Protein AF-A0A534IV52-F1 (afdb_monomer_lite)

Foldseek 3Di:
DPDPPPPPQDLCNLLVVLCVQVNCDPLSPDCPLADQALLPDDPVLLVVVLVLLLQQLLVLVLVLQQLVVALVCLVVVVDDDPQVLLLQLLCVLPVVCPLSVVLSVLSVLLSVLSVVSNVLSLCLQPVRPRNQPQDPNGRSSVVSVVVSVPDDQVRGPALLSNFHDPHLLLLLLCLQQVLLLVLQLLQFQLLARHPSRNSSSSCSNRPRSVSSNVSSLSSLLSSLQSQLVPSGPHHVLQSQQSLLVVNLSSLCVLFAQQADPVPPSHRTPDGSVVSSVVSVVSSQVSLLVSQLSNQCSQVVDDSVVSNVVVCCQPPVVDDDSPDHPVSGHGRFDNLRPHQWYACVSAWADDDPPPDDRIGGHDFLADSNGDFPDDPRHGDALVVSLVRSCSRHDPVSCPDPSVVCCVDVRSPDPVRVPGDGPD

Sequence (422 aa):
MPRLSVIMAKRDGFAGFAQKVVGNTAATGDLSGRLWTADKMPDAQFMTALKIIRAQASTELGSIQQHRMVYEQLDHGSLTGFDKEIVEGIHRTDPTGHQLDTISFSKKRVCVEELRHHMQMAGVLTLDETFDKARWGRHWATETMEELFAMKPGEHVLDAFNIEFKSLMDSATFMSFIDRVGKFQLEMQHHFLYGPMAVSMPWMRFLEESYHLAAGETLMKAIAVAGVQNGGNFGIEDLQKTLNMWYPRGLEMFGSELGGDLVKGVFKTLKNGEAQTIYIDEVRGKVRDVNVAIIQAKARCNREEGEAILRRLTEKGENGHGLTKDDLVFLPDRRFFRIRGLAEFGDYRMSGSEAAGVGYVYLPYDVRGNVLMEGGKPIERGAYVDYLRTVLPDRYMKSRHWDFVKGEFLFNEKWDNSELAR

pLDDT: mean 83.02, std 15.85, range [27.09, 98.19]

Radius of gyration: 22.63 Å; chains: 1; bounding box: 53×62×65 Å

Structure (mmCIF, N/CA/C/O backbone):
data_AF-A0A534IV52-F1
#
_entry.id   AF-A0A534IV52-F1
#
loop_
_atom_site.group_PDB
_atom_site.id
_atom_site.type_symbol
_atom_site.label_atom_id
_atom_site.label_alt_id
_atom_site.label_comp_id
_atom_site.label_asym_id
_atom_site.label_entity_id
_atom_site.label_seq_id
_atom_site.pdbx_PDB_ins_code
_atom_site.Cartn_x
_atom_site.Cartn_y
_atom_site.Cartn_z
_atom_site.occupancy
_atom_site.B_iso_or_equiv
_atom_site.auth_seq_id
_atom_site.auth_comp_id
_atom_site.auth_asym_id
_atom_site.auth_atom_id
_atom_site.pdbx_PDB_model_num
ATOM 1 N N . MET A 1 1 ? -10.366 29.080 -23.023 1.00 35.94 1 MET A N 1
ATOM 2 C CA . MET A 1 1 ? -9.871 27.722 -22.709 1.00 35.94 1 MET A CA 1
ATOM 3 C C . MET A 1 1 ? -8.680 27.859 -21.776 1.00 35.94 1 MET A C 1
ATOM 5 O O . MET A 1 1 ? -7.795 28.642 -22.115 1.00 35.94 1 MET A O 1
ATOM 9 N N . PRO A 1 2 ? -8.647 27.186 -20.615 1.00 33.75 2 PRO A N 1
ATOM 10 C CA . PRO A 1 2 ? -7.434 27.144 -19.808 1.00 33.75 2 PRO A CA 1
ATOM 11 C C . PRO A 1 2 ? -6.319 26.503 -20.645 1.00 33.75 2 PRO A C 1
ATOM 13 O O . PRO A 1 2 ? -6.498 25.424 -21.208 1.00 33.75 2 PRO A O 1
ATOM 16 N N . ARG A 1 3 ? -5.189 27.202 -20.798 1.00 27.09 3 ARG A N 1
ATOM 17 C CA . ARG A 1 3 ? -3.993 26.636 -21.430 1.00 27.09 3 ARG A CA 1
ATOM 18 C C . ARG A 1 3 ? -3.398 25.629 -20.452 1.00 27.09 3 ARG A C 1
ATOM 20 O O . ARG A 1 3 ? -2.761 26.026 -19.484 1.00 27.09 3 ARG A O 1
ATOM 27 N N . LEU A 1 4 ? -3.599 24.341 -20.716 1.00 30.22 4 LEU A N 1
ATOM 28 C CA . LEU A 1 4 ? -2.772 23.285 -20.140 1.00 30.22 4 LEU A CA 1
ATOM 29 C C . LEU A 1 4 ? -1.348 23.488 -20.666 1.00 30.22 4 LEU A C 1
ATOM 31 O O . LEU A 1 4 ? -1.035 23.160 -21.810 1.00 30.22 4 LEU A O 1
ATOM 35 N N . SER A 1 5 ? -0.489 24.094 -19.851 1.00 33.84 5 SER A N 1
ATOM 36 C CA . SER A 1 5 ? 0.949 24.095 -20.087 1.00 33.84 5 SER A CA 1
ATOM 37 C C . SER A 1 5 ? 1.461 22.683 -19.824 1.00 33.84 5 SER A C 1
ATOM 39 O O . SER A 1 5 ? 1.834 22.348 -18.701 1.00 33.84 5 SER A O 1
ATOM 41 N N . VAL A 1 6 ? 1.433 21.835 -20.851 1.00 38.22 6 VAL A N 1
ATOM 42 C CA . VAL A 1 6 ? 2.115 20.543 -20.812 1.00 38.22 6 VAL A CA 1
ATOM 43 C C . VAL A 1 6 ? 3.610 20.839 -20.835 1.00 38.22 6 VAL A C 1
ATOM 45 O O . VAL A 1 6 ? 4.171 21.201 -21.869 1.00 38.22 6 VAL A O 1
ATOM 48 N N . ILE A 1 7 ? 4.258 20.744 -19.675 1.00 42.72 7 ILE A N 1
ATOM 49 C CA . ILE A 1 7 ? 5.716 20.747 -19.605 1.00 42.72 7 ILE A CA 1
ATOM 50 C C . ILE A 1 7 ? 6.153 19.372 -20.099 1.00 42.72 7 ILE A C 1
ATOM 52 O O . ILE A 1 7 ? 6.199 18.411 -19.338 1.00 42.72 7 ILE A O 1
ATOM 56 N N . MET A 1 8 ? 6.447 19.270 -21.394 1.00 39.47 8 MET A N 1
ATOM 57 C CA . MET A 1 8 ? 7.205 18.136 -21.909 1.00 39.47 8 MET A CA 1
ATOM 58 C C . MET A 1 8 ? 8.575 18.183 -21.234 1.00 39.47 8 MET A C 1
ATOM 60 O O . MET A 1 8 ? 9.349 19.121 -21.452 1.00 39.47 8 MET A O 1
ATOM 64 N N . ALA A 1 9 ? 8.859 17.219 -20.361 1.00 43.03 9 ALA A N 1
ATOM 65 C CA . ALA A 1 9 ? 10.173 17.132 -19.754 1.00 43.03 9 ALA A CA 1
ATOM 66 C C . ALA A 1 9 ? 11.201 16.879 -20.865 1.00 43.03 9 ALA A C 1
ATOM 68 O O . ALA A 1 9 ? 11.095 15.917 -21.625 1.00 43.03 9 ALA A O 1
ATOM 69 N N . LYS A 1 10 ? 12.201 17.758 -20.982 1.00 45.41 10 LYS A N 1
ATOM 70 C CA . LYS A 1 10 ? 13.384 17.475 -21.803 1.00 45.41 10 LYS A CA 1
ATOM 71 C C . LYS A 1 10 ? 14.076 16.218 -21.250 1.00 45.41 10 LYS A C 1
ATOM 73 O O . LYS A 1 10 ? 13.959 15.947 -20.055 1.00 45.41 10 LYS A O 1
ATOM 78 N N . ARG A 1 11 ? 14.825 15.477 -22.080 1.00 45.34 11 ARG A N 1
ATOM 79 C CA . ARG A 1 11 ? 15.567 14.265 -21.653 1.00 45.34 11 ARG A CA 1
ATOM 80 C C . ARG A 1 11 ? 16.448 14.496 -20.407 1.00 45.34 11 ARG A C 1
ATOM 82 O O . ARG A 1 11 ? 16.593 13.593 -19.596 1.00 45.34 11 ARG A O 1
ATOM 89 N N . ASP A 1 12 ? 16.983 15.703 -20.231 1.00 49.62 12 ASP A N 1
ATOM 90 C CA . ASP A 1 12 ? 17.762 16.171 -19.072 1.00 49.62 12 ASP A CA 1
ATOM 91 C C . ASP A 1 12 ? 16.920 16.887 -17.992 1.00 49.62 12 ASP A C 1
ATOM 93 O O . ASP A 1 12 ? 17.339 17.026 -16.840 1.00 49.62 12 ASP A O 1
ATOM 97 N N . GLY A 1 13 ? 15.707 17.318 -18.343 1.00 49.97 13 GLY A N 1
ATOM 98 C CA . GLY A 1 13 ? 14.788 18.049 -17.476 1.00 49.97 13 GLY A CA 1
ATOM 99 C C . GLY A 1 13 ? 14.337 17.242 -16.262 1.00 49.97 13 GLY A C 1
ATOM 100 O O . GLY A 1 13 ? 14.174 17.819 -15.191 1.00 49.97 13 GLY A O 1
ATOM 101 N N . PHE A 1 14 ? 14.211 15.917 -16.395 1.00 53.09 14 PHE A N 1
ATOM 102 C CA . PHE A 1 14 ? 13.880 15.038 -15.267 1.00 53.09 14 PHE A CA 1
ATOM 103 C C . PHE A 1 14 ? 14.985 15.014 -14.205 1.00 53.09 14 PHE A C 1
ATOM 105 O O . PHE A 1 14 ? 14.675 15.075 -13.021 1.00 53.09 14 PHE A O 1
ATOM 112 N N . ALA A 1 15 ? 16.263 15.010 -14.596 1.00 53.59 15 ALA A N 1
ATOM 113 C CA . ALA A 1 15 ? 17.378 14.991 -13.646 1.00 53.59 15 ALA A CA 1
ATOM 114 C C . ALA A 1 15 ? 17.480 16.310 -12.859 1.00 53.59 15 ALA A C 1
ATOM 116 O O . ALA A 1 15 ? 17.524 16.304 -11.627 1.00 53.59 15 ALA A O 1
ATOM 117 N N . GLY A 1 16 ? 17.430 17.454 -13.554 1.00 58.25 16 GLY A N 1
ATOM 118 C CA . GLY A 1 16 ? 17.454 18.772 -12.905 1.00 58.25 16 GLY A CA 1
ATOM 119 C C . GLY A 1 16 ? 16.217 19.055 -12.042 1.00 58.25 16 GLY A C 1
ATOM 120 O O . GLY A 1 16 ? 16.269 19.853 -11.109 1.00 58.25 16 GLY A O 1
ATOM 121 N N . PHE A 1 17 ? 15.096 18.399 -12.330 1.00 56.09 17 PHE A N 1
ATOM 122 C CA . PHE A 1 17 ? 13.867 18.498 -11.551 1.00 56.09 17 PHE A CA 1
ATOM 123 C C . PHE A 1 17 ? 13.844 17.550 -10.348 1.00 56.09 17 PHE A C 1
ATOM 125 O O . PHE A 1 17 ? 13.521 17.988 -9.247 1.00 56.09 17 PHE A O 1
ATOM 132 N N . ALA A 1 18 ? 14.277 16.297 -10.513 1.00 59.94 18 ALA A N 1
ATOM 133 C CA . ALA A 1 18 ? 14.460 15.347 -9.416 1.00 59.94 18 ALA A CA 1
ATOM 134 C C . ALA A 1 18 ? 15.407 15.910 -8.339 1.00 59.94 18 ALA A C 1
ATOM 136 O O . ALA A 1 18 ? 15.109 15.821 -7.148 1.00 59.94 18 ALA A O 1
ATOM 137 N N . GLN A 1 19 ? 16.483 16.592 -8.752 1.00 62.16 19 GLN A N 1
ATOM 138 C CA . GLN A 1 19 ? 17.368 17.329 -7.842 1.00 62.16 19 GLN A CA 1
ATOM 139 C C . GLN A 1 19 ? 16.658 18.450 -7.072 1.00 62.16 19 GLN A C 1
ATOM 141 O O . GLN A 1 19 ? 16.977 18.677 -5.911 1.00 62.16 19 GLN A O 1
ATOM 146 N N . LYS A 1 20 ? 15.697 19.162 -7.675 1.00 65.88 20 LYS A N 1
ATOM 147 C CA . LYS A 1 20 ? 14.934 20.212 -6.970 1.00 65.88 20 LYS A CA 1
ATOM 148 C C . LYS A 1 20 ? 13.981 19.638 -5.926 1.00 65.88 20 LYS A C 1
ATOM 150 O O . LYS A 1 20 ? 13.714 20.296 -4.930 1.00 65.88 20 LYS A O 1
ATOM 155 N N . VAL A 1 21 ? 13.458 18.443 -6.177 1.00 61.53 21 VAL A N 1
ATOM 156 C CA . VAL A 1 21 ? 12.385 17.835 -5.377 1.00 61.53 21 VAL A CA 1
ATOM 157 C C . VAL A 1 21 ? 12.936 17.068 -4.187 1.00 61.53 21 VAL A C 1
ATOM 159 O O . VAL A 1 21 ? 12.360 17.120 -3.107 1.00 61.53 21 VAL A O 1
ATOM 162 N N . VAL A 1 22 ? 14.072 16.399 -4.372 1.00 59.66 22 VAL A N 1
ATOM 163 C CA . VAL A 1 22 ? 14.716 15.579 -3.330 1.00 59.66 22 VAL A CA 1
ATOM 164 C C . VAL A 1 22 ? 15.966 16.248 -2.757 1.00 59.66 22 VAL A C 1
ATOM 166 O O . VAL A 1 22 ? 16.504 15.818 -1.741 1.00 59.66 22 VAL A O 1
ATOM 169 N N . GLY A 1 23 ? 16.443 17.321 -3.389 1.00 60.19 23 GLY A N 1
ATOM 170 C CA . GLY A 1 23 ? 17.784 17.843 -3.165 1.00 60.19 23 GLY A CA 1
ATOM 171 C C . GLY A 1 23 ? 18.837 17.049 -3.944 1.00 60.19 23 GLY A C 1
ATOM 172 O O . GLY A 1 23 ? 18.598 15.943 -4.442 1.00 60.19 23 GLY A O 1
ATOM 173 N N . ASN A 1 24 ? 20.038 17.622 -4.053 1.00 61.84 24 ASN A N 1
ATOM 174 C CA . ASN A 1 24 ? 21.198 16.933 -4.612 1.00 61.84 24 ASN A CA 1
ATOM 175 C C . ASN A 1 24 ? 21.787 15.990 -3.551 1.00 61.84 24 ASN A C 1
ATOM 177 O O . ASN A 1 24 ? 22.736 16.334 -2.848 1.00 61.84 24 ASN A O 1
ATOM 181 N N . THR A 1 25 ? 21.160 14.831 -3.374 1.00 59.69 25 THR A N 1
ATOM 182 C CA . THR A 1 25 ? 21.664 13.769 -2.494 1.00 59.69 25 THR A CA 1
ATOM 183 C C . THR A 1 25 ? 22.571 12.836 -3.293 1.00 59.69 25 THR A C 1
ATOM 185 O O . THR A 1 25 ? 22.420 12.731 -4.505 1.00 59.69 25 THR A O 1
ATOM 188 N N . ALA A 1 26 ? 23.491 12.109 -2.649 1.00 59.69 26 ALA A N 1
ATOM 189 C CA . ALA A 1 26 ? 24.314 11.116 -3.354 1.00 59.69 26 ALA A CA 1
ATOM 190 C C . ALA A 1 26 ? 23.460 10.056 -4.090 1.00 59.69 26 ALA A C 1
ATOM 192 O O . ALA A 1 26 ? 23.833 9.601 -5.166 1.00 59.69 26 ALA A O 1
ATOM 193 N N . ALA A 1 27 ? 22.281 9.740 -3.544 1.00 53.22 27 ALA A N 1
ATOM 194 C CA . ALA A 1 27 ? 21.281 8.839 -4.114 1.00 53.22 27 ALA A CA 1
ATOM 195 C C . ALA A 1 27 ? 20.685 9.337 -5.448 1.00 53.22 27 ALA A C 1
ATOM 197 O O . ALA A 1 27 ? 20.513 8.559 -6.381 1.00 53.22 27 ALA A O 1
ATOM 198 N N . THR A 1 28 ? 20.387 10.635 -5.565 1.00 59.78 28 THR A N 1
ATOM 199 C CA . THR A 1 28 ? 19.777 11.240 -6.768 1.00 59.78 28 THR A CA 1
ATOM 200 C C . THR A 1 28 ? 20.780 11.940 -7.689 1.00 59.78 28 THR A C 1
ATOM 202 O O . THR A 1 28 ? 20.443 12.267 -8.827 1.00 59.78 28 THR A O 1
ATOM 205 N N . GLY A 1 29 ? 21.993 12.199 -7.200 1.00 59.91 29 GLY A N 1
ATOM 206 C CA . GLY A 1 29 ? 23.011 13.010 -7.866 1.00 59.91 29 GLY A CA 1
ATOM 207 C C . GLY A 1 29 ? 24.036 12.214 -8.673 1.00 59.91 29 GLY A C 1
ATOM 208 O O . GLY A 1 29 ? 24.534 12.732 -9.672 1.00 59.91 29 GLY A O 1
ATOM 209 N N . ASP A 1 30 ? 24.336 10.967 -8.291 1.00 70.38 30 ASP A N 1
ATOM 210 C CA . ASP A 1 30 ? 25.277 10.124 -9.037 1.00 70.38 30 ASP A CA 1
ATOM 211 C C . ASP A 1 30 ? 24.555 9.209 -10.038 1.00 70.38 30 ASP A C 1
ATOM 213 O O . ASP A 1 30 ? 24.053 8.129 -9.717 1.00 70.38 30 ASP A O 1
ATOM 217 N N . LEU A 1 31 ? 24.516 9.665 -11.289 1.00 75.12 31 LEU A N 1
ATOM 218 C CA . LEU A 1 31 ? 23.960 8.924 -12.423 1.00 75.12 31 LEU A CA 1
ATOM 219 C C . LEU A 1 31 ? 25.051 8.316 -13.323 1.00 75.12 31 LEU A C 1
ATOM 221 O O . LEU A 1 31 ? 24.740 7.812 -14.404 1.00 75.12 31 LEU A O 1
ATOM 225 N N . SER A 1 32 ? 26.323 8.367 -12.911 1.00 77.44 32 SER A N 1
ATOM 226 C CA . SER A 1 32 ? 27.464 7.992 -13.761 1.00 77.44 32 SER A CA 1
ATOM 227 C C . SER A 1 32 ? 27.482 6.504 -14.134 1.00 77.44 32 SER A C 1
ATOM 229 O O . SER A 1 32 ? 27.881 6.152 -15.242 1.00 77.44 32 SER A O 1
ATOM 231 N N . GLY A 1 33 ? 26.983 5.635 -13.250 1.00 81.88 33 GLY A N 1
ATOM 232 C CA . GLY A 1 33 ? 26.885 4.186 -13.466 1.00 81.88 33 GLY A CA 1
ATOM 233 C C . GLY A 1 33 ? 25.610 3.711 -14.175 1.00 81.88 33 GLY A C 1
ATOM 234 O O . GLY A 1 33 ? 25.344 2.509 -14.191 1.00 81.88 33 GLY A O 1
ATOM 235 N N . ARG A 1 34 ? 24.778 4.619 -14.704 1.00 88.56 34 ARG A N 1
ATOM 236 C CA . ARG A 1 34 ? 23.455 4.289 -15.262 1.00 88.56 34 ARG A CA 1
ATOM 237 C C . ARG A 1 34 ? 23.493 4.064 -16.771 1.00 88.56 34 ARG A C 1
ATOM 239 O O . ARG A 1 34 ? 24.217 4.732 -17.508 1.00 88.56 34 ARG A O 1
ATOM 246 N N . LEU A 1 35 ? 22.639 3.159 -17.244 1.00 91.75 35 LEU A N 1
ATOM 247 C CA . LEU A 1 35 ? 22.420 2.914 -18.667 1.00 91.75 35 LEU A CA 1
ATOM 248 C C . LEU A 1 35 ? 21.253 3.762 -19.169 1.00 91.75 35 LEU A C 1
ATOM 250 O O . LEU A 1 35 ? 20.127 3.608 -18.711 1.00 91.75 35 LEU A O 1
ATOM 254 N N . TRP A 1 36 ? 21.524 4.660 -20.113 1.00 90.12 36 TRP A N 1
ATOM 255 C CA . TRP A 1 36 ? 20.524 5.594 -20.651 1.00 90.12 36 TRP A CA 1
ATOM 256 C C . TRP A 1 36 ? 19.740 5.068 -21.849 1.00 90.12 36 TRP A C 1
ATOM 258 O O . TRP A 1 36 ? 18.768 5.695 -22.256 1.00 90.12 36 TRP A O 1
ATOM 268 N N . THR A 1 37 ? 20.176 3.942 -22.403 1.00 92.38 37 THR A N 1
ATOM 269 C CA . THR A 1 37 ? 19.502 3.237 -23.490 1.00 92.38 37 THR A CA 1
ATOM 270 C C . THR A 1 37 ? 19.458 1.751 -23.156 1.00 92.38 37 THR A C 1
ATOM 272 O O . THR A 1 37 ? 20.419 1.191 -22.611 1.00 92.38 37 THR A O 1
ATOM 275 N N . ALA A 1 38 ? 18.330 1.113 -23.431 1.00 93.19 38 ALA A N 1
ATOM 276 C CA . ALA A 1 38 ? 18.064 -0.270 -23.090 1.00 93.19 38 ALA A CA 1
ATOM 277 C C . ALA A 1 38 ? 18.893 -1.262 -23.915 1.00 93.19 38 ALA A C 1
ATOM 279 O O . ALA A 1 38 ? 19.189 -2.355 -23.431 1.00 93.19 38 ALA A O 1
ATOM 280 N N . ASP A 1 39 ? 19.328 -0.904 -25.127 1.00 93.38 39 ASP A N 1
ATOM 281 C CA . ASP A 1 39 ? 20.279 -1.697 -25.932 1.00 93.38 39 ASP A CA 1
ATOM 282 C C . ASP A 1 39 ? 21.616 -1.971 -25.240 1.00 93.38 39 ASP A C 1
ATOM 284 O O . ASP A 1 39 ? 22.256 -2.978 -25.539 1.00 93.38 39 ASP A O 1
ATOM 288 N N . LYS A 1 40 ? 22.007 -1.135 -24.277 1.00 94.12 40 LYS A N 1
ATOM 289 C CA . LYS A 1 40 ? 23.226 -1.330 -23.484 1.00 94.12 40 LYS A CA 1
ATOM 290 C C . LYS A 1 40 ? 23.042 -2.295 -22.314 1.00 94.12 40 LYS A C 1
ATOM 292 O O . LYS A 1 40 ? 24.038 -2.683 -21.709 1.00 94.12 40 LYS A O 1
ATOM 297 N N . MET A 1 41 ? 21.806 -2.666 -21.965 1.00 94.62 41 MET A N 1
ATOM 298 C CA . MET A 1 41 ? 21.557 -3.651 -20.912 1.00 94.62 41 MET A CA 1
ATOM 299 C C . MET A 1 41 ? 21.857 -5.067 -21.426 1.00 94.62 41 MET A C 1
ATOM 301 O O . MET A 1 41 ? 21.279 -5.473 -22.438 1.00 94.62 41 MET A O 1
ATOM 305 N N . PRO A 1 42 ? 22.691 -5.850 -20.714 1.00 93.50 42 PRO A N 1
ATOM 306 C CA . PRO A 1 42 ? 22.793 -7.290 -20.911 1.00 93.50 42 PRO A CA 1
ATOM 307 C C . PRO A 1 42 ? 21.420 -7.958 -20.838 1.00 93.50 42 PRO A C 1
ATOM 309 O O . PRO A 1 42 ? 20.587 -7.582 -20.016 1.00 93.50 42 PRO A O 1
ATOM 312 N N . ASP A 1 43 ? 21.205 -8.999 -21.634 1.00 92.00 43 ASP A N 1
ATOM 313 C CA . ASP A 1 43 ? 19.888 -9.618 -21.817 1.00 92.00 43 ASP A CA 1
ATOM 314 C C . ASP A 1 43 ? 19.206 -10.068 -20.513 1.00 92.00 43 ASP A C 1
ATOM 316 O O . ASP A 1 43 ? 18.023 -9.799 -20.299 1.00 92.00 43 ASP A O 1
ATOM 320 N N . ALA A 1 44 ? 19.951 -10.683 -19.589 1.00 90.88 44 ALA A N 1
ATOM 321 C CA . ALA A 1 44 ? 19.414 -11.084 -18.286 1.00 90.88 44 ALA A CA 1
ATOM 322 C C . ALA A 1 44 ? 18.966 -9.875 -17.436 1.00 90.88 44 ALA A C 1
ATOM 324 O O . ALA A 1 44 ? 17.942 -9.922 -16.745 1.00 90.88 44 ALA A O 1
ATOM 325 N N . GLN A 1 45 ? 19.715 -8.771 -17.508 1.00 93.56 45 GLN A N 1
ATOM 326 C CA . GLN A 1 45 ? 19.389 -7.523 -16.821 1.00 93.56 45 GLN A CA 1
ATOM 327 C C . GLN A 1 45 ? 18.225 -6.801 -17.502 1.00 93.56 45 GLN A C 1
ATOM 329 O O . GLN A 1 45 ? 17.355 -6.302 -16.798 1.00 93.56 45 GLN A O 1
ATOM 334 N N . PHE A 1 46 ? 18.147 -6.821 -18.835 1.00 94.94 46 PHE A N 1
ATOM 335 C CA . PHE A 1 46 ? 17.005 -6.299 -19.587 1.00 94.94 46 PHE A CA 1
ATOM 336 C C . PHE A 1 46 ? 15.710 -7.013 -19.184 1.00 94.94 46 PHE A C 1
ATOM 338 O O . PHE A 1 46 ? 14.739 -6.359 -18.817 1.00 94.94 46 PHE A O 1
ATOM 345 N N . MET A 1 47 ? 15.705 -8.350 -19.156 1.00 93.62 47 MET A N 1
ATOM 346 C CA . MET A 1 47 ? 14.517 -9.117 -18.759 1.00 93.62 47 MET A CA 1
ATOM 347 C C . MET A 1 47 ? 14.117 -8.871 -17.302 1.00 93.62 47 MET A C 1
ATOM 349 O O . MET A 1 47 ? 12.930 -8.842 -16.976 1.00 93.62 47 MET A O 1
ATOM 353 N N . THR A 1 48 ? 15.094 -8.674 -16.416 1.00 93.25 48 THR A N 1
ATOM 354 C CA . THR A 1 48 ? 14.827 -8.311 -15.018 1.00 93.25 48 THR A CA 1
ATOM 355 C C . THR A 1 48 ? 14.244 -6.903 -14.919 1.00 93.25 48 THR A C 1
ATOM 357 O O . THR A 1 48 ? 13.236 -6.706 -14.241 1.00 93.25 48 THR A O 1
ATOM 360 N N . ALA A 1 49 ? 14.824 -5.943 -15.642 1.00 94.44 49 ALA A N 1
ATOM 361 C CA . ALA A 1 49 ? 14.342 -4.573 -15.694 1.00 94.44 49 ALA A CA 1
ATOM 362 C C . ALA A 1 49 ? 12.905 -4.509 -16.220 1.00 94.44 49 ALA A C 1
ATOM 364 O O . ALA A 1 49 ? 12.053 -3.892 -15.587 1.00 94.44 49 ALA A O 1
ATOM 365 N N . LEU A 1 50 ? 12.623 -5.216 -17.317 1.00 94.31 50 LEU A N 1
ATOM 366 C CA . LEU A 1 50 ? 11.297 -5.324 -17.916 1.00 94.31 50 LEU A CA 1
ATOM 367 C C . LEU A 1 50 ? 10.265 -5.849 -16.913 1.00 94.31 50 LEU A C 1
ATOM 369 O O . LEU A 1 50 ? 9.202 -5.254 -16.770 1.00 94.31 50 LEU A O 1
ATOM 373 N N . LYS A 1 51 ? 10.578 -6.927 -16.182 1.00 92.31 51 LYS A N 1
ATOM 374 C CA . LYS A 1 51 ? 9.673 -7.480 -15.159 1.00 92.31 51 LYS A CA 1
ATOM 375 C C . LYS A 1 51 ? 9.364 -6.467 -14.056 1.00 92.31 51 LYS A C 1
ATOM 377 O O . LYS A 1 51 ? 8.212 -6.377 -13.641 1.00 92.31 51 LYS A O 1
ATOM 382 N N . ILE A 1 52 ? 10.368 -5.717 -13.595 1.00 93.06 52 ILE A N 1
ATOM 383 C CA . ILE A 1 52 ? 10.188 -4.711 -12.538 1.00 93.06 52 ILE A CA 1
ATOM 384 C C . ILE A 1 52 ? 9.374 -3.518 -13.055 1.00 93.06 52 ILE A C 1
ATOM 386 O O . ILE A 1 52 ? 8.414 -3.124 -12.402 1.00 93.06 52 ILE A O 1
ATOM 390 N N . ILE A 1 53 ? 9.703 -2.991 -14.239 1.00 94.12 53 ILE A N 1
ATOM 391 C CA . ILE A 1 53 ? 8.981 -1.865 -14.852 1.00 94.12 53 ILE A CA 1
ATOM 392 C C . ILE A 1 53 ? 7.528 -2.257 -15.139 1.00 94.12 53 ILE A C 1
ATOM 394 O O . ILE A 1 53 ? 6.621 -1.500 -14.812 1.00 94.12 53 ILE A O 1
ATOM 398 N N . ARG A 1 54 ? 7.284 -3.463 -15.672 1.00 93.88 54 ARG A N 1
ATOM 399 C CA . ARG A 1 54 ? 5.930 -4.001 -15.884 1.00 93.88 54 ARG A CA 1
ATOM 400 C C . ARG A 1 54 ? 5.155 -4.114 -14.572 1.00 93.88 54 ARG A C 1
ATOM 402 O O . ARG A 1 54 ? 3.982 -3.763 -14.536 1.00 93.88 54 ARG A O 1
ATOM 409 N N . ALA A 1 55 ? 5.789 -4.607 -13.506 1.00 91.75 55 ALA A N 1
ATOM 410 C CA . ALA A 1 55 ? 5.144 -4.712 -12.201 1.00 91.75 55 ALA A CA 1
ATOM 411 C C . ALA A 1 55 ? 4.758 -3.331 -11.652 1.00 91.75 55 ALA A C 1
ATOM 413 O O . ALA A 1 55 ? 3.610 -3.162 -11.262 1.00 91.75 55 ALA A O 1
ATOM 414 N N . GLN A 1 56 ? 5.667 -2.349 -11.701 1.00 92.56 56 GLN A N 1
ATOM 415 C CA . GLN A 1 56 ? 5.382 -0.970 -11.285 1.00 92.56 56 GLN A CA 1
ATOM 416 C C . GLN A 1 56 ? 4.280 -0.337 -12.146 1.00 92.56 56 GLN A C 1
ATOM 418 O O . GLN A 1 56 ? 3.337 0.235 -11.631 1.00 92.56 56 GLN A O 1
ATOM 423 N N . ALA A 1 57 ? 4.330 -0.485 -13.470 1.00 92.31 57 ALA A N 1
ATOM 424 C CA . ALA A 1 57 ? 3.310 0.083 -14.351 1.00 92.31 57 ALA A CA 1
ATOM 425 C C . ALA A 1 57 ? 1.909 -0.522 -14.128 1.00 92.31 57 ALA A C 1
ATOM 427 O O . ALA A 1 57 ? 0.903 0.167 -14.315 1.00 92.31 57 ALA A O 1
ATOM 428 N N . SER A 1 58 ? 1.844 -1.802 -13.739 1.00 92.38 58 SER A N 1
ATOM 429 C CA . SER A 1 58 ? 0.594 -2.500 -13.419 1.00 92.38 58 SER A CA 1
ATOM 430 C C . SER A 1 58 ? -0.041 -1.985 -12.128 1.00 92.38 58 SER A C 1
ATOM 432 O O . SER A 1 58 ? -1.268 -1.894 -12.081 1.00 92.38 58 SER A O 1
ATOM 434 N N . THR A 1 59 ? 0.749 -1.607 -11.112 1.00 92.44 59 THR A N 1
ATOM 435 C CA . THR A 1 59 ? 0.190 -1.082 -9.853 1.00 92.44 59 THR A CA 1
ATOM 436 C C . THR A 1 59 ? -0.579 0.208 -10.071 1.00 92.44 59 THR A C 1
ATOM 438 O O . THR A 1 59 ? -1.669 0.356 -9.527 1.00 92.44 59 THR A O 1
ATOM 441 N N . GLU A 1 60 ? -0.087 1.085 -10.945 1.00 91.56 60 GLU A N 1
ATOM 442 C CA . GLU A 1 60 ? -0.681 2.416 -11.101 1.00 91.56 60 GLU A CA 1
ATOM 443 C C . GLU A 1 60 ? -2.074 2.330 -11.749 1.00 91.56 60 GLU A C 1
ATOM 445 O O . GLU A 1 60 ? -3.026 2.979 -11.318 1.00 91.56 60 GLU A O 1
ATOM 450 N N . LEU A 1 61 ? -2.239 1.457 -12.755 1.00 87.81 61 LEU A N 1
ATOM 451 C CA . LEU A 1 61 ? -3.554 1.192 -13.354 1.00 87.81 61 LEU A CA 1
ATOM 452 C C . LEU A 1 61 ? -4.469 0.405 -12.414 1.00 87.81 61 LEU A C 1
ATOM 454 O O . LEU A 1 61 ? -5.667 0.694 -12.351 1.00 87.81 61 LEU A O 1
ATOM 458 N N . GLY A 1 62 ? -3.921 -0.573 -11.689 1.00 89.62 62 GLY A N 1
ATOM 459 C CA . GLY A 1 62 ? -4.666 -1.336 -10.690 1.00 89.62 62 GLY A CA 1
ATOM 460 C C . GLY A 1 62 ? -5.260 -0.432 -9.611 1.00 89.62 62 GLY A C 1
ATOM 461 O O . GLY A 1 62 ? -6.456 -0.524 -9.328 1.00 89.62 62 GLY A O 1
ATOM 462 N N . SER A 1 63 ? -4.461 0.509 -9.100 1.00 89.50 63 SER A N 1
ATOM 463 C CA . SER A 1 63 ? -4.860 1.486 -8.082 1.00 89.50 63 SER A CA 1
ATOM 464 C C . SER A 1 63 ? -6.067 2.310 -8.542 1.00 89.50 63 SER A C 1
ATOM 466 O O . SER A 1 63 ? -7.091 2.378 -7.855 1.00 89.50 63 SER A O 1
ATOM 468 N N . ILE A 1 64 ? -6.025 2.849 -9.768 1.00 87.81 64 ILE A N 1
ATOM 469 C CA . ILE A 1 64 ? -7.136 3.625 -10.349 1.00 87.81 64 ILE A CA 1
ATOM 470 C C . ILE A 1 64 ? -8.412 2.783 -10.441 1.00 87.81 64 ILE A C 1
ATOM 472 O O . ILE A 1 64 ? -9.496 3.260 -10.092 1.00 87.81 64 ILE A O 1
ATOM 476 N N . GLN A 1 65 ? -8.304 1.534 -10.907 1.00 87.44 65 GLN A N 1
ATOM 477 C CA . GLN A 1 65 ? -9.453 0.636 -11.033 1.00 87.44 65 GLN A CA 1
ATOM 478 C C . GLN A 1 65 ? -10.101 0.351 -9.669 1.00 87.44 65 GLN A C 1
ATOM 480 O O . GLN A 1 65 ? -11.330 0.372 -9.564 1.00 87.44 65 GLN A O 1
ATOM 485 N N . GLN A 1 66 ? -9.298 0.144 -8.621 1.00 89.06 66 GLN A N 1
ATOM 486 C CA . GLN A 1 66 ? -9.787 -0.087 -7.260 1.00 89.06 66 GLN A CA 1
ATOM 487 C C . GLN A 1 66 ? -10.420 1.177 -6.656 1.00 89.06 66 GLN A C 1
ATOM 489 O O . GLN A 1 66 ? -11.530 1.124 -6.117 1.00 89.06 66 GLN A O 1
ATOM 494 N N . HIS A 1 67 ? -9.757 2.333 -6.776 1.00 83.12 67 HIS A N 1
ATOM 495 C CA . HIS A 1 67 ? -10.238 3.598 -6.215 1.00 83.12 67 HIS A CA 1
ATOM 496 C C . HIS A 1 67 ? -11.519 4.109 -6.876 1.00 83.12 67 HIS A C 1
ATOM 498 O O . HIS A 1 67 ? -12.370 4.678 -6.183 1.00 83.12 67 HIS A O 1
ATOM 504 N N . ARG A 1 68 ? -11.687 3.877 -8.184 1.00 79.00 68 ARG A N 1
ATOM 505 C CA . ARG A 1 68 ? -12.855 4.323 -8.957 1.00 79.00 68 ARG A CA 1
ATOM 506 C C . ARG A 1 68 ? -14.180 3.922 -8.308 1.00 79.00 68 ARG A C 1
ATOM 508 O O . ARG A 1 68 ? -15.085 4.748 -8.232 1.00 79.00 68 ARG A O 1
ATOM 515 N N . MET A 1 69 ? -14.277 2.688 -7.814 1.00 68.25 69 MET A N 1
ATOM 516 C CA . MET A 1 69 ? -15.525 2.144 -7.267 1.00 68.25 69 MET A CA 1
ATOM 517 C C . MET A 1 69 ? -16.025 2.918 -6.042 1.00 68.25 69 MET A C 1
ATOM 519 O O . MET A 1 69 ? -17.220 3.157 -5.909 1.00 68.25 69 MET A O 1
ATOM 523 N N . VAL A 1 70 ? -15.111 3.322 -5.157 1.00 70.81 70 VAL A N 1
ATOM 524 C CA . VAL A 1 70 ? -15.439 4.072 -3.932 1.00 70.81 70 VAL A CA 1
ATOM 525 C C . VAL A 1 70 ? -15.634 5.557 -4.245 1.00 70.81 70 VAL A C 1
ATOM 527 O O . VAL A 1 70 ? -16.496 6.222 -3.674 1.00 70.81 70 VAL A O 1
ATOM 530 N N . TYR A 1 71 ? -14.854 6.076 -5.192 1.00 70.38 71 TYR A N 1
ATOM 531 C CA . TYR A 1 71 ? -14.936 7.456 -5.652 1.00 70.38 71 TYR A CA 1
ATOM 532 C C . TYR A 1 71 ? -16.299 7.806 -6.274 1.00 70.38 71 TYR A C 1
ATOM 534 O O . TYR A 1 71 ? -16.914 8.793 -5.872 1.00 70.38 71 TYR A O 1
ATOM 542 N N . GLU A 1 72 ? -16.790 6.999 -7.221 1.00 70.81 72 GLU A N 1
ATOM 543 C CA . GLU A 1 72 ? -18.074 7.256 -7.893 1.00 70.81 72 GLU A CA 1
ATOM 544 C C . GLU A 1 72 ? -19.232 7.305 -6.879 1.00 70.81 72 GLU A C 1
ATOM 546 O O . GLU A 1 72 ? -20.148 8.119 -6.999 1.00 70.81 72 GLU A O 1
ATOM 551 N N . GLN A 1 73 ? -19.162 6.499 -5.818 1.00 70.75 73 GLN A N 1
ATOM 552 C CA . GLN A 1 73 ? -20.183 6.486 -4.771 1.00 70.75 73 GLN A CA 1
ATOM 553 C C . GLN A 1 73 ? -20.202 7.777 -3.943 1.00 70.75 73 GLN A C 1
ATOM 555 O O . GLN A 1 73 ? -21.287 8.313 -3.691 1.00 70.75 73 GLN A O 1
ATOM 560 N N . LEU A 1 74 ? -19.022 8.289 -3.566 1.00 70.62 74 LEU A N 1
ATOM 561 C CA . LEU A 1 74 ? -18.867 9.553 -2.838 1.00 70.62 74 LEU A CA 1
ATOM 562 C C . LEU A 1 74 ? -19.429 10.739 -3.637 1.00 70.62 74 LEU A C 1
ATOM 564 O O . LEU A 1 74 ? -20.195 11.534 -3.098 1.00 70.62 74 LEU A O 1
ATOM 568 N N . ASP A 1 75 ? -19.076 10.847 -4.919 1.00 68.25 75 ASP A N 1
ATOM 569 C CA . ASP A 1 75 ? -19.404 12.017 -5.745 1.00 68.25 75 ASP A CA 1
ATOM 570 C C . ASP A 1 75 ? -20.870 12.066 -6.188 1.00 68.25 75 ASP A C 1
ATOM 572 O O . ASP A 1 75 ? -21.454 13.144 -6.300 1.00 68.25 75 ASP A O 1
ATOM 576 N N . HIS A 1 76 ? -21.496 10.910 -6.412 1.00 66.06 76 HIS A N 1
ATOM 577 C CA . HIS A 1 76 ? -22.911 10.850 -6.780 1.00 66.06 76 HIS A CA 1
ATOM 578 C C . HIS A 1 76 ? -23.861 10.973 -5.579 1.00 66.06 76 HIS A C 1
ATOM 580 O O . HIS A 1 76 ? -25.076 10.913 -5.764 1.00 66.06 76 HIS A O 1
ATOM 586 N N . GLY A 1 77 ? -23.338 11.097 -4.349 1.00 64.31 77 GLY A N 1
ATOM 587 C CA . GLY A 1 77 ? -24.152 11.045 -3.128 1.00 64.31 77 GLY A CA 1
ATOM 588 C C . GLY A 1 77 ? -24.902 9.716 -2.979 1.00 64.31 77 GLY A C 1
ATOM 589 O O . GLY A 1 77 ? -25.913 9.638 -2.288 1.00 64.31 77 GLY A O 1
ATOM 590 N N . SER A 1 78 ? -24.417 8.673 -3.657 1.00 62.75 78 SER A N 1
ATOM 591 C CA . SER A 1 78 ? -25.055 7.356 -3.766 1.00 62.75 78 SER A CA 1
ATOM 592 C C . 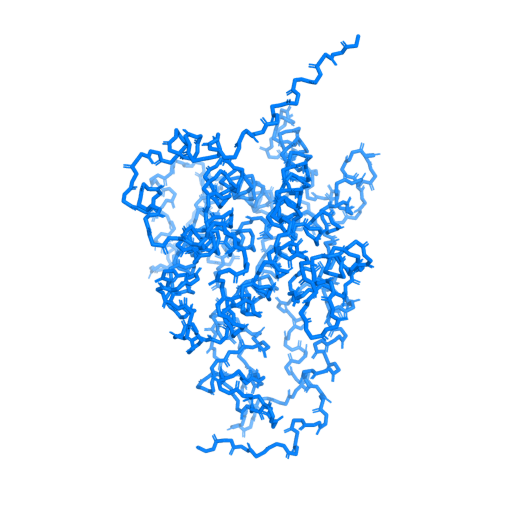SER A 1 78 ? -24.511 6.361 -2.742 1.00 62.75 78 SER A C 1
ATOM 594 O O . SER A 1 78 ? -24.658 5.150 -2.897 1.00 62.75 78 SER A O 1
ATOM 596 N N . LEU A 1 79 ? -23.879 6.873 -1.682 1.00 73.75 79 LEU A N 1
ATOM 597 C CA . LEU A 1 79 ? -23.416 6.066 -0.563 1.00 73.75 79 LEU A CA 1
ATOM 598 C C . LEU A 1 79 ? -24.599 5.294 0.023 1.00 73.75 79 LEU A C 1
ATOM 600 O O . LEU A 1 79 ? -25.620 5.867 0.414 1.00 73.75 79 LEU A O 1
ATOM 604 N N . THR A 1 80 ? -24.451 3.978 0.100 1.00 72.00 80 THR A N 1
ATOM 605 C CA . THR A 1 80 ? -25.447 3.079 0.684 1.00 72.00 80 THR A CA 1
ATOM 606 C C . THR A 1 80 ? -24.787 2.162 1.703 1.00 72.00 80 THR A C 1
ATOM 608 O O . THR A 1 80 ? -23.575 1.948 1.674 1.00 72.00 80 THR A O 1
ATOM 611 N N . GLY A 1 81 ? -25.591 1.637 2.631 1.00 83.19 81 GLY A N 1
ATOM 612 C CA . GLY A 1 81 ? -25.129 0.700 3.652 1.00 83.19 81 GLY A CA 1
ATOM 613 C C . GLY A 1 81 ? -23.934 1.230 4.447 1.00 83.19 81 GLY A C 1
ATOM 614 O O . GLY A 1 81 ? -23.970 2.338 4.975 1.00 83.19 81 GLY A O 1
ATOM 615 N N . PHE A 1 82 ? -22.874 0.428 4.494 1.00 84.31 82 PHE A N 1
ATOM 616 C CA . PHE A 1 82 ? -21.716 0.624 5.364 1.00 84.31 82 PHE A CA 1
ATOM 617 C C . PHE A 1 82 ? -20.951 1.937 5.117 1.00 84.31 82 PHE A C 1
ATOM 619 O O . PHE A 1 82 ? -20.591 2.633 6.063 1.00 84.31 82 PHE A O 1
ATOM 626 N N . ASP A 1 83 ? -20.748 2.341 3.860 1.00 85.38 83 ASP A N 1
ATOM 627 C CA . ASP A 1 83 ? -19.996 3.570 3.560 1.00 85.38 83 ASP A CA 1
ATOM 628 C C . ASP A 1 83 ? -20.784 4.843 3.877 1.00 85.38 83 ASP A C 1
ATOM 630 O O . ASP A 1 83 ? -20.196 5.858 4.258 1.00 85.38 83 ASP A O 1
ATOM 634 N N . LYS A 1 84 ? -22.118 4.781 3.788 1.00 85.31 84 LYS A N 1
ATOM 635 C CA . LYS A 1 84 ? -22.980 5.870 4.255 1.00 85.31 84 LYS A CA 1
ATOM 636 C C . LYS A 1 84 ? -22.809 6.076 5.758 1.00 85.31 84 LYS A C 1
ATOM 638 O O . LYS A 1 84 ? -22.626 7.208 6.194 1.00 85.31 84 LYS A O 1
ATOM 643 N N . GLU A 1 85 ? -22.815 4.993 6.530 1.00 87.19 85 GLU A N 1
ATOM 644 C CA . GLU A 1 85 ? -22.634 5.056 7.982 1.00 87.19 85 GLU A CA 1
ATOM 645 C C . GLU A 1 85 ? -21.264 5.629 8.357 1.00 87.19 85 GLU A C 1
ATOM 647 O O . GLU A 1 85 ? -21.187 6.477 9.244 1.00 87.19 85 GLU A O 1
ATOM 652 N N . ILE A 1 86 ? -20.199 5.246 7.643 1.00 88.12 86 ILE A N 1
ATOM 653 C CA . ILE A 1 86 ? -18.857 5.815 7.833 1.00 88.12 86 ILE A CA 1
ATOM 654 C C . ILE A 1 86 ? -18.863 7.330 7.618 1.00 88.12 86 ILE A C 1
ATOM 656 O O . ILE A 1 86 ? -18.364 8.075 8.464 1.00 88.12 86 ILE A O 1
ATOM 660 N N . VAL A 1 87 ? -19.430 7.798 6.505 1.00 87.00 87 VAL A N 1
ATOM 661 C CA . VAL A 1 87 ? -19.461 9.228 6.168 1.00 87.00 87 VAL A CA 1
ATOM 662 C C . VAL A 1 87 ? -20.314 10.020 7.154 1.00 87.00 87 VAL A C 1
ATOM 664 O O . VAL A 1 87 ? -19.877 11.070 7.624 1.00 87.00 87 VAL A O 1
ATOM 667 N N . GLU A 1 88 ? -21.489 9.511 7.527 1.00 86.31 88 GLU A N 1
ATOM 668 C CA . GLU A 1 88 ? -22.341 10.128 8.550 1.00 86.31 88 GLU A CA 1
ATOM 669 C C . GLU A 1 88 ? -21.649 10.160 9.920 1.00 86.31 88 GLU A C 1
ATOM 671 O O . GLU A 1 88 ? -21.777 11.137 10.661 1.00 86.31 88 GLU A O 1
ATOM 676 N N . GLY A 1 89 ? -20.875 9.127 10.256 1.00 87.75 89 GLY A N 1
ATOM 677 C CA . GLY A 1 89 ? -20.055 9.088 11.461 1.00 87.75 89 GLY A CA 1
ATOM 678 C C . GLY A 1 89 ? -18.975 10.154 11.472 1.00 87.75 89 GLY A C 1
ATOM 679 O O . GLY A 1 89 ? -18.882 10.910 12.438 1.00 87.75 89 GLY A O 1
ATOM 680 N N . ILE A 1 90 ? -18.213 10.263 10.383 1.00 87.81 90 ILE A N 1
ATOM 681 C CA . ILE A 1 90 ? -17.197 11.308 10.223 1.00 87.81 90 ILE A CA 1
ATOM 682 C C . ILE A 1 90 ? -17.851 12.689 10.329 1.00 87.81 90 ILE A C 1
ATOM 684 O O . ILE A 1 90 ? -17.371 13.522 11.095 1.00 87.81 90 ILE A O 1
ATOM 688 N N . HIS A 1 91 ? -18.984 12.913 9.655 1.00 85.88 91 HIS A N 1
ATOM 689 C CA . HIS A 1 91 ? -19.713 14.182 9.718 1.00 85.88 91 HIS A CA 1
ATOM 690 C C . HIS A 1 91 ? -20.178 14.538 11.136 1.00 85.88 91 HIS A C 1
ATOM 692 O O . HIS A 1 91 ? -20.129 15.696 11.537 1.00 85.88 91 HIS A O 1
ATOM 698 N N . ARG A 1 92 ? -20.597 13.557 11.943 1.00 84.56 92 ARG A N 1
ATOM 699 C CA . ARG A 1 92 ? -20.963 13.810 13.347 1.00 84.56 92 ARG A CA 1
ATOM 700 C C . ARG A 1 92 ? -19.770 14.214 14.208 1.00 84.56 92 ARG A C 1
ATOM 702 O O . ARG A 1 92 ? -19.944 14.979 15.155 1.00 84.56 92 ARG A O 1
ATOM 709 N N . THR A 1 93 ? -18.580 13.713 13.888 1.00 81.88 93 THR A N 1
ATOM 710 C CA . THR A 1 93 ? -17.335 14.071 14.585 1.00 81.88 93 THR A CA 1
ATOM 711 C C . THR A 1 93 ? -16.672 15.344 14.043 1.00 81.88 93 THR A C 1
ATOM 713 O O . THR A 1 93 ? -15.908 15.976 14.769 1.00 81.88 93 THR A O 1
ATOM 716 N N . ASP A 1 94 ? -17.021 15.763 12.821 1.00 80.19 94 ASP A N 1
ATOM 717 C CA . ASP A 1 94 ? -16.675 17.049 12.203 1.00 80.19 94 ASP A CA 1
ATOM 718 C C . ASP A 1 94 ? -17.918 17.703 11.553 1.00 80.19 94 ASP A C 1
ATOM 720 O O . ASP A 1 94 ? -18.146 17.577 10.340 1.00 80.19 94 ASP A O 1
ATOM 724 N N . PRO A 1 95 ? -18.727 18.444 12.338 1.00 71.56 95 PRO A N 1
ATOM 725 C CA . PRO A 1 95 ? -19.965 19.054 11.848 1.00 71.56 95 PRO A CA 1
ATOM 726 C C . PRO A 1 95 ? -19.749 20.127 10.776 1.00 71.56 95 PRO A C 1
ATOM 728 O O . PRO A 1 95 ? -20.705 20.523 10.111 1.00 71.56 95 PRO A O 1
ATOM 731 N N . THR A 1 96 ? -18.517 20.625 10.608 1.00 77.06 96 THR A N 1
ATOM 732 C CA . THR A 1 96 ? -18.206 21.653 9.604 1.00 77.06 96 THR A CA 1
ATOM 733 C C . THR A 1 96 ? -18.208 21.099 8.180 1.00 77.06 96 THR A C 1
ATOM 735 O O . THR A 1 96 ? -18.328 21.867 7.231 1.00 77.06 96 THR A O 1
ATOM 738 N N . GLY A 1 97 ? -18.082 19.774 8.021 1.00 72.56 97 GLY A N 1
ATOM 739 C CA . GLY A 1 97 ? -18.038 19.097 6.722 1.00 72.56 97 GLY A CA 1
ATOM 740 C C . GLY A 1 97 ? -16.711 19.247 5.969 1.00 72.56 97 GLY A C 1
ATOM 741 O O . GLY A 1 97 ? -16.482 18.527 4.997 1.00 72.56 97 GLY A O 1
ATOM 742 N N . HIS A 1 98 ? -15.799 20.105 6.436 1.00 77.31 98 HIS A N 1
ATOM 743 C CA . HIS A 1 98 ? -14.518 20.368 5.779 1.00 77.31 98 HIS A CA 1
ATOM 744 C C . HIS A 1 98 ? -13.660 19.110 5.613 1.00 77.31 98 HIS A C 1
ATOM 746 O O . HIS A 1 98 ? -12.956 18.969 4.605 1.00 77.31 98 HIS A O 1
ATOM 752 N N . GLN A 1 99 ? -13.713 18.177 6.567 1.00 75.19 99 GLN A N 1
ATOM 753 C CA . GLN A 1 99 ? -12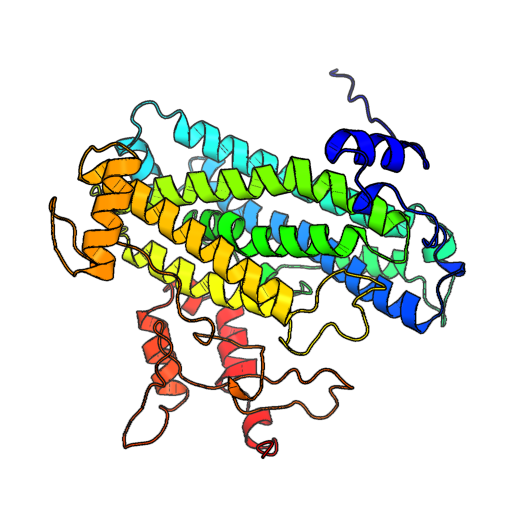.951 16.937 6.485 1.00 75.19 99 GLN A CA 1
ATOM 754 C C . GLN A 1 99 ? -13.444 16.027 5.354 1.00 75.19 99 GLN A C 1
ATOM 756 O O . GLN A 1 99 ? -12.619 15.449 4.649 1.00 75.19 99 GLN A O 1
ATOM 761 N N . LEU A 1 100 ? -14.757 15.938 5.123 1.00 76.00 100 LEU A N 1
ATOM 762 C CA . LEU A 1 100 ? -15.326 15.122 4.045 1.00 76.00 100 LEU A CA 1
ATOM 763 C C . LEU A 1 100 ? -15.004 15.690 2.661 1.00 76.00 100 LEU A C 1
ATOM 765 O O . LEU A 1 100 ? -14.588 14.934 1.780 1.00 76.00 100 LEU A O 1
ATOM 769 N N . ASP A 1 101 ? -15.101 17.008 2.490 1.00 79.88 101 ASP A N 1
ATOM 770 C CA . ASP A 1 101 ? -14.707 17.679 1.245 1.00 79.88 101 ASP A CA 1
ATOM 771 C C . ASP A 1 101 ? -13.222 17.454 0.945 1.00 79.88 101 ASP A C 1
ATOM 773 O O . ASP A 1 101 ? -12.834 17.122 -0.179 1.00 79.88 101 ASP A O 1
ATOM 777 N N . THR A 1 102 ? -12.385 17.559 1.981 1.00 82.62 102 THR A N 1
ATOM 778 C CA . THR A 1 102 ? -10.946 17.298 1.879 1.00 82.62 102 THR A CA 1
ATOM 779 C C . THR A 1 102 ? -10.670 15.841 1.505 1.00 82.62 102 THR A C 1
ATOM 781 O O . THR A 1 102 ? -9.808 15.583 0.665 1.00 82.62 102 THR A O 1
ATOM 784 N N . ILE A 1 103 ? -11.404 14.880 2.076 1.00 80.31 103 ILE A N 1
ATOM 785 C CA . ILE A 1 103 ? -11.286 13.451 1.748 1.00 80.31 103 ILE A CA 1
ATOM 786 C C . ILE A 1 103 ? -11.690 13.194 0.290 1.00 80.31 103 ILE A C 1
ATOM 788 O O . ILE A 1 103 ? -10.939 12.534 -0.433 1.00 80.31 103 ILE A O 1
ATOM 792 N N . SER A 1 104 ? -12.830 13.732 -0.160 1.00 82.12 104 SER A N 1
ATOM 793 C CA . SER A 1 104 ? -13.292 13.595 -1.550 1.00 82.12 104 SER A CA 1
ATOM 794 C C . SER A 1 104 ? -12.271 14.175 -2.531 1.00 82.12 104 SER A C 1
ATOM 796 O O . SER A 1 104 ? -11.859 13.501 -3.480 1.00 82.12 104 SER A O 1
ATOM 798 N N . PHE A 1 105 ? -11.778 15.388 -2.264 1.00 86.62 105 PHE A N 1
ATOM 799 C CA . PHE A 1 105 ? -10.720 16.000 -3.064 1.00 86.62 105 PHE A CA 1
ATOM 800 C C . PHE A 1 105 ? -9.450 15.142 -3.086 1.00 86.62 105 PHE A C 1
ATOM 802 O O . PHE A 1 105 ? -8.893 14.894 -4.156 1.00 86.62 105 PHE A O 1
ATOM 809 N N . SER A 1 106 ? -9.011 14.655 -1.923 1.00 87.50 106 SER A N 1
ATOM 810 C CA . SER A 1 106 ? -7.794 13.845 -1.813 1.00 87.50 106 SER A CA 1
ATOM 811 C C . SER A 1 106 ? -7.902 12.567 -2.640 1.00 87.50 106 SER A C 1
ATOM 813 O O . SER A 1 106 ? -6.958 12.214 -3.338 1.00 87.50 106 SER A O 1
ATOM 815 N N . LYS A 1 107 ? -9.069 11.911 -2.644 1.00 84.62 107 LYS A N 1
ATOM 816 C CA . LYS A 1 107 ? -9.322 10.721 -3.470 1.00 84.62 107 LYS A CA 1
ATOM 817 C C . LYS A 1 107 ? -9.242 11.013 -4.967 1.00 84.62 107 LYS A C 1
ATOM 819 O O . LYS A 1 107 ? -8.613 10.253 -5.695 1.00 84.62 107 LYS A O 1
ATOM 824 N N . LYS A 1 108 ? -9.826 12.126 -5.425 1.00 86.12 108 LYS A N 1
ATOM 825 C CA . LYS A 1 108 ? -9.716 12.566 -6.830 1.00 86.12 108 LYS A CA 1
ATOM 826 C C . LYS A 1 108 ? -8.265 12.808 -7.218 1.00 86.12 108 LYS A C 1
ATOM 828 O O . LYS A 1 108 ? -7.831 12.380 -8.284 1.00 86.12 108 LYS A O 1
ATOM 833 N N . ARG A 1 109 ? -7.528 13.496 -6.345 1.00 90.19 109 ARG A N 1
ATOM 834 C CA . ARG A 1 109 ? -6.117 13.798 -6.559 1.00 90.19 109 ARG A CA 1
ATOM 835 C C . ARG A 1 109 ? -5.286 12.521 -6.679 1.00 90.19 109 ARG A C 1
ATOM 837 O O . ARG A 1 109 ? -4.566 12.415 -7.661 1.00 90.19 109 ARG A O 1
ATOM 844 N N . VAL A 1 110 ? -5.477 11.551 -5.781 1.00 90.31 110 VAL A N 1
ATOM 845 C CA . VAL A 1 110 ? -4.813 10.237 -5.849 1.00 90.31 110 VAL A CA 1
ATOM 846 C C . VAL A 1 110 ? -5.065 9.577 -7.204 1.00 90.31 110 VAL A C 1
ATOM 848 O O . VAL A 1 110 ? -4.116 9.271 -7.906 1.00 90.31 110 VAL A O 1
ATOM 851 N N . CYS A 1 111 ? -6.317 9.463 -7.665 1.00 89.31 111 CYS A N 1
ATOM 852 C CA . CYS A 1 111 ? -6.604 8.857 -8.975 1.00 89.31 111 CYS A CA 1
ATOM 853 C C . CYS A 1 111 ? -5.889 9.558 -10.150 1.00 89.31 111 CYS A C 1
ATOM 855 O O . CYS A 1 111 ? -5.490 8.907 -11.116 1.00 89.31 111 CYS A O 1
ATOM 857 N N . VAL A 1 112 ? -5.758 10.887 -10.099 1.00 91.00 112 VAL A N 1
ATOM 858 C CA . VAL A 1 112 ? -5.067 11.668 -11.139 1.00 91.00 112 VAL A CA 1
ATOM 859 C C . VAL A 1 112 ? -3.549 11.498 -11.049 1.00 91.00 112 VAL A C 1
ATOM 861 O O . VAL A 1 112 ? -2.892 11.392 -12.085 1.00 91.00 112 VAL A O 1
ATOM 864 N N . GLU A 1 113 ? -2.995 11.468 -9.840 1.00 93.00 113 GLU A N 1
ATOM 865 C CA . GLU A 1 113 ? -1.571 11.227 -9.596 1.00 93.00 113 GLU A CA 1
ATOM 866 C C . GLU A 1 113 ? -1.190 9.800 -10.017 1.00 93.00 113 GLU A C 1
ATOM 868 O O . GLU A 1 113 ? -0.249 9.648 -10.789 1.00 93.00 113 GLU A O 1
ATOM 873 N N . GLU A 1 114 ? -1.999 8.786 -9.710 1.00 92.69 114 GLU A N 1
ATOM 874 C CA . GLU A 1 114 ? -1.798 7.406 -10.182 1.00 92.69 114 GLU A CA 1
ATOM 875 C C . GLU A 1 114 ? -1.865 7.291 -11.713 1.00 92.69 114 GLU A C 1
ATOM 877 O O . GLU A 1 114 ? -1.056 6.607 -12.343 1.00 92.69 114 GLU A O 1
ATOM 882 N N . LEU A 1 115 ? -2.763 8.035 -12.372 1.00 91.44 115 LEU A N 1
ATOM 883 C CA . LEU A 1 115 ? -2.769 8.101 -13.838 1.00 91.44 115 LEU A CA 1
ATOM 884 C C . LEU A 1 115 ? -1.474 8.726 -14.369 1.00 91.44 115 LEU A C 1
ATOM 886 O O . LEU A 1 115 ? -0.925 8.286 -15.383 1.00 91.44 115 LEU A O 1
ATOM 890 N N . ARG A 1 116 ? -0.965 9.752 -13.689 1.00 92.88 116 ARG A N 1
ATOM 891 C CA . ARG A 1 116 ? 0.310 10.379 -14.033 1.00 92.88 116 ARG A CA 1
ATOM 892 C C . ARG A 1 116 ? 1.486 9.425 -13.774 1.00 92.88 116 ARG A C 1
ATOM 894 O O . ARG A 1 116 ? 2.417 9.420 -14.583 1.00 92.88 116 ARG A O 1
ATOM 901 N N . HIS A 1 117 ? 1.436 8.596 -12.730 1.00 93.56 117 HIS A N 1
ATOM 902 C CA . HIS A 1 117 ? 2.408 7.533 -12.456 1.00 93.56 117 HIS A CA 1
ATOM 903 C C . HIS A 1 117 ? 2.425 6.517 -13.602 1.00 93.56 117 HIS A C 1
ATOM 905 O O . HIS A 1 117 ? 3.489 6.231 -14.160 1.00 93.56 117 HIS A O 1
ATOM 911 N N . HIS A 1 118 ? 1.246 6.077 -14.054 1.00 91.38 118 HIS A N 1
ATOM 912 C CA . HIS A 1 118 ? 1.123 5.205 -15.220 1.00 91.38 118 HIS A CA 1
ATOM 913 C C . HIS A 1 118 ? 1.744 5.836 -16.473 1.00 91.38 118 HIS A C 1
ATOM 915 O O . HIS A 1 118 ? 2.576 5.215 -17.132 1.00 91.38 118 HIS A O 1
ATOM 921 N N . MET A 1 119 ? 1.396 7.090 -16.785 1.00 90.62 119 MET A N 1
ATOM 922 C CA . MET A 1 119 ? 1.961 7.808 -17.938 1.00 90.62 119 MET A CA 1
ATOM 923 C C . MET A 1 119 ? 3.482 7.940 -17.841 1.00 90.62 119 MET A C 1
ATOM 925 O O . MET A 1 119 ? 4.187 7.866 -18.848 1.00 90.62 119 MET A O 1
ATOM 929 N N . GLN A 1 120 ? 4.008 8.105 -16.629 1.00 90.69 120 GLN A N 1
ATOM 930 C CA . GLN A 1 120 ? 5.442 8.130 -16.396 1.00 90.69 120 GLN A CA 1
ATOM 931 C C . GLN A 1 120 ? 6.088 6.771 -16.692 1.00 90.69 120 GLN A C 1
ATOM 933 O O . GLN A 1 120 ? 7.115 6.735 -17.368 1.00 90.69 120 GLN A O 1
ATOM 938 N N . MET A 1 121 ? 5.495 5.664 -16.239 1.00 91.88 121 MET A N 1
ATOM 939 C CA . MET A 1 121 ? 5.991 4.310 -16.526 1.00 91.88 121 MET A CA 1
ATOM 940 C C . MET A 1 121 ? 5.874 3.948 -18.008 1.00 91.88 121 MET A C 1
ATOM 942 O O . MET A 1 121 ? 6.810 3.388 -18.580 1.00 91.88 121 MET A O 1
ATOM 946 N N . ALA A 1 122 ? 4.793 4.363 -18.668 1.00 90.62 122 ALA A N 1
ATOM 947 C CA . ALA A 1 122 ? 4.667 4.281 -20.118 1.00 90.62 122 ALA A CA 1
ATOM 948 C C . ALA A 1 122 ? 5.801 5.051 -20.813 1.00 90.62 122 ALA A C 1
ATOM 950 O O . ALA A 1 122 ? 6.417 4.547 -21.750 1.00 90.62 122 ALA A O 1
ATOM 951 N N . GLY A 1 123 ? 6.145 6.242 -20.316 1.00 90.00 123 GLY A N 1
ATOM 952 C CA . GLY A 1 123 ? 7.283 7.022 -20.803 1.00 90.00 123 GLY A CA 1
ATOM 953 C C . GLY A 1 123 ? 8.630 6.305 -20.643 1.00 90.00 123 GLY A C 1
ATOM 954 O O . GLY A 1 123 ? 9.445 6.338 -21.563 1.00 90.00 123 GLY A O 1
ATOM 955 N N . VAL A 1 124 ? 8.856 5.607 -19.523 1.00 91.06 124 VAL A N 1
ATOM 956 C CA . VAL A 1 124 ? 10.073 4.800 -19.290 1.00 91.06 124 VAL A CA 1
ATOM 957 C C . VAL A 1 124 ? 10.235 3.700 -20.349 1.00 91.06 124 VAL A C 1
ATOM 959 O O . VAL A 1 124 ? 11.363 3.437 -20.774 1.00 91.06 124 VAL A O 1
ATOM 962 N N . LEU A 1 125 ? 9.128 3.093 -20.788 1.00 89.00 125 LEU A N 1
ATOM 963 C CA . LEU A 1 125 ? 9.109 2.042 -21.813 1.00 89.00 125 LEU A CA 1
ATOM 964 C C . LEU A 1 125 ? 9.188 2.584 -23.248 1.00 89.00 125 LEU A C 1
ATOM 966 O O . LEU A 1 125 ? 9.771 1.931 -24.105 1.00 89.00 125 LEU A O 1
ATOM 970 N N . THR A 1 126 ? 8.594 3.749 -23.525 1.00 87.25 126 THR A N 1
ATOM 971 C CA . THR A 1 126 ? 8.316 4.195 -24.907 1.00 87.25 126 THR A CA 1
ATOM 972 C C . THR A 1 126 ? 9.193 5.344 -25.408 1.00 87.25 126 THR A C 1
ATOM 974 O O . THR A 1 126 ? 9.314 5.524 -26.617 1.00 87.25 126 THR A O 1
ATOM 977 N N . LEU A 1 127 ? 9.829 6.129 -24.527 1.00 87.50 127 LEU A N 1
ATOM 978 C CA . LEU A 1 127 ? 10.668 7.273 -24.939 1.00 87.50 127 LEU A CA 1
ATOM 979 C C . LEU A 1 127 ? 12.097 6.882 -25.352 1.00 87.50 127 LEU A C 1
ATOM 981 O O . LEU A 1 127 ? 12.821 7.685 -25.956 1.00 87.50 127 LEU A O 1
ATOM 985 N N . ASP A 1 128 ? 12.521 5.672 -25.000 1.00 87.69 128 ASP A N 1
ATOM 986 C CA . ASP A 1 128 ? 13.746 5.054 -25.493 1.00 87.69 128 ASP A CA 1
ATOM 987 C C . ASP A 1 128 ? 13.403 4.055 -26.599 1.00 87.69 128 ASP A C 1
ATOM 989 O O . ASP A 1 128 ? 12.963 2.938 -26.337 1.00 87.69 128 ASP A O 1
ATOM 993 N N . GLU A 1 129 ? 13.656 4.443 -27.848 1.00 88.31 129 GLU A N 1
ATOM 994 C CA . GLU A 1 129 ? 13.425 3.605 -29.031 1.00 88.31 129 GLU A CA 1
ATOM 995 C C . GLU A 1 129 ? 14.159 2.255 -28.955 1.00 88.31 129 GLU A C 1
ATOM 997 O O . GLU A 1 129 ? 13.732 1.267 -29.552 1.00 88.31 129 GLU A O 1
ATOM 1002 N N . THR A 1 130 ? 15.263 2.180 -28.204 1.00 92.06 130 THR A N 1
ATOM 1003 C CA . THR A 1 130 ? 16.043 0.945 -28.075 1.00 92.06 130 THR A CA 1
ATOM 1004 C C . THR A 1 130 ? 15.412 -0.077 -27.129 1.00 92.06 130 THR A C 1
ATOM 1006 O O . THR A 1 130 ? 15.802 -1.250 -27.153 1.00 92.06 130 THR A O 1
ATOM 1009 N N . PHE A 1 131 ? 14.429 0.339 -26.325 1.00 90.69 131 PHE A N 1
ATOM 1010 C CA . PHE A 1 131 ? 13.675 -0.544 -25.439 1.00 90.69 131 PHE A CA 1
ATOM 1011 C C . PHE A 1 131 ? 12.763 -1.482 -26.236 1.00 90.69 131 PHE A C 1
ATOM 1013 O O . PHE A 1 131 ? 12.676 -2.667 -25.916 1.00 90.69 131 PHE A O 1
ATOM 1020 N N . ASP A 1 132 ? 12.162 -0.974 -27.317 1.00 92.06 132 ASP A N 1
ATOM 1021 C CA . ASP A 1 132 ? 11.281 -1.743 -28.203 1.00 92.06 132 ASP A CA 1
ATOM 1022 C C . ASP A 1 132 ? 11.998 -2.348 -29.418 1.00 92.06 132 ASP A C 1
ATOM 1024 O O . ASP A 1 132 ? 11.372 -2.957 -30.288 1.00 92.06 132 ASP A O 1
ATOM 1028 N N . LYS A 1 133 ? 13.329 -2.208 -29.495 1.00 90.94 133 LYS A N 1
ATOM 1029 C CA . LYS A 1 133 ? 14.130 -2.919 -30.494 1.00 90.94 133 LYS A CA 1
ATOM 1030 C C . LYS A 1 133 ? 13.861 -4.416 -30.357 1.00 90.94 133 LYS A C 1
ATOM 1032 O O . LYS A 1 133 ? 13.988 -4.964 -29.264 1.00 90.94 133 LYS A O 1
ATOM 1037 N N . ALA A 1 134 ? 13.551 -5.071 -31.475 1.00 90.50 134 ALA A N 1
ATOM 1038 C CA . ALA A 1 134 ? 13.194 -6.482 -31.485 1.00 90.50 134 ALA A CA 1
ATOM 1039 C C . ALA A 1 134 ? 14.255 -7.344 -30.777 1.00 90.50 134 ALA A C 1
ATOM 1041 O O . ALA A 1 134 ? 15.424 -7.372 -31.179 1.00 90.50 134 ALA A O 1
ATOM 1042 N N . ARG A 1 135 ? 13.836 -8.072 -29.736 1.00 90.19 135 ARG A N 1
ATOM 1043 C CA . ARG A 1 135 ? 14.663 -9.051 -29.011 1.00 90.19 135 ARG A CA 1
ATOM 1044 C C . ARG A 1 135 ? 13.925 -10.369 -28.930 1.00 90.19 135 ARG A C 1
ATOM 1046 O O . ARG A 1 135 ? 12.789 -10.411 -28.466 1.00 90.19 135 ARG A O 1
ATOM 1053 N N . TRP A 1 136 ? 14.570 -11.437 -29.394 1.00 91.81 136 TRP A N 1
ATOM 1054 C CA . TRP A 1 136 ? 13.966 -12.774 -29.485 1.00 91.81 136 TRP A CA 1
ATOM 1055 C C . TRP A 1 136 ? 12.628 -12.781 -30.244 1.00 91.81 136 TRP A C 1
ATOM 1057 O O . TRP A 1 136 ? 11.705 -13.502 -29.883 1.00 91.81 136 TRP A O 1
ATOM 1067 N N . GLY A 1 137 ? 12.522 -11.949 -31.287 1.00 90.75 137 GLY A N 1
ATOM 1068 C CA . GLY A 1 137 ? 11.318 -11.829 -32.115 1.00 90.75 137 GLY A CA 1
ATOM 1069 C C . GLY A 1 137 ? 10.165 -11.042 -31.484 1.00 90.75 137 GLY A C 1
ATOM 1070 O O . GLY A 1 137 ? 9.073 -11.073 -32.038 1.00 90.75 137 GLY A O 1
ATOM 1071 N N . ARG A 1 138 ? 10.390 -10.356 -30.354 1.00 92.56 138 ARG A N 1
ATOM 1072 C CA . ARG A 1 138 ? 9.362 -9.605 -29.618 1.00 92.56 138 ARG A CA 1
ATOM 1073 C C . ARG A 1 138 ? 9.663 -8.114 -29.530 1.00 92.56 138 ARG A C 1
ATOM 1075 O O . ARG A 1 138 ? 10.831 -7.718 -29.445 1.00 92.56 138 ARG A O 1
ATOM 1082 N N . HIS A 1 139 ? 8.593 -7.330 -29.499 1.00 93.75 139 HIS A N 1
ATOM 1083 C CA . HIS A 1 139 ? 8.567 -5.887 -29.269 1.00 93.75 139 HIS A CA 1
ATOM 1084 C C . HIS A 1 139 ? 8.087 -5.635 -27.841 1.00 93.75 139 HIS A C 1
ATOM 1086 O O . HIS A 1 139 ? 6.906 -5.425 -27.568 1.00 93.75 139 HIS A O 1
ATOM 1092 N N . TRP A 1 140 ? 9.018 -5.764 -26.895 1.00 93.12 140 TRP A N 1
ATOM 1093 C CA . TRP A 1 140 ? 8.683 -5.879 -25.479 1.00 93.12 140 TRP A CA 1
ATOM 1094 C C . TRP A 1 140 ? 7.987 -4.654 -24.892 1.00 93.12 140 TRP A C 1
ATOM 1096 O O . TRP A 1 140 ? 7.142 -4.842 -24.019 1.00 93.12 140 TRP A O 1
ATOM 1106 N N . ALA A 1 141 ? 8.311 -3.430 -25.317 1.00 91.69 141 ALA A N 1
ATOM 1107 C CA . ALA A 1 141 ? 7.628 -2.251 -24.791 1.00 91.69 141 ALA A CA 1
ATOM 1108 C C . ALA A 1 141 ? 6.194 -2.188 -25.317 1.00 91.69 141 ALA A C 1
ATOM 1110 O O . ALA A 1 141 ? 5.274 -2.018 -24.519 1.00 91.69 141 ALA A O 1
ATOM 1111 N N . THR A 1 142 ? 6.000 -2.389 -26.623 1.00 91.56 142 THR A N 1
ATOM 1112 C CA . THR A 1 142 ? 4.668 -2.383 -27.245 1.00 91.56 142 THR A CA 1
ATOM 1113 C C . THR A 1 142 ? 3.781 -3.472 -26.649 1.00 91.56 142 THR A C 1
ATOM 1115 O O . THR A 1 142 ? 2.709 -3.172 -26.129 1.00 91.56 142 THR A O 1
ATOM 1118 N N . GLU A 1 143 ? 4.265 -4.713 -26.615 1.00 93.69 143 GLU A N 1
ATOM 1119 C CA . GLU A 1 143 ? 3.513 -5.850 -26.077 1.00 93.69 143 GLU A CA 1
ATOM 1120 C C . GLU A 1 143 ? 3.197 -5.679 -24.581 1.00 93.69 143 GLU A C 1
ATOM 1122 O O . GLU A 1 143 ? 2.102 -6.013 -24.137 1.00 93.69 143 GLU A O 1
ATOM 1127 N N . THR A 1 144 ? 4.124 -5.112 -23.796 1.00 93.31 144 THR A N 1
ATOM 1128 C CA . THR A 1 144 ? 3.872 -4.815 -22.375 1.00 93.31 144 THR A CA 1
ATOM 1129 C C . THR A 1 144 ? 2.817 -3.722 -22.213 1.00 93.31 144 THR A C 1
ATOM 1131 O O . THR A 1 144 ? 1.957 -3.838 -21.347 1.00 93.31 144 THR A O 1
ATOM 1134 N N . MET A 1 145 ? 2.851 -2.664 -23.027 1.00 92.75 145 MET A N 1
ATOM 1135 C CA . MET A 1 145 ? 1.842 -1.602 -22.970 1.00 92.75 145 MET A CA 1
ATOM 1136 C C . MET A 1 145 ? 0.454 -2.112 -23.368 1.00 92.75 145 MET A C 1
ATOM 1138 O O . MET A 1 145 ? -0.522 -1.796 -22.690 1.00 92.75 145 MET A O 1
ATOM 1142 N N . GLU A 1 146 ? 0.360 -2.924 -24.423 1.00 92.62 146 GLU A N 1
ATOM 1143 C CA . GLU A 1 146 ? -0.890 -3.573 -24.835 1.00 92.62 146 GLU A CA 1
ATOM 1144 C C . GLU A 1 146 ? -1.452 -4.463 -23.724 1.00 92.62 146 GLU A C 1
ATOM 1146 O O . GLU A 1 146 ? -2.640 -4.378 -23.406 1.00 92.62 146 GLU A O 1
ATOM 1151 N N . GLU A 1 147 ? -0.592 -5.263 -23.088 1.00 92.19 147 GLU A N 1
ATOM 1152 C CA . GLU A 1 147 ? -0.968 -6.090 -21.946 1.00 92.19 147 GLU A CA 1
ATOM 1153 C C . GLU A 1 147 ? -1.508 -5.232 -20.792 1.00 92.19 147 GLU A C 1
ATOM 1155 O O . GLU A 1 147 ? -2.610 -5.481 -20.307 1.00 92.19 147 GLU A O 1
ATOM 1160 N N . LEU A 1 148 ? -0.772 -4.193 -20.382 1.00 90.31 148 LEU A N 1
ATOM 1161 C CA . LEU A 1 148 ? -1.148 -3.311 -19.274 1.00 90.31 148 LEU A CA 1
ATOM 1162 C C . LEU A 1 148 ? -2.496 -2.617 -19.510 1.00 90.31 148 LEU A C 1
ATOM 1164 O O . LEU A 1 148 ? -3.303 -2.530 -18.587 1.00 90.31 148 LEU A O 1
ATOM 1168 N N . PHE A 1 149 ? -2.769 -2.152 -20.733 1.00 87.81 149 PHE A N 1
ATOM 1169 C CA . PHE A 1 149 ? -4.063 -1.549 -21.069 1.00 87.81 149 PHE A CA 1
ATOM 1170 C C . PHE A 1 149 ? -5.209 -2.565 -21.128 1.00 87.81 149 PHE A C 1
ATOM 1172 O O . PHE A 1 149 ? -6.365 -2.187 -20.927 1.00 87.81 149 PHE A O 1
ATOM 1179 N N . ALA A 1 150 ? -4.910 -3.836 -21.402 1.00 89.81 150 ALA A N 1
ATOM 1180 C CA . ALA A 1 150 ? -5.901 -4.905 -21.439 1.00 89.81 150 ALA A CA 1
ATOM 1181 C C . ALA A 1 150 ? -6.235 -5.478 -20.049 1.00 89.81 150 ALA A C 1
ATOM 1183 O O . ALA A 1 150 ? -7.307 -6.073 -19.902 1.00 89.81 150 ALA A O 1
ATOM 1184 N N . MET A 1 151 ? -5.360 -5.293 -19.049 1.00 88.62 151 MET A N 1
ATOM 1185 C CA . MET A 1 151 ? -5.526 -5.848 -17.701 1.00 88.62 151 MET A CA 1
ATOM 1186 C C . MET A 1 151 ? -6.825 -5.392 -17.029 1.00 88.62 151 MET A C 1
ATOM 1188 O O . MET A 1 151 ? -7.114 -4.197 -16.875 1.00 88.62 151 MET A O 1
ATOM 1192 N N . LYS A 1 152 ? -7.585 -6.374 -16.547 1.00 84.56 152 LYS A N 1
ATOM 1193 C CA . LYS A 1 152 ? -8.788 -6.174 -15.733 1.00 84.56 152 LYS A CA 1
ATOM 1194 C C . LYS A 1 152 ? -8.523 -6.505 -14.262 1.00 84.56 152 LYS A C 1
ATOM 1196 O O . LYS A 1 152 ? -7.569 -7.220 -13.950 1.00 84.56 152 LYS A O 1
ATOM 1201 N N . PRO A 1 153 ? -9.403 -6.072 -13.339 1.00 78.38 153 PRO A N 1
ATOM 1202 C CA . PRO A 1 153 ? -9.356 -6.545 -11.961 1.00 78.38 153 PRO A CA 1
ATOM 1203 C C . PRO A 1 153 ? -9.322 -8.081 -11.909 1.00 78.38 153 PRO A C 1
ATOM 1205 O O . PRO A 1 153 ? -10.163 -8.755 -12.513 1.00 78.38 153 PRO A O 1
ATOM 1208 N N . GLY A 1 154 ? -8.335 -8.642 -11.210 1.00 79.94 154 GLY A N 1
ATOM 1209 C CA . GLY A 1 154 ? -8.056 -10.081 -11.169 1.00 79.94 154 GLY A CA 1
ATOM 1210 C C . GLY A 1 154 ? -6.903 -10.547 -12.066 1.00 79.94 154 GLY A C 1
ATOM 1211 O O . GLY A 1 154 ? -6.512 -11.704 -11.952 1.00 79.94 154 GLY A O 1
ATOM 1212 N N . GLU A 1 155 ? -6.376 -9.686 -12.937 1.00 84.19 155 GLU A N 1
ATOM 1213 C CA . GLU A 1 155 ? -5.291 -9.997 -13.884 1.00 84.19 155 GLU A CA 1
ATOM 1214 C C . GLU A 1 155 ? -4.011 -9.188 -13.607 1.00 84.19 155 GLU A C 1
ATOM 1216 O O . GLU A 1 155 ? -2.998 -9.384 -14.281 1.00 84.19 155 GLU A O 1
ATOM 1221 N N . HIS A 1 156 ? -4.028 -8.293 -12.611 1.00 85.81 156 HIS A N 1
ATOM 1222 C CA . HIS A 1 156 ? -2.863 -7.484 -12.249 1.00 85.81 156 HIS A CA 1
ATOM 1223 C C . HIS A 1 156 ? -1.736 -8.342 -11.690 1.00 85.81 156 HIS A C 1
ATOM 1225 O O . HIS A 1 156 ? -1.961 -9.380 -11.066 1.00 85.81 156 HIS A O 1
ATOM 1231 N N . VAL A 1 157 ? -0.506 -7.860 -11.869 1.00 82.94 157 VAL A N 1
ATOM 1232 C CA . VAL A 1 157 ? 0.723 -8.594 -11.527 1.00 82.94 157 VAL A CA 1
ATOM 1233 C C . VAL A 1 157 ? 0.828 -8.912 -10.034 1.00 82.94 157 VAL A C 1
ATOM 1235 O O . VAL A 1 157 ? 1.398 -9.936 -9.652 1.00 82.94 157 VAL A O 1
ATOM 1238 N N . LEU A 1 158 ? 0.308 -8.023 -9.188 1.00 85.38 158 LEU A N 1
ATOM 1239 C CA . LEU A 1 158 ? 0.358 -8.143 -7.737 1.00 85.38 158 LEU A CA 1
ATOM 1240 C C . LEU A 1 158 ? -1.046 -8.384 -7.175 1.00 85.38 158 LEU A C 1
ATOM 1242 O O . LEU A 1 158 ? -1.964 -7.607 -7.426 1.00 85.38 158 LEU A O 1
ATOM 1246 N N . ASP A 1 159 ? -1.181 -9.425 -6.350 1.00 85.00 159 ASP A N 1
ATOM 1247 C CA . ASP A 1 159 ? -2.469 -9.897 -5.822 1.00 85.00 159 ASP A CA 1
ATOM 1248 C C . ASP A 1 159 ? -3.248 -8.815 -5.052 1.00 85.00 159 ASP A C 1
ATOM 1250 O O . ASP A 1 159 ? -4.474 -8.777 -5.117 1.00 85.00 159 ASP A O 1
ATOM 1254 N N . ALA A 1 160 ? -2.554 -7.887 -4.380 1.00 89.69 160 ALA A N 1
ATOM 1255 C CA . ALA A 1 160 ? -3.179 -6.776 -3.656 1.00 89.69 160 ALA A CA 1
ATOM 1256 C C . ALA A 1 160 ? -4.031 -5.863 -4.562 1.00 89.69 160 ALA A C 1
ATOM 1258 O O . ALA A 1 160 ? -5.068 -5.365 -4.123 1.00 89.69 160 ALA A O 1
ATOM 1259 N N . PHE A 1 161 ? -3.638 -5.690 -5.829 1.00 90.44 161 PHE A N 1
ATOM 1260 C CA . PHE A 1 161 ? -4.355 -4.866 -6.813 1.00 90.44 161 PHE A CA 1
ATOM 1261 C C . PHE A 1 161 ? -5.530 -5.605 -7.469 1.00 90.44 161 PHE A C 1
ATOM 1263 O O . PHE A 1 161 ? -6.333 -5.020 -8.192 1.00 90.44 161 PHE A O 1
ATOM 1270 N N . ASN A 1 162 ? -5.667 -6.901 -7.181 1.00 89.38 162 ASN A N 1
ATOM 1271 C CA . ASN A 1 162 ? -6.788 -7.730 -7.615 1.00 89.38 162 ASN A CA 1
ATOM 1272 C C . ASN A 1 162 ? -7.924 -7.786 -6.577 1.00 89.38 162 ASN A C 1
ATOM 1274 O O . ASN A 1 162 ? -8.946 -8.433 -6.817 1.00 89.38 162 ASN A O 1
ATOM 1278 N N . ILE A 1 163 ? -7.769 -7.115 -5.429 1.00 91.31 163 ILE A N 1
ATOM 1279 C CA . ILE A 1 163 ? -8.791 -7.020 -4.381 1.00 91.31 163 ILE A CA 1
ATOM 1280 C C . ILE A 1 163 ? -9.645 -5.778 -4.627 1.00 91.31 163 ILE A C 1
ATOM 1282 O O . ILE A 1 163 ? -9.184 -4.653 -4.480 1.00 91.31 163 ILE A O 1
ATOM 1286 N N . GLU A 1 164 ? -10.914 -5.958 -4.968 1.00 89.19 164 GLU A N 1
ATOM 1287 C CA . GLU A 1 164 ? -11.828 -4.831 -5.169 1.00 89.19 164 GLU A CA 1
ATOM 1288 C C . GLU A 1 164 ? -12.060 -4.052 -3.867 1.00 89.19 164 GLU A C 1
ATOM 1290 O O . GLU A 1 164 ? -12.307 -4.647 -2.815 1.00 89.19 164 GLU A O 1
ATOM 1295 N N . PHE A 1 165 ? -12.060 -2.719 -3.937 1.00 89.81 165 PHE A N 1
ATOM 1296 C CA . PHE A 1 165 ? -12.487 -1.909 -2.800 1.00 89.81 165 PHE A CA 1
ATOM 1297 C C . PHE A 1 165 ? -14.001 -1.986 -2.648 1.00 89.81 165 PHE A C 1
ATOM 1299 O O . PHE A 1 165 ? -14.758 -1.742 -3.590 1.00 89.81 165 PHE A O 1
ATOM 1306 N N . LYS A 1 166 ? -14.437 -2.331 -1.439 1.00 87.56 166 LYS A N 1
ATOM 1307 C CA . LYS A 1 166 ? -15.853 -2.453 -1.079 1.00 87.56 166 LYS A CA 1
ATOM 1308 C C . LYS A 1 166 ? -16.262 -1.465 0.008 1.00 87.56 166 LYS A C 1
ATOM 1310 O O . LYS A 1 166 ? -17.433 -1.446 0.370 1.00 87.56 166 LYS A O 1
ATOM 1315 N N . SER A 1 167 ? -15.308 -0.704 0.542 1.00 88.75 167 SER A N 1
ATOM 1316 C CA . SER A 1 167 ? -15.552 0.318 1.547 1.00 88.75 167 SER A CA 1
ATOM 1317 C C . SER A 1 167 ? -14.521 1.450 1.517 1.00 88.75 167 SER A C 1
ATOM 1319 O O . SER A 1 167 ? -13.362 1.259 1.128 1.00 88.75 167 SER A O 1
ATOM 1321 N N . LEU A 1 168 ? -14.902 2.612 2.049 1.00 88.75 168 LEU A N 1
ATOM 1322 C CA . LEU A 1 168 ? -13.987 3.684 2.447 1.00 88.75 168 LEU A CA 1
ATOM 1323 C C . LEU A 1 168 ? -12.881 3.204 3.394 1.00 88.75 168 LEU A C 1
ATOM 1325 O O . LEU A 1 168 ? -11.766 3.721 3.310 1.00 88.75 168 LEU A O 1
ATOM 1329 N N . MET A 1 169 ? -13.146 2.198 4.237 1.00 91.56 169 MET A N 1
ATOM 1330 C CA . MET A 1 169 ? -12.116 1.581 5.080 1.00 91.56 169 MET A CA 1
ATOM 1331 C C . MET A 1 169 ? -11.018 0.927 4.242 1.00 91.56 169 MET A C 1
ATOM 1333 O O . MET A 1 169 ? -9.841 1.139 4.522 1.00 91.56 169 MET A O 1
ATOM 1337 N N . ASP A 1 170 ? -11.388 0.194 3.184 1.00 93.75 170 ASP A N 1
ATOM 1338 C CA . ASP A 1 170 ? -10.415 -0.429 2.277 1.00 93.75 170 ASP A CA 1
ATOM 1339 C C . ASP A 1 170 ? -9.541 0.649 1.650 1.00 93.75 170 ASP A C 1
ATOM 1341 O O . ASP A 1 170 ? -8.319 0.590 1.687 1.00 93.75 170 ASP A O 1
ATOM 1345 N N . SER A 1 171 ? -10.198 1.704 1.185 1.00 91.94 171 SER A N 1
ATOM 1346 C CA . SER A 1 171 ? -9.576 2.880 0.606 1.00 91.94 171 SER A CA 1
ATOM 1347 C C . SER A 1 171 ? -8.622 3.617 1.558 1.00 91.94 171 SER A C 1
ATOM 1349 O O . SER A 1 171 ? -7.655 4.217 1.092 1.00 91.94 171 SER A O 1
ATOM 1351 N N . ALA A 1 172 ? -8.898 3.638 2.862 1.00 93.88 172 ALA A N 1
ATOM 1352 C CA . ALA A 1 172 ? -8.062 4.290 3.869 1.00 93.88 172 ALA A CA 1
ATOM 1353 C C . ALA A 1 172 ? -6.851 3.429 4.243 1.00 93.88 172 ALA A C 1
ATOM 1355 O O . ALA A 1 172 ? -5.720 3.919 4.310 1.00 93.88 172 ALA A O 1
ATOM 1356 N N . THR A 1 173 ? -7.089 2.136 4.471 1.00 96.12 173 THR A N 1
ATOM 1357 C CA . THR A 1 173 ? -6.045 1.176 4.825 1.00 96.12 173 THR A CA 1
ATOM 1358 C C . THR A 1 173 ? -5.106 0.926 3.652 1.00 96.12 173 THR A C 1
ATOM 1360 O O . THR A 1 173 ? -3.901 0.873 3.871 1.00 96.12 173 THR A O 1
ATOM 1363 N N . PHE A 1 174 ? -5.615 0.859 2.420 1.00 95.62 174 PHE A N 1
ATOM 1364 C CA . PHE A 1 174 ? -4.797 0.714 1.217 1.00 95.62 174 PHE A CA 1
ATOM 1365 C C . PHE A 1 174 ? -3.798 1.862 1.081 1.00 95.62 174 PHE A C 1
ATOM 1367 O O . PHE A 1 174 ? -2.598 1.624 1.107 1.00 95.62 174 PHE A O 1
ATOM 1374 N N . MET A 1 175 ? -4.266 3.110 1.099 1.00 94.56 175 MET A N 1
ATOM 1375 C CA . MET A 1 175 ? -3.370 4.269 1.021 1.00 94.56 175 MET A CA 1
ATOM 1376 C C . MET A 1 175 ? -2.407 4.362 2.212 1.00 94.56 175 MET A C 1
ATOM 1378 O O . MET A 1 175 ? -1.309 4.899 2.124 1.00 94.56 175 MET A O 1
ATOM 1382 N N . SER A 1 176 ? -2.803 3.835 3.371 1.00 94.94 176 SER A N 1
ATOM 1383 C CA . SER A 1 176 ? -1.940 3.847 4.552 1.00 94.94 176 SER A CA 1
ATOM 1384 C C . SER A 1 176 ? -0.865 2.759 4.513 1.00 94.94 176 SER A C 1
ATOM 1386 O O . SER A 1 176 ? 0.238 2.990 5.017 1.00 94.94 176 SER A O 1
ATOM 1388 N N . PHE A 1 177 ? -1.191 1.566 4.004 1.00 96.62 177 PHE A N 1
ATOM 1389 C CA . PHE A 1 177 ? -0.372 0.350 4.106 1.00 96.62 177 PHE A CA 1
ATOM 1390 C C . PHE A 1 177 ? 0.170 -0.093 2.742 1.00 96.62 177 PHE A C 1
ATOM 1392 O O . PHE A 1 177 ? 1.360 -0.349 2.629 1.00 96.62 177 PHE A O 1
ATOM 1399 N N . ILE A 1 178 ? -0.659 -0.165 1.705 1.00 96.06 178 ILE A N 1
ATOM 1400 C CA . ILE A 1 178 ? -0.275 -0.660 0.377 1.00 96.06 178 ILE A CA 1
ATOM 1401 C C . ILE A 1 178 ? 0.518 0.381 -0.418 1.00 96.06 178 ILE A C 1
ATOM 1403 O O . ILE A 1 178 ? 1.631 0.066 -0.836 1.00 96.06 178 ILE A O 1
ATOM 1407 N N . ASP A 1 179 ? 0.058 1.630 -0.512 1.00 94.75 179 ASP A N 1
ATOM 1408 C CA . ASP A 1 179 ? 0.847 2.729 -1.115 1.00 94.75 179 ASP A CA 1
ATOM 1409 C C . ASP A 1 179 ? 2.175 2.901 -0.365 1.00 94.75 179 ASP A C 1
ATOM 1411 O O . ASP A 1 179 ? 3.230 3.197 -0.916 1.00 94.75 179 ASP A O 1
ATOM 1415 N N . ARG A 1 180 ? 2.196 2.587 0.936 1.00 94.56 180 ARG A N 1
ATOM 1416 C CA . ARG A 1 180 ? 3.444 2.592 1.705 1.00 94.56 180 ARG A CA 1
ATOM 1417 C C . ARG A 1 180 ? 4.424 1.530 1.224 1.00 94.56 180 ARG A C 1
ATOM 1419 O O . ARG A 1 180 ? 5.624 1.758 1.310 1.00 94.56 180 ARG A O 1
ATOM 1426 N N . VAL A 1 181 ? 3.967 0.399 0.693 1.00 93.62 181 VAL A N 1
ATOM 1427 C CA . VAL A 1 181 ? 4.853 -0.532 -0.019 1.00 93.62 181 VAL A CA 1
ATOM 1428 C C . VAL A 1 181 ? 5.381 0.116 -1.300 1.00 93.62 181 VAL A C 1
ATOM 1430 O O . VAL A 1 181 ? 6.585 0.035 -1.550 1.00 93.62 181 VAL A O 1
ATOM 1433 N N . GLY A 1 182 ? 4.522 0.806 -2.059 1.00 90.75 182 GLY A N 1
ATOM 1434 C CA . GLY A 1 182 ? 4.894 1.619 -3.225 1.00 90.75 182 GLY A CA 1
ATOM 1435 C C . GLY A 1 182 ? 6.015 2.605 -2.899 1.00 90.75 182 GLY A C 1
ATOM 1436 O O . GLY A 1 182 ? 7.079 2.561 -3.515 1.00 90.75 182 GLY A O 1
ATOM 1437 N N . LYS A 1 183 ? 5.868 3.374 -1.814 1.00 91.44 183 LYS A N 1
ATOM 1438 C CA . LYS A 1 183 ? 6.912 4.238 -1.240 1.00 91.44 183 LYS A CA 1
ATOM 1439 C C . LYS A 1 183 ? 8.267 3.530 -1.132 1.00 91.44 183 LYS A C 1
ATOM 1441 O O . LYS A 1 183 ? 9.269 4.078 -1.589 1.00 91.44 183 LYS A O 1
ATOM 1446 N N . PHE A 1 184 ? 8.324 2.336 -0.535 1.00 89.38 184 PHE A N 1
ATOM 1447 C CA . PHE A 1 184 ? 9.582 1.589 -0.421 1.00 89.38 184 PHE A CA 1
ATOM 1448 C C . PHE A 1 184 ? 10.106 1.151 -1.788 1.00 89.38 184 PHE A C 1
ATOM 1450 O O . PHE A 1 184 ? 11.307 1.246 -2.021 1.00 89.38 184 PHE A O 1
ATOM 1457 N N . GLN A 1 185 ? 9.247 0.694 -2.701 1.00 89.25 185 GLN A N 1
ATOM 1458 C CA . GLN A 1 185 ? 9.678 0.308 -4.047 1.00 89.25 185 GLN A CA 1
ATOM 1459 C C . GLN A 1 185 ? 10.297 1.490 -4.792 1.00 89.25 185 GLN A C 1
ATOM 1461 O O . GLN A 1 185 ? 11.440 1.382 -5.232 1.00 89.25 185 GLN A O 1
ATOM 1466 N N . LEU A 1 186 ? 9.619 2.637 -4.834 1.00 90.56 186 LEU A N 1
ATOM 1467 C CA . LEU A 1 186 ? 10.120 3.852 -5.479 1.00 90.56 186 LEU A CA 1
ATOM 1468 C C . LEU A 1 186 ? 11.419 4.344 -4.826 1.00 90.56 186 LEU A C 1
ATOM 1470 O O . LEU A 1 186 ? 12.385 4.702 -5.504 1.00 90.56 186 LEU A O 1
ATOM 1474 N N . GLU A 1 187 ? 11.476 4.316 -3.493 1.00 86.69 187 GLU A N 1
ATOM 1475 C CA . GLU A 1 187 ? 12.663 4.711 -2.742 1.00 86.69 187 GLU A CA 1
ATOM 1476 C C . GLU A 1 187 ? 13.829 3.751 -2.945 1.00 86.69 187 GLU A C 1
ATOM 1478 O O . GLU A 1 187 ? 14.966 4.192 -2.950 1.00 86.69 187 GLU A O 1
ATOM 1483 N N . MET A 1 188 ? 13.612 2.460 -3.164 1.00 87.75 188 MET A N 1
ATOM 1484 C CA . MET A 1 188 ? 14.716 1.563 -3.490 1.00 87.75 188 MET A CA 1
ATOM 1485 C C . MET A 1 188 ? 15.121 1.659 -4.967 1.00 87.75 188 MET A C 1
ATOM 1487 O O . MET A 1 188 ? 16.304 1.532 -5.290 1.00 87.75 188 MET A O 1
ATOM 1491 N N . GLN A 1 189 ? 14.156 1.877 -5.862 1.00 90.12 189 GLN A N 1
ATOM 1492 C CA . GLN A 1 189 ? 14.336 1.883 -7.315 1.00 90.12 189 GLN A CA 1
ATOM 1493 C C . GLN A 1 189 ? 14.896 3.204 -7.859 1.00 90.12 189 GLN A C 1
ATOM 1495 O O . GLN A 1 189 ? 15.234 3.273 -9.033 1.00 90.12 189 GLN A O 1
ATOM 1500 N N . HIS A 1 190 ? 15.119 4.247 -7.052 1.00 84.75 190 HIS A N 1
ATOM 1501 C CA . HIS A 1 190 ? 15.957 5.366 -7.520 1.00 84.75 190 HIS A CA 1
ATOM 1502 C C . HIS A 1 190 ? 17.387 4.897 -7.879 1.00 84.75 190 HIS A C 1
ATOM 1504 O O . HIS A 1 190 ? 18.093 5.564 -8.631 1.00 84.75 190 HIS A O 1
ATOM 1510 N N . HIS A 1 191 ? 17.817 3.734 -7.365 1.00 85.38 191 HIS A N 1
ATOM 1511 C CA . HIS A 1 191 ? 19.108 3.113 -7.671 1.00 85.38 191 HIS A CA 1
ATOM 1512 C C . HIS A 1 191 ? 19.084 2.226 -8.927 1.00 85.38 191 HIS A C 1
ATOM 1514 O O . HIS A 1 191 ? 20.015 1.458 -9.162 1.00 85.38 191 HIS A O 1
ATOM 1520 N N . PHE A 1 192 ? 18.027 2.280 -9.736 1.00 91.94 192 PHE A N 1
ATOM 1521 C CA . PHE A 1 192 ? 17.857 1.371 -10.867 1.00 91.94 192 PHE A CA 1
ATOM 1522 C C . PHE A 1 192 ? 18.984 1.486 -11.907 1.00 91.94 192 PHE A C 1
ATOM 1524 O O . PHE A 1 192 ? 19.441 2.582 -12.212 1.00 91.94 192 PHE A O 1
ATOM 1531 N N . LEU A 1 193 ? 19.425 0.368 -12.495 1.00 92.62 193 LEU A N 1
ATOM 1532 C CA . LEU A 1 193 ? 20.477 0.349 -13.523 1.00 92.62 193 LEU A CA 1
ATOM 1533 C C . LEU A 1 193 ? 20.109 1.197 -14.752 1.00 92.62 193 LEU A C 1
ATOM 1535 O O . LEU A 1 193 ? 20.939 1.941 -15.272 1.00 92.62 193 LEU A O 1
ATOM 1539 N N . TYR A 1 194 ? 18.864 1.076 -15.211 1.00 93.62 194 TYR A N 1
ATOM 1540 C CA . TYR A 1 194 ? 18.319 1.852 -16.320 1.00 93.62 194 TYR A CA 1
ATOM 1541 C C . TYR A 1 194 ? 17.992 3.281 -15.859 1.00 93.62 194 TYR A C 1
ATOM 1543 O O . TYR A 1 194 ? 17.091 3.503 -15.048 1.00 93.62 194 TYR A O 1
ATOM 1551 N N . GLY A 1 195 ? 18.745 4.249 -16.383 1.00 89.19 195 GLY A N 1
ATOM 1552 C CA . GLY A 1 195 ? 18.701 5.663 -16.009 1.00 89.19 195 GLY A CA 1
ATOM 1553 C C . GLY A 1 195 ? 17.306 6.288 -16.089 1.00 89.19 195 GLY A C 1
ATOM 1554 O O . GLY A 1 195 ? 16.899 6.909 -15.109 1.00 89.19 195 GLY A O 1
ATOM 1555 N N . PRO A 1 196 ? 16.535 6.093 -17.180 1.00 89.12 196 PRO A N 1
ATOM 1556 C CA . PRO A 1 196 ? 15.166 6.598 -17.286 1.00 89.12 196 PRO A CA 1
ATOM 1557 C C . PRO A 1 196 ? 14.242 6.126 -16.158 1.00 89.12 196 PRO A C 1
ATOM 1559 O O . PRO A 1 196 ? 13.467 6.926 -15.641 1.00 89.12 196 PRO A O 1
ATOM 1562 N N . MET A 1 197 ? 14.366 4.872 -15.711 1.00 90.75 197 MET A N 1
ATOM 1563 C CA . MET A 1 197 ? 13.627 4.382 -14.543 1.00 90.75 197 MET A CA 1
ATOM 1564 C C . MET A 1 197 ? 14.090 5.105 -13.271 1.00 90.75 197 MET A C 1
ATOM 1566 O O . MET A 1 197 ? 13.269 5.703 -12.575 1.00 90.75 197 MET A O 1
ATOM 1570 N N . ALA A 1 198 ? 15.403 5.134 -13.019 1.00 87.31 198 ALA A N 1
ATOM 1571 C CA . ALA A 1 198 ? 16.001 5.738 -11.826 1.00 87.31 198 ALA A CA 1
ATOM 1572 C C . ALA A 1 198 ? 15.608 7.212 -11.621 1.00 87.31 198 ALA A C 1
ATOM 1574 O O . ALA A 1 198 ? 15.245 7.600 -10.513 1.00 87.31 198 ALA A O 1
ATOM 1575 N N . VAL A 1 199 ? 15.626 8.034 -12.679 1.00 84.69 199 VAL A N 1
ATOM 1576 C CA . VAL A 1 199 ? 15.275 9.469 -12.584 1.00 84.69 199 VAL A CA 1
ATOM 1577 C C . VAL A 1 199 ? 13.779 9.731 -12.451 1.00 84.69 199 VAL A C 1
ATOM 1579 O O . VAL A 1 199 ? 13.380 10.836 -12.089 1.00 84.69 199 VAL A O 1
ATOM 1582 N N . SER A 1 200 ? 12.949 8.738 -12.756 1.00 85.62 200 SER A N 1
ATOM 1583 C CA . SER A 1 200 ? 11.498 8.879 -12.697 1.00 85.62 200 SER A CA 1
ATOM 1584 C C . SER A 1 200 ? 10.964 8.676 -11.265 1.00 85.62 200 SER A C 1
ATOM 1586 O O . SER A 1 200 ? 10.023 9.353 -10.848 1.00 85.62 200 SER A O 1
ATOM 1588 N N . MET A 1 201 ? 11.613 7.832 -10.455 1.00 88.50 201 MET A N 1
ATOM 1589 C CA . MET A 1 201 ? 11.169 7.503 -9.089 1.00 88.50 201 MET A CA 1
ATOM 1590 C C . MET A 1 201 ? 11.093 8.696 -8.114 1.00 88.50 201 MET A C 1
ATOM 1592 O O . MET A 1 201 ? 10.108 8.787 -7.383 1.00 88.50 201 MET A O 1
ATOM 1596 N N . PRO A 1 202 ? 12.070 9.630 -8.065 1.00 84.06 202 PRO A N 1
ATOM 1597 C CA . PRO A 1 202 ? 12.121 10.678 -7.044 1.00 84.06 202 PRO A CA 1
ATOM 1598 C C . PRO A 1 202 ? 10.882 11.584 -6.994 1.00 84.06 202 PRO A C 1
ATOM 1600 O O . PRO A 1 202 ? 10.375 11.878 -5.915 1.00 84.06 202 PRO A O 1
ATOM 1603 N N . TRP A 1 203 ? 10.363 12.015 -8.147 1.00 82.12 203 TRP A N 1
ATOM 1604 C CA . TRP A 1 203 ? 9.175 12.875 -8.185 1.00 82.12 203 TRP A CA 1
ATOM 1605 C C . TRP A 1 203 ? 7.947 12.160 -7.620 1.00 82.12 203 TRP A C 1
ATOM 1607 O O . TRP A 1 203 ? 7.312 12.663 -6.692 1.00 82.12 203 TRP A O 1
ATOM 1617 N N . MET A 1 204 ? 7.699 10.955 -8.139 1.00 88.50 204 MET A N 1
ATOM 1618 C CA . MET A 1 204 ? 6.609 10.080 -7.719 1.00 88.50 204 MET A CA 1
ATOM 1619 C C . MET A 1 204 ? 6.668 9.837 -6.208 1.00 88.50 204 MET A C 1
ATOM 1621 O O . MET A 1 204 ? 5.717 10.100 -5.483 1.00 88.50 204 MET A O 1
ATOM 1625 N N . ARG A 1 205 ? 7.845 9.455 -5.704 1.00 87.25 205 ARG A N 1
ATOM 1626 C CA . ARG A 1 205 ? 8.077 9.115 -4.299 1.00 87.25 205 ARG A CA 1
ATOM 1627 C C . ARG A 1 205 ? 7.861 10.277 -3.334 1.00 87.25 205 ARG A C 1
ATOM 1629 O O . ARG A 1 205 ? 7.302 10.070 -2.257 1.00 87.25 205 ARG A O 1
ATOM 1636 N N . PHE A 1 206 ? 8.427 11.448 -3.621 1.00 81.19 206 PHE A N 1
ATOM 1637 C CA . PHE A 1 206 ? 8.537 12.504 -2.611 1.00 81.19 206 PHE A CA 1
ATOM 1638 C C . PHE A 1 206 ? 7.377 13.490 -2.647 1.00 81.19 206 PHE A C 1
ATOM 1640 O O . PHE A 1 206 ? 6.973 13.944 -1.575 1.00 81.19 206 PHE A O 1
ATOM 1647 N N . LEU A 1 207 ? 6.822 13.792 -3.824 1.00 81.69 207 LEU A N 1
ATOM 1648 C CA . LEU A 1 207 ? 5.733 14.758 -3.935 1.00 81.69 207 LEU A CA 1
ATOM 1649 C C . LEU A 1 207 ? 4.350 14.102 -3.879 1.00 81.69 207 LEU A C 1
ATOM 1651 O O . LEU A 1 207 ? 3.493 14.562 -3.127 1.00 81.69 207 LEU A O 1
ATOM 1655 N N . GLU A 1 208 ? 4.141 13.059 -4.676 1.00 89.81 208 GLU A N 1
ATOM 1656 C CA . GLU A 1 208 ? 2.805 12.515 -4.956 1.00 89.81 208 GLU A CA 1
ATOM 1657 C C . GLU A 1 208 ? 2.481 11.368 -4.004 1.00 89.81 208 GLU A C 1
ATOM 1659 O O . GLU A 1 208 ? 1.541 11.469 -3.218 1.00 89.81 208 GLU A O 1
ATOM 1664 N N . GLU A 1 209 ? 3.356 10.366 -3.916 1.00 90.94 209 GLU A N 1
ATOM 1665 C CA . GLU A 1 209 ? 3.159 9.233 -3.011 1.00 90.94 209 GLU A CA 1
ATOM 1666 C C . GLU A 1 209 ? 3.073 9.691 -1.546 1.00 90.94 209 GLU A C 1
ATOM 1668 O O . GLU A 1 209 ? 2.213 9.249 -0.791 1.00 90.94 209 GLU A O 1
ATOM 1673 N N . SER A 1 210 ? 3.896 10.665 -1.131 1.00 89.44 210 SER A N 1
ATOM 1674 C CA . SER A 1 210 ? 3.807 11.255 0.216 1.00 89.44 210 SER A CA 1
ATOM 1675 C C . SER A 1 210 ? 2.425 11.850 0.514 1.00 89.44 210 SER A C 1
ATOM 1677 O O . SER A 1 210 ? 1.974 11.807 1.663 1.00 89.44 210 SER A O 1
ATOM 1679 N N . TYR A 1 211 ? 1.756 12.411 -0.498 1.00 91.75 211 TYR A N 1
ATOM 1680 C CA . TYR A 1 211 ? 0.399 12.926 -0.358 1.00 91.75 211 TYR A CA 1
ATOM 1681 C C . TYR A 1 211 ? -0.612 11.786 -0.204 1.00 91.75 211 TYR A C 1
ATOM 1683 O O . TYR A 1 211 ? -1.457 11.864 0.692 1.00 91.75 211 TYR A O 1
ATOM 1691 N N . HIS A 1 212 ? -0.486 10.713 -0.995 1.00 93.75 212 HIS A N 1
ATOM 1692 C CA . HIS A 1 212 ? -1.330 9.521 -0.874 1.00 93.75 212 HIS A CA 1
ATOM 1693 C C . HIS A 1 212 ? -1.273 8.956 0.554 1.00 93.75 212 HIS A C 1
ATOM 1695 O O . HIS A 1 212 ? -2.306 8.815 1.217 1.00 93.75 212 HIS A O 1
ATOM 1701 N N . LEU A 1 213 ? -0.063 8.764 1.093 1.00 93.81 213 LEU A N 1
ATOM 1702 C CA . LEU A 1 213 ? 0.137 8.263 2.457 1.00 93.81 213 LEU A CA 1
ATOM 1703 C C . LEU A 1 213 ? -0.535 9.161 3.505 1.00 93.81 213 LEU A C 1
ATOM 1705 O O . LEU A 1 213 ? -1.248 8.675 4.385 1.00 93.81 213 LEU A O 1
ATOM 1709 N N . ALA A 1 214 ? -0.340 10.479 3.407 1.00 92.44 214 ALA A N 1
ATOM 1710 C CA . ALA A 1 214 ? -0.909 11.434 4.355 1.00 92.44 214 ALA A CA 1
ATOM 1711 C C . ALA A 1 214 ? -2.447 11.476 4.294 1.00 92.44 214 ALA A C 1
ATOM 1713 O O . ALA A 1 214 ? -3.112 11.551 5.335 1.00 92.44 214 ALA A O 1
ATOM 1714 N N . ALA A 1 215 ? -3.020 11.398 3.091 1.00 92.62 215 ALA A N 1
ATOM 1715 C CA . ALA A 1 215 ? -4.461 11.338 2.889 1.00 92.62 215 ALA A CA 1
ATOM 1716 C C . ALA A 1 215 ? -5.057 10.038 3.457 1.00 92.62 215 ALA A C 1
ATOM 1718 O O . ALA A 1 215 ? -6.079 10.084 4.148 1.00 92.62 215 ALA A O 1
ATOM 1719 N N . GLY A 1 216 ? -4.387 8.899 3.251 1.00 93.94 216 GLY A N 1
ATOM 1720 C CA . GLY A 1 216 ? -4.778 7.605 3.810 1.00 93.94 216 GLY A CA 1
ATOM 1721 C C . GLY A 1 216 ? -4.775 7.616 5.335 1.00 93.94 216 GLY A C 1
ATOM 1722 O O . GLY A 1 216 ? -5.769 7.249 5.963 1.00 93.94 216 GLY A O 1
ATOM 1723 N N . GLU A 1 217 ? -3.696 8.126 5.933 1.00 94.62 217 GLU A N 1
ATOM 1724 C CA . GLU A 1 217 ? -3.561 8.258 7.387 1.00 94.62 217 GLU A CA 1
ATOM 1725 C C . GLU A 1 217 ? -4.644 9.163 7.987 1.00 94.62 217 GLU A C 1
ATOM 1727 O O . GLU A 1 217 ? -5.195 8.860 9.048 1.00 94.62 217 GLU A O 1
ATOM 1732 N N . THR A 1 218 ? -4.953 10.276 7.318 1.00 93.38 218 THR A N 1
ATOM 1733 C CA . THR A 1 218 ? -5.985 11.225 7.758 1.00 93.38 218 THR A CA 1
ATOM 1734 C C . THR A 1 218 ? -7.368 10.584 7.724 1.00 93.38 218 THR A C 1
ATOM 1736 O O . THR A 1 218 ? -8.111 10.675 8.703 1.00 93.38 218 THR A O 1
ATOM 1739 N N . LEU A 1 219 ? -7.696 9.886 6.633 1.00 93.25 219 LEU A N 1
ATOM 1740 C CA . LEU A 1 219 ? -8.964 9.177 6.492 1.00 93.25 219 LEU A CA 1
ATOM 1741 C C . LEU A 1 219 ? -9.090 8.040 7.516 1.00 93.25 219 LEU A C 1
ATOM 1743 O O . LEU A 1 219 ? -10.121 7.919 8.172 1.00 93.25 219 LEU A O 1
ATOM 1747 N N . MET A 1 220 ? -8.038 7.245 7.714 1.00 95.44 220 MET A N 1
ATOM 1748 C CA . MET A 1 220 ? -8.044 6.134 8.669 1.00 95.44 220 MET A CA 1
ATOM 1749 C C . MET A 1 220 ? -8.257 6.617 10.113 1.00 95.44 220 MET A C 1
ATOM 1751 O O . MET A 1 220 ? -9.023 6.006 10.857 1.00 95.44 220 MET A O 1
ATOM 1755 N N . LYS A 1 221 ? -7.643 7.745 10.503 1.00 94.94 221 LYS A N 1
ATOM 1756 C CA . LYS A 1 221 ? -7.886 8.393 11.806 1.00 94.94 221 LYS A CA 1
ATOM 1757 C C . LYS A 1 221 ? -9.329 8.874 11.943 1.00 94.94 221 LYS A C 1
ATOM 1759 O O . LYS A 1 221 ? -9.932 8.648 12.987 1.00 94.94 221 LYS A O 1
ATOM 1764 N N . ALA A 1 222 ? -9.881 9.501 10.902 1.00 92.38 222 ALA A N 1
ATOM 1765 C CA . ALA A 1 222 ? -11.265 9.976 10.893 1.00 92.38 222 ALA A CA 1
ATOM 1766 C C . ALA A 1 222 ? -12.257 8.824 11.113 1.00 92.38 222 ALA A C 1
ATOM 1768 O O . ALA A 1 222 ? -13.121 8.902 11.983 1.00 92.38 222 ALA A O 1
ATOM 1769 N N . ILE A 1 223 ? -12.070 7.724 10.376 1.00 93.31 223 ILE A N 1
ATOM 1770 C CA . ILE A 1 223 ? -12.877 6.505 10.501 1.00 93.31 223 ILE A CA 1
ATOM 1771 C C . ILE A 1 223 ? -12.767 5.926 11.915 1.00 93.31 223 ILE A C 1
ATOM 1773 O O . ILE A 1 223 ? -13.785 5.614 12.527 1.00 93.31 223 ILE A O 1
ATOM 1777 N N . ALA A 1 224 ? -11.553 5.801 12.457 1.00 94.50 224 ALA A N 1
ATOM 1778 C CA . ALA A 1 224 ? -11.343 5.234 13.787 1.00 94.50 224 ALA A CA 1
ATOM 1779 C C . ALA A 1 224 ? -11.999 6.071 14.897 1.00 94.50 224 ALA A C 1
ATOM 1781 O O . ALA A 1 224 ? -12.663 5.529 15.780 1.00 94.50 224 ALA A O 1
ATOM 1782 N N . VAL A 1 225 ? -11.851 7.398 14.833 1.00 92.75 225 VAL A N 1
ATOM 1783 C CA . VAL A 1 225 ? -12.483 8.327 15.780 1.00 92.75 225 VAL A CA 1
ATOM 1784 C C . VAL A 1 225 ? -14.006 8.226 15.700 1.00 92.75 225 VAL A C 1
ATOM 1786 O O . VAL A 1 225 ? -14.658 8.086 16.737 1.00 92.75 225 VAL A O 1
ATOM 1789 N N . ALA A 1 226 ? -14.567 8.221 14.490 1.00 91.00 226 ALA A N 1
ATOM 1790 C CA . ALA A 1 226 ? -16.000 8.060 14.281 1.00 91.00 226 ALA A CA 1
ATOM 1791 C C . ALA A 1 226 ? -16.516 6.716 14.829 1.00 91.00 226 ALA A C 1
ATOM 1793 O O . ALA A 1 226 ? -17.496 6.702 15.575 1.00 91.00 226 ALA A O 1
ATOM 1794 N N . GLY A 1 227 ? -15.825 5.605 14.552 1.00 89.81 227 GLY A N 1
ATOM 1795 C CA . GLY A 1 227 ? -16.216 4.269 15.021 1.00 89.81 227 GLY A CA 1
ATOM 1796 C C . GLY A 1 227 ? -16.252 4.141 16.546 1.00 89.81 227 GLY A C 1
ATOM 1797 O O . GLY A 1 227 ? -17.058 3.396 17.094 1.00 89.81 227 GLY A O 1
ATOM 1798 N N . VAL A 1 228 ? -15.430 4.915 17.257 1.00 87.25 228 VAL A N 1
ATOM 1799 C CA . VAL A 1 228 ? -15.360 4.884 18.723 1.00 87.25 228 VAL A CA 1
ATOM 1800 C C . VAL A 1 228 ? -16.315 5.911 19.365 1.00 87.25 228 VAL A C 1
ATOM 1802 O O . VAL A 1 228 ? -16.783 5.711 20.487 1.00 87.25 228 VAL A O 1
ATOM 1805 N N . GLN A 1 229 ? -16.692 6.993 18.674 1.00 83.94 229 GLN A N 1
ATOM 1806 C CA . GLN A 1 229 ? -17.624 8.028 19.165 1.00 83.94 229 GLN A CA 1
ATOM 1807 C C . GLN A 1 229 ? -19.117 7.763 18.845 1.00 83.94 229 GLN A C 1
ATOM 1809 O O . GLN A 1 229 ? -19.911 8.702 18.801 1.00 83.94 229 GLN A O 1
ATOM 1814 N N . ASN A 1 230 ? -19.530 6.498 18.681 1.00 70.69 230 ASN A N 1
ATOM 1815 C CA . ASN A 1 230 ? -20.890 6.096 18.268 1.00 70.69 230 ASN A CA 1
ATOM 1816 C C . ASN A 1 230 ? -21.286 6.632 16.874 1.00 70.69 230 ASN A C 1
ATOM 1818 O O . ASN A 1 230 ? -22.441 7.005 16.646 1.00 70.69 230 ASN A O 1
ATOM 1822 N N . GLY A 1 231 ? -20.325 6.683 15.946 1.00 63.25 231 GLY A N 1
ATOM 1823 C CA . GLY A 1 231 ? -20.444 7.225 14.589 1.00 63.25 231 GLY A CA 1
ATOM 1824 C C . GLY A 1 231 ? -21.321 6.432 13.614 1.00 63.25 231 GLY A C 1
ATOM 1825 O O . GLY A 1 231 ? -21.606 6.934 12.534 1.00 63.25 231 GLY A O 1
ATOM 1826 N N . GLY A 1 232 ? -21.899 5.293 13.992 1.00 68.75 232 GLY A N 1
ATOM 1827 C CA . GLY A 1 232 ? -22.862 4.573 13.149 1.00 68.75 232 GLY A CA 1
ATOM 1828 C C . GLY A 1 232 ? -23.006 3.121 13.582 1.00 68.75 232 GLY A C 1
ATOM 1829 O O . GLY A 1 232 ? -22.641 2.798 14.710 1.00 68.75 232 GLY A O 1
ATOM 1830 N N . ASN A 1 233 ? -23.480 2.250 12.686 1.00 81.31 233 ASN A N 1
ATOM 1831 C CA . ASN A 1 233 ? -23.474 0.798 12.907 1.00 81.31 233 ASN A CA 1
ATOM 1832 C C . ASN A 1 233 ? -22.136 0.155 12.488 1.00 81.31 233 ASN A C 1
ATOM 1834 O O . ASN A 1 233 ? -22.103 -0.999 12.068 1.00 81.31 233 ASN A O 1
ATOM 1838 N N . PHE A 1 234 ? -21.031 0.894 12.627 1.00 87.94 234 PHE A N 1
ATOM 1839 C CA . PHE A 1 234 ? -19.674 0.393 12.437 1.00 87.94 234 PHE A CA 1
ATOM 1840 C C . PHE A 1 234 ? -18.824 0.718 13.662 1.00 87.94 234 PHE A C 1
ATOM 1842 O O . PHE A 1 234 ? -19.022 1.745 14.320 1.00 87.94 234 PHE A O 1
ATOM 1849 N N . GLY A 1 235 ? -17.871 -0.156 13.960 1.00 89.94 235 GLY A N 1
ATOM 1850 C CA . GLY A 1 235 ? -17.013 -0.045 15.130 1.00 89.94 235 GLY A CA 1
ATOM 1851 C C . GLY A 1 235 ? -15.530 -0.136 14.802 1.00 89.94 235 GLY A C 1
ATOM 1852 O O . GLY A 1 235 ? -15.105 -0.293 13.654 1.00 89.94 235 GLY A O 1
ATOM 1853 N N . ILE A 1 236 ? -14.720 -0.076 15.857 1.00 92.38 236 ILE A N 1
ATOM 1854 C CA . ILE A 1 236 ? -13.271 -0.261 15.746 1.00 92.38 236 ILE A CA 1
ATOM 1855 C C . ILE A 1 236 ? -12.904 -1.675 15.262 1.00 92.38 236 ILE A C 1
ATOM 1857 O O . ILE A 1 236 ? -11.890 -1.857 14.589 1.00 92.38 236 ILE A O 1
ATOM 1861 N N . GLU A 1 237 ? -13.765 -2.660 15.532 1.00 93.56 237 GLU A N 1
ATOM 1862 C CA . GLU A 1 237 ? -13.627 -4.039 15.061 1.00 93.56 237 GLU A CA 1
ATOM 1863 C C . GLU A 1 237 ? -13.646 -4.129 13.528 1.00 93.56 237 GLU A C 1
ATOM 1865 O O . GLU A 1 237 ? -12.837 -4.852 12.947 1.00 93.56 237 GLU A O 1
ATOM 1870 N N . ASP A 1 238 ? -14.505 -3.364 12.847 1.00 94.75 238 ASP A N 1
ATOM 1871 C CA . ASP A 1 238 ? -14.568 -3.369 11.382 1.00 94.75 238 ASP A CA 1
ATOM 1872 C C . ASP A 1 238 ? -13.286 -2.814 10.756 1.00 94.75 238 ASP A C 1
ATOM 1874 O O . ASP A 1 238 ? -12.772 -3.346 9.760 1.00 94.75 238 ASP A O 1
ATOM 1878 N N . LEU A 1 239 ? -12.723 -1.772 11.379 1.00 95.88 239 LEU A N 1
ATOM 1879 C CA . LEU A 1 239 ? -11.419 -1.252 10.993 1.00 95.88 239 LEU A CA 1
ATOM 1880 C C . LEU A 1 239 ? -10.334 -2.302 11.252 1.00 95.88 239 LEU A C 1
ATOM 1882 O O . LEU A 1 239 ? -9.533 -2.562 10.356 1.00 95.88 239 LEU A O 1
ATOM 1886 N N . GLN A 1 240 ? -10.340 -2.966 12.413 1.00 97.75 240 GLN A N 1
ATOM 1887 C CA . GLN A 1 240 ? -9.383 -4.029 12.731 1.00 97.75 240 GLN A CA 1
ATOM 1888 C C . GLN A 1 240 ? -9.439 -5.179 11.716 1.00 97.75 240 GLN A C 1
ATOM 1890 O O . GLN A 1 240 ? -8.393 -5.600 11.224 1.00 97.75 240 GLN A O 1
ATOM 1895 N N . LYS A 1 241 ? -10.635 -5.653 11.343 1.00 97.69 241 LYS A N 1
ATOM 1896 C CA . LYS A 1 241 ? -10.818 -6.669 10.290 1.00 97.69 241 LYS A CA 1
ATOM 1897 C C . LYS A 1 241 ? -10.242 -6.196 8.954 1.00 97.69 241 LYS A C 1
ATOM 1899 O O . LYS A 1 241 ? -9.612 -6.967 8.234 1.00 97.69 241 LYS A O 1
ATOM 1904 N N . THR A 1 242 ? -10.394 -4.914 8.636 1.00 97.31 242 THR A N 1
ATOM 1905 C CA . THR A 1 242 ? -9.822 -4.321 7.418 1.00 97.31 242 THR A CA 1
ATOM 1906 C C . THR A 1 242 ? -8.287 -4.274 7.466 1.00 97.31 242 THR A C 1
ATOM 1908 O O . THR A 1 242 ? -7.637 -4.608 6.473 1.00 97.31 242 THR A O 1
ATOM 1911 N N . LEU A 1 243 ? -7.685 -3.960 8.622 1.00 98.19 243 LEU A N 1
ATOM 1912 C CA . LEU A 1 243 ? -6.229 -4.047 8.815 1.00 98.19 243 LEU A CA 1
ATOM 1913 C C . LEU A 1 243 ? -5.726 -5.492 8.686 1.00 98.19 243 LEU A C 1
ATOM 1915 O O . LEU A 1 243 ? -4.709 -5.727 8.032 1.00 98.19 243 LEU A O 1
ATOM 1919 N N . ASN A 1 244 ? -6.458 -6.450 9.266 1.00 98.06 244 ASN A N 1
ATOM 1920 C CA . ASN A 1 244 ? -6.175 -7.885 9.182 1.00 98.06 244 ASN A CA 1
ATOM 1921 C C . ASN A 1 244 ? -6.135 -8.373 7.729 1.00 98.06 244 ASN A C 1
ATOM 1923 O O . ASN A 1 244 ? -5.304 -9.203 7.378 1.00 98.06 244 ASN A O 1
ATOM 1927 N N . MET A 1 245 ? -6.993 -7.827 6.871 1.00 96.19 245 MET A N 1
ATOM 1928 C CA . MET A 1 245 ? -7.019 -8.161 5.451 1.00 96.19 245 MET A CA 1
ATOM 1929 C C . MET A 1 245 ? -5.841 -7.555 4.673 1.00 96.19 245 MET A C 1
ATOM 1931 O O . MET A 1 245 ? -5.181 -8.264 3.916 1.00 96.19 245 MET A O 1
ATOM 1935 N N . TRP A 1 246 ? -5.574 -6.255 4.828 1.00 97.19 246 TRP A N 1
ATOM 1936 C CA . TRP A 1 246 ? -4.621 -5.538 3.968 1.00 97.19 246 TRP A CA 1
ATOM 1937 C C . TRP A 1 246 ? -3.160 -5.680 4.385 1.00 97.19 246 TRP A C 1
ATOM 1939 O O . TRP A 1 246 ? -2.278 -5.693 3.526 1.00 97.19 246 TRP A O 1
ATOM 1949 N N . TYR A 1 247 ? -2.873 -5.784 5.683 1.00 97.06 247 TYR A N 1
ATOM 1950 C CA . TYR A 1 247 ? -1.488 -5.837 6.146 1.00 97.06 247 TYR A CA 1
ATOM 1951 C C . TYR A 1 247 ? -0.703 -7.043 5.594 1.00 97.06 247 TYR A C 1
ATOM 1953 O O . TYR A 1 247 ? 0.395 -6.822 5.070 1.00 97.06 247 TYR A O 1
ATOM 1961 N N . PRO A 1 248 ? -1.237 -8.284 5.615 1.00 92.75 248 PRO A N 1
ATOM 1962 C CA . PRO A 1 248 ? -0.551 -9.432 5.023 1.00 92.75 248 PRO A CA 1
ATOM 1963 C C . PRO A 1 248 ? -0.291 -9.261 3.521 1.00 92.75 248 PRO A C 1
ATOM 1965 O O . PRO A 1 248 ? 0.787 -9.609 3.042 1.00 92.75 248 PRO A O 1
ATOM 1968 N N . ARG A 1 249 ? -1.230 -8.643 2.789 1.00 92.69 249 ARG A N 1
ATOM 1969 C CA . ARG A 1 249 ? -1.088 -8.360 1.349 1.00 92.69 249 ARG A CA 1
ATOM 1970 C C . ARG A 1 249 ? 0.050 -7.377 1.076 1.00 92.69 249 ARG A C 1
ATOM 1972 O O . ARG A 1 249 ? 0.822 -7.586 0.145 1.00 92.69 249 ARG A O 1
ATOM 1979 N N . GLY A 1 250 ? 0.227 -6.371 1.935 1.00 93.25 250 GLY A N 1
ATOM 1980 C CA . GLY A 1 250 ? 1.374 -5.463 1.861 1.00 93.25 250 GLY A CA 1
ATOM 1981 C C . GLY A 1 250 ? 2.718 -6.173 2.071 1.00 93.25 250 GLY A C 1
ATOM 1982 O O . GLY A 1 250 ? 3.677 -5.915 1.346 1.00 93.25 250 GLY A O 1
ATOM 1983 N N . LEU A 1 251 ? 2.799 -7.126 3.007 1.00 90.94 251 LEU A N 1
ATOM 1984 C CA . LEU A 1 251 ? 4.021 -7.917 3.212 1.00 90.94 251 LEU A CA 1
ATOM 1985 C C . LEU A 1 251 ? 4.361 -8.781 1.989 1.00 90.94 251 LEU A C 1
ATOM 1987 O O . LEU A 1 251 ? 5.522 -8.871 1.590 1.00 90.94 251 LEU A O 1
ATOM 1991 N N . GLU A 1 252 ? 3.351 -9.378 1.364 1.00 86.75 252 GLU A N 1
ATOM 1992 C CA . GLU A 1 252 ? 3.513 -10.241 0.189 1.00 86.75 252 GLU A CA 1
ATOM 1993 C C . GLU A 1 252 ? 3.978 -9.494 -1.059 1.00 86.75 252 GLU A C 1
ATOM 1995 O O . GLU A 1 252 ? 4.657 -10.085 -1.902 1.00 86.75 252 GLU A O 1
ATOM 2000 N N . MET A 1 253 ? 3.678 -8.198 -1.166 1.00 88.38 253 MET A N 1
ATOM 2001 C CA . MET A 1 253 ? 4.147 -7.352 -2.266 1.00 88.38 253 MET A CA 1
ATOM 2002 C C . MET A 1 253 ? 5.666 -7.157 -2.276 1.00 88.38 253 MET A C 1
ATOM 2004 O O . MET A 1 253 ? 6.242 -6.891 -3.331 1.00 88.38 253 MET A O 1
ATOM 2008 N N . PHE A 1 254 ? 6.348 -7.336 -1.141 1.00 86.19 254 PHE A N 1
ATOM 2009 C CA . PHE A 1 254 ? 7.811 -7.380 -1.126 1.00 86.19 254 PHE A CA 1
ATOM 2010 C C . PHE A 1 254 ? 8.366 -8.697 -1.689 1.00 86.19 254 PHE A C 1
ATOM 2012 O O . PHE A 1 254 ? 9.538 -8.748 -2.053 1.00 86.19 254 PHE A O 1
ATOM 2019 N N . GLY A 1 255 ? 7.552 -9.752 -1.790 1.00 79.75 255 GLY A N 1
ATOM 2020 C CA . GLY A 1 255 ? 7.987 -11.110 -2.113 1.00 79.75 255 GLY A CA 1
ATOM 2021 C C . GLY A 1 255 ? 8.616 -11.837 -0.918 1.00 79.75 255 GLY A C 1
ATOM 2022 O O . GLY A 1 255 ? 8.517 -11.386 0.221 1.00 79.75 255 GLY A O 1
ATOM 2023 N N . SER A 1 256 ? 9.271 -12.975 -1.185 1.00 77.44 256 SER A N 1
ATOM 2024 C CA . SER A 1 256 ? 9.969 -13.763 -0.152 1.00 77.44 256 SER A CA 1
ATOM 2025 C C . SER A 1 256 ? 11.050 -12.933 0.536 1.00 77.44 256 SER A C 1
ATOM 2027 O O . SER A 1 256 ? 11.786 -12.201 -0.130 1.00 77.44 256 SER A O 1
ATOM 2029 N N . GLU A 1 257 ? 11.172 -13.066 1.854 1.00 78.12 257 GLU A N 1
ATOM 2030 C CA . GLU A 1 257 ? 12.115 -12.322 2.686 1.00 78.12 257 GLU A CA 1
ATOM 2031 C C . GLU A 1 257 ? 13.585 -12.603 2.312 1.00 78.12 257 GLU A C 1
ATOM 2033 O O . GLU A 1 257 ? 14.424 -11.710 2.455 1.00 78.12 257 GLU A O 1
ATOM 2038 N N . LEU A 1 258 ? 13.883 -13.789 1.760 1.00 71.94 258 LEU A N 1
ATOM 2039 C CA . LEU A 1 258 ? 15.206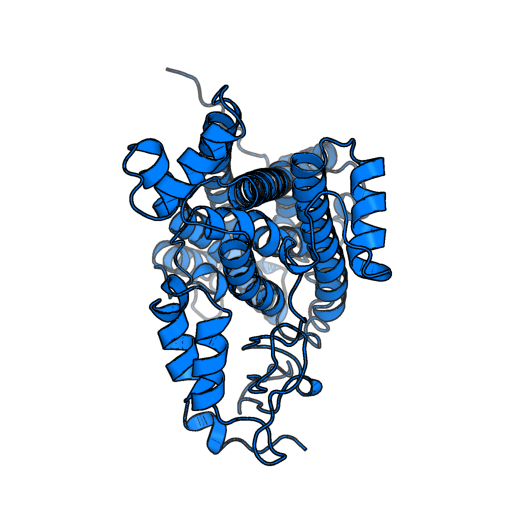 -14.158 1.219 1.00 71.94 258 LEU A CA 1
ATOM 2040 C C . LEU A 1 258 ? 15.485 -13.570 -0.168 1.00 71.94 258 LEU A C 1
ATOM 2042 O O . LEU A 1 258 ? 16.610 -13.624 -0.661 1.00 71.94 258 LEU A O 1
ATOM 2046 N N . GLY A 1 259 ? 14.457 -13.048 -0.830 1.00 72.69 259 GLY A N 1
ATOM 2047 C CA . GLY A 1 259 ? 14.585 -12.469 -2.154 1.00 72.69 259 GLY A CA 1
ATOM 2048 C C . GLY A 1 259 ? 15.317 -11.126 -2.137 1.00 72.69 259 GLY A C 1
ATOM 2049 O O . GLY A 1 259 ? 15.325 -10.377 -1.157 1.00 72.69 259 GLY A O 1
ATOM 2050 N N . GLY A 1 260 ? 15.893 -10.778 -3.285 1.00 75.50 260 GLY A N 1
ATOM 2051 C CA . GLY A 1 260 ? 16.518 -9.474 -3.504 1.00 75.50 260 GLY A CA 1
ATOM 2052 C C . GLY A 1 260 ? 18.026 -9.513 -3.730 1.00 75.50 260 GLY A C 1
ATOM 2053 O O . GLY A 1 260 ? 18.568 -8.503 -4.162 1.00 75.50 260 GLY A O 1
ATOM 2054 N N . ASP A 1 261 ? 18.692 -10.649 -3.522 1.00 75.25 261 ASP A N 1
ATOM 2055 C CA . ASP A 1 261 ? 20.160 -10.745 -3.599 1.00 75.25 261 ASP A CA 1
ATOM 2056 C C . ASP A 1 261 ? 20.713 -10.447 -4.993 1.00 75.25 261 ASP A C 1
ATOM 2058 O O . ASP A 1 261 ? 21.656 -9.675 -5.128 1.00 75.25 261 ASP A O 1
ATOM 2062 N N . LEU A 1 262 ? 20.072 -10.979 -6.036 1.00 75.56 262 LEU A N 1
ATOM 2063 C CA . LEU A 1 262 ? 20.490 -10.781 -7.430 1.00 75.56 262 LEU A CA 1
ATOM 2064 C C . LEU A 1 262 ? 20.171 -9.384 -7.982 1.00 75.56 262 LEU A C 1
ATOM 2066 O O . LEU A 1 262 ? 20.651 -9.017 -9.052 1.00 75.56 262 LEU A O 1
ATOM 2070 N N . VAL A 1 263 ? 19.331 -8.615 -7.286 1.00 80.81 263 VAL A N 1
ATOM 2071 C CA . VAL A 1 263 ? 18.850 -7.305 -7.753 1.00 80.81 263 VAL A CA 1
ATOM 2072 C C . VAL A 1 263 ? 19.312 -6.149 -6.862 1.00 80.81 263 VAL A C 1
ATOM 2074 O O . VAL A 1 263 ? 19.263 -4.994 -7.294 1.00 80.81 263 VAL A O 1
ATOM 2077 N N . LYS A 1 264 ? 19.784 -6.427 -5.639 1.00 84.62 264 LYS A N 1
ATOM 2078 C CA . LYS A 1 264 ? 20.358 -5.429 -4.732 1.00 84.62 264 LYS A CA 1
ATOM 2079 C C . LYS A 1 264 ? 21.659 -4.882 -5.318 1.00 84.62 264 LYS A C 1
ATOM 2081 O O . LYS A 1 264 ? 22.497 -5.627 -5.809 1.00 84.62 264 LYS A O 1
ATOM 2086 N N . GLY A 1 265 ? 21.810 -3.563 -5.291 1.00 81.56 265 GLY A N 1
ATOM 2087 C CA . GLY A 1 265 ? 22.949 -2.855 -5.878 1.00 81.56 265 GLY A CA 1
ATOM 2088 C C . GLY A 1 265 ? 22.856 -2.652 -7.394 1.00 81.56 265 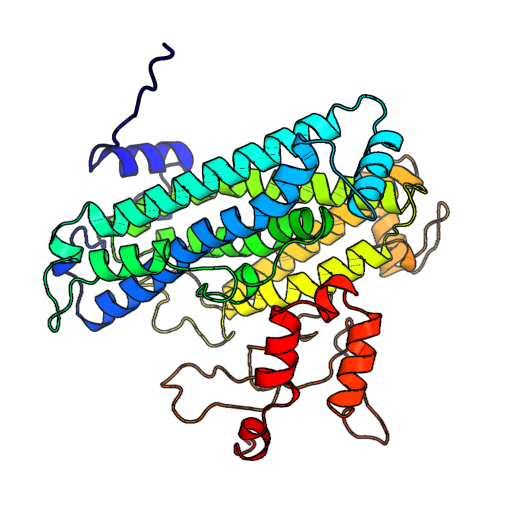GLY A C 1
ATOM 2089 O O . GLY A 1 265 ? 23.613 -1.840 -7.921 1.00 81.56 265 GLY A O 1
ATOM 2090 N N . VAL A 1 266 ? 21.910 -3.310 -8.076 1.00 86.50 266 VAL A N 1
ATOM 2091 C CA . VAL A 1 266 ? 21.687 -3.166 -9.526 1.00 86.50 266 VAL A CA 1
ATOM 2092 C C . VAL A 1 266 ? 20.364 -2.465 -9.821 1.00 86.50 266 VAL A C 1
ATOM 2094 O O . VAL A 1 266 ? 20.345 -1.451 -10.505 1.00 86.50 266 VAL A O 1
ATOM 2097 N N . PHE A 1 267 ? 19.251 -2.983 -9.300 1.00 89.69 267 PHE A N 1
ATOM 2098 C CA . PHE A 1 267 ? 17.910 -2.438 -9.539 1.00 89.69 267 PHE A CA 1
ATOM 2099 C C . PHE A 1 267 ? 17.298 -1.789 -8.300 1.00 89.69 267 PHE A C 1
ATOM 2101 O O . PHE A 1 267 ? 16.364 -1.002 -8.418 1.00 89.69 267 PHE A O 1
ATOM 2108 N N . LYS A 1 268 ? 17.804 -2.128 -7.111 1.00 89.19 268 LYS A N 1
ATOM 2109 C CA . LYS A 1 268 ? 17.276 -1.629 -5.844 1.00 89.19 268 LYS A CA 1
ATOM 2110 C C . LYS A 1 268 ? 18.332 -1.582 -4.743 1.00 89.19 268 LYS A C 1
ATOM 2112 O O . LYS A 1 268 ? 19.351 -2.263 -4.837 1.00 89.19 268 LYS A O 1
ATOM 2117 N N . THR A 1 269 ? 18.098 -0.801 -3.693 1.00 86.44 269 THR A N 1
ATOM 2118 C CA . THR A 1 269 ? 19.071 -0.602 -2.601 1.00 86.44 269 THR A CA 1
ATOM 2119 C C . THR A 1 269 ? 18.968 -1.623 -1.467 1.00 86.44 269 THR A C 1
ATOM 2121 O O . THR A 1 269 ? 19.983 -1.932 -0.845 1.00 86.44 269 THR A O 1
ATOM 2124 N N . LEU A 1 270 ? 17.781 -2.184 -1.209 1.00 86.19 270 LEU A N 1
ATOM 2125 C CA . LEU A 1 270 ? 17.531 -3.103 -0.091 1.00 86.19 270 LEU A CA 1
ATOM 2126 C C . LEU A 1 270 ? 17.057 -4.481 -0.568 1.00 86.19 270 LEU A C 1
ATOM 2128 O O . LEU A 1 270 ? 16.429 -4.618 -1.622 1.00 86.19 270 LEU A O 1
ATOM 2132 N N . LYS A 1 271 ? 17.340 -5.512 0.233 1.00 87.19 271 LYS A N 1
ATOM 2133 C CA . LYS A 1 271 ? 16.726 -6.843 0.115 1.00 87.19 271 LYS A CA 1
ATOM 2134 C C . LYS A 1 271 ? 15.270 -6.794 0.583 1.00 87.19 271 LYS A C 1
ATOM 2136 O O . LYS A 1 271 ? 14.858 -5.865 1.278 1.00 87.19 271 LYS A O 1
ATOM 2141 N N . ASN A 1 272 ? 14.497 -7.823 0.244 1.00 86.00 272 ASN A N 1
ATOM 2142 C CA . ASN A 1 272 ? 13.080 -7.895 0.609 1.00 86.00 272 ASN A CA 1
ATOM 2143 C C . ASN A 1 272 ? 12.878 -7.880 2.129 1.00 86.00 272 ASN A C 1
ATOM 2145 O O . ASN A 1 272 ? 12.106 -7.065 2.625 1.00 86.00 272 ASN A O 1
ATOM 2149 N N . GLY A 1 273 ? 13.602 -8.725 2.873 1.00 84.50 273 GLY A N 1
ATOM 2150 C CA . GLY A 1 273 ? 13.498 -8.779 4.335 1.00 84.50 273 GLY A CA 1
ATOM 2151 C C . GLY A 1 273 ? 13.909 -7.478 5.040 1.00 84.50 273 GLY A C 1
ATOM 2152 O O . GLY A 1 273 ? 13.273 -7.081 6.018 1.00 84.50 273 GLY A O 1
ATOM 2153 N N . GLU A 1 274 ? 14.924 -6.778 4.518 1.00 89.19 274 GLU A N 1
ATOM 2154 C CA . GLU A 1 274 ? 15.357 -5.467 5.029 1.00 89.19 274 GLU A CA 1
ATOM 2155 C C . GLU A 1 274 ? 14.237 -4.430 4.858 1.00 89.19 274 GLU A C 1
ATOM 2157 O O . GLU A 1 274 ? 13.828 -3.792 5.827 1.00 89.19 274 GLU A O 1
ATOM 2162 N N . ALA A 1 275 ? 13.682 -4.318 3.646 1.00 90.00 275 ALA A N 1
ATOM 2163 C CA . ALA A 1 275 ? 12.596 -3.387 3.349 1.00 90.00 275 ALA A CA 1
ATOM 2164 C C . ALA A 1 275 ? 11.317 -3.712 4.139 1.00 90.00 275 ALA A C 1
ATOM 2166 O O . ALA A 1 275 ? 10.699 -2.809 4.701 1.00 90.00 275 ALA A O 1
ATOM 2167 N N . GLN A 1 276 ? 10.959 -4.997 4.260 1.00 90.81 276 GLN A N 1
ATOM 2168 C CA . GLN A 1 276 ? 9.821 -5.426 5.075 1.00 90.81 276 GLN A CA 1
ATOM 2169 C C . GLN A 1 276 ? 9.977 -5.027 6.545 1.00 90.81 276 GLN A C 1
ATOM 2171 O O . GLN A 1 276 ? 9.001 -4.627 7.167 1.00 90.81 276 GLN A O 1
ATOM 2176 N N . THR A 1 277 ? 11.178 -5.138 7.117 1.00 92.00 277 THR A N 1
ATOM 2177 C CA . THR A 1 277 ? 11.405 -4.799 8.532 1.00 92.00 277 THR A CA 1
ATOM 2178 C C . THR A 1 277 ? 11.115 -3.321 8.789 1.00 92.00 277 THR A C 1
ATOM 2180 O O . THR A 1 277 ? 10.348 -2.991 9.691 1.00 92.00 277 THR A O 1
ATOM 2183 N N . ILE A 1 278 ? 11.635 -2.442 7.930 1.00 93.12 278 ILE A N 1
ATOM 2184 C CA . ILE A 1 278 ? 11.395 -0.996 8.026 1.00 93.12 278 ILE A CA 1
ATOM 2185 C C . ILE A 1 278 ? 9.911 -0.681 7.780 1.00 93.12 278 ILE A C 1
ATOM 2187 O O . ILE A 1 278 ? 9.311 0.108 8.508 1.00 93.12 278 ILE A O 1
ATOM 2191 N N . TYR A 1 279 ? 9.292 -1.338 6.794 1.00 95.44 279 TYR A N 1
ATOM 2192 C CA . TYR A 1 279 ? 7.863 -1.210 6.515 1.00 95.44 279 TYR A CA 1
ATOM 2193 C C . TYR A 1 279 ? 6.997 -1.559 7.730 1.00 95.44 279 TYR A C 1
ATOM 2195 O O . TYR A 1 279 ? 6.100 -0.793 8.083 1.00 95.44 279 TYR A O 1
ATOM 2203 N N . ILE A 1 280 ? 7.280 -2.680 8.399 1.00 95.38 280 ILE A N 1
ATOM 2204 C CA . ILE A 1 280 ? 6.546 -3.118 9.591 1.00 95.38 280 ILE A CA 1
ATOM 2205 C C . ILE A 1 280 ? 6.640 -2.061 10.695 1.00 95.38 280 ILE A C 1
ATOM 2207 O O . ILE A 1 280 ? 5.629 -1.740 11.323 1.00 95.38 280 ILE A O 1
ATOM 2211 N N . ASP A 1 281 ? 7.829 -1.504 10.923 1.00 96.00 281 ASP A N 1
ATOM 2212 C CA . ASP A 1 281 ? 8.035 -0.471 11.937 1.00 96.00 281 ASP A CA 1
ATOM 2213 C C . ASP A 1 281 ? 7.272 0.817 11.606 1.00 96.00 281 ASP A C 1
ATOM 2215 O O . ASP A 1 281 ? 6.599 1.379 12.478 1.00 96.00 281 ASP A O 1
ATOM 2219 N N . GLU A 1 282 ? 7.286 1.247 10.342 1.00 95.25 282 GLU A N 1
ATOM 2220 C CA . GLU A 1 282 ? 6.509 2.403 9.900 1.00 95.25 282 GLU A CA 1
ATOM 2221 C C . GLU A 1 282 ? 5.006 2.186 10.067 1.00 95.25 282 GLU A C 1
ATOM 2223 O O . GLU A 1 282 ? 4.327 3.036 10.649 1.00 95.25 282 GLU A O 1
ATOM 2228 N N . VAL A 1 283 ? 4.481 1.050 9.600 1.00 97.00 283 VAL A N 1
ATOM 2229 C CA . VAL A 1 283 ? 3.056 0.715 9.711 1.00 97.00 283 VAL A CA 1
ATOM 2230 C C . VAL A 1 283 ? 2.634 0.608 11.175 1.00 97.00 283 VAL A C 1
ATOM 2232 O O . VAL A 1 283 ? 1.574 1.117 11.548 1.00 97.00 283 VAL A O 1
ATOM 2235 N N . ARG A 1 284 ? 3.475 0.041 12.047 1.00 97.19 284 ARG A N 1
ATOM 2236 C CA . ARG A 1 284 ? 3.222 0.023 13.495 1.00 97.19 284 ARG A CA 1
ATOM 2237 C C . ARG A 1 284 ? 3.113 1.440 14.058 1.00 97.19 284 ARG A C 1
ATOM 2239 O O . ARG A 1 284 ? 2.222 1.709 14.865 1.00 97.19 284 ARG A O 1
ATOM 2246 N N . GLY A 1 285 ? 3.960 2.360 13.596 1.00 96.62 285 GLY A N 1
ATOM 2247 C CA . GLY A 1 285 ? 3.857 3.785 13.908 1.00 96.62 285 GLY A CA 1
ATOM 2248 C C . GLY A 1 285 ? 2.518 4.396 13.480 1.00 96.62 285 GLY A C 1
ATOM 2249 O O . GLY A 1 285 ? 1.941 5.192 14.218 1.00 96.62 285 GLY A O 1
ATOM 2250 N N . LYS A 1 286 ? 1.966 3.978 12.337 1.00 96.69 286 LYS A N 1
ATOM 2251 C CA . LYS A 1 286 ? 0.654 4.449 11.860 1.00 96.69 286 LYS A CA 1
ATOM 2252 C C . LYS A 1 286 ? -0.511 3.931 12.679 1.00 96.69 286 LYS A C 1
ATOM 2254 O O . LYS A 1 286 ? -1.402 4.702 13.021 1.00 96.69 286 LYS A O 1
ATOM 2259 N N . VAL A 1 287 ? -0.482 2.652 13.041 1.00 97.94 287 VAL A N 1
ATOM 2260 C CA . VAL A 1 287 ? -1.465 2.066 13.961 1.00 97.94 287 VAL A CA 1
ATOM 2261 C C . VAL A 1 287 ? -1.414 2.789 15.312 1.00 97.94 287 VAL A C 1
ATOM 2263 O O . VAL A 1 287 ? -2.453 3.145 15.865 1.00 97.94 287 VAL A O 1
ATOM 2266 N N . ARG A 1 288 ? -0.208 3.104 15.808 1.00 97.75 288 ARG A N 1
ATOM 2267 C CA . ARG A 1 288 ? -0.027 3.937 17.004 1.00 97.75 288 ARG A CA 1
ATOM 2268 C C . ARG A 1 288 ? -0.656 5.323 16.830 1.00 97.75 288 ARG A C 1
ATOM 2270 O O . ARG A 1 288 ? -1.376 5.757 17.721 1.00 97.75 288 ARG A O 1
ATOM 2277 N N . ASP A 1 289 ? -0.424 6.003 15.707 1.00 97.75 289 ASP A N 1
ATOM 2278 C CA . ASP A 1 289 ? -1.008 7.324 15.432 1.00 97.75 289 ASP A CA 1
ATOM 2279 C C . ASP A 1 289 ? -2.548 7.296 15.385 1.00 97.75 289 ASP A C 1
ATOM 2281 O O . ASP A 1 289 ? -3.185 8.249 15.836 1.00 97.75 289 ASP A O 1
ATOM 2285 N N . VAL A 1 290 ? -3.150 6.220 14.868 1.00 97.62 290 VAL A N 1
ATOM 2286 C CA . VAL A 1 290 ? -4.608 6.006 14.906 1.00 97.62 290 VAL A CA 1
ATOM 2287 C C . VAL A 1 290 ? -5.094 5.856 16.344 1.00 97.62 290 VAL A C 1
ATOM 2289 O O . VAL A 1 290 ? -6.023 6.549 16.749 1.00 97.62 290 VAL A O 1
ATOM 2292 N N . ASN A 1 291 ? -4.431 5.019 17.144 1.00 97.69 291 ASN A N 1
ATOM 2293 C CA . ASN A 1 291 ? -4.785 4.831 18.551 1.00 97.69 291 ASN A CA 1
ATOM 2294 C C . ASN A 1 291 ? -4.658 6.120 19.366 1.00 97.69 291 ASN A C 1
ATOM 2296 O O . ASN A 1 291 ? -5.515 6.411 20.197 1.00 97.69 291 ASN A O 1
ATOM 2300 N N . VAL A 1 292 ? -3.624 6.926 19.108 1.00 97.38 292 VAL A N 1
ATOM 2301 C CA . VAL A 1 292 ? -3.492 8.252 19.725 1.00 97.38 292 VAL A CA 1
ATOM 2302 C C . VAL A 1 292 ? -4.675 9.141 19.333 1.00 97.38 292 VAL A C 1
ATOM 2304 O O . VAL A 1 292 ? -5.248 9.771 20.214 1.00 97.38 292 VAL A O 1
ATOM 2307 N N . ALA A 1 293 ? -5.104 9.148 18.067 1.00 95.81 293 ALA A N 1
ATOM 2308 C CA . ALA A 1 293 ? -6.268 9.928 17.638 1.00 95.81 293 ALA A CA 1
ATOM 2309 C C . ALA A 1 293 ? -7.571 9.485 18.336 1.00 95.81 293 ALA A C 1
ATOM 2311 O O . ALA A 1 293 ? -8.332 10.337 18.797 1.00 95.81 293 ALA A O 1
ATOM 2312 N N . ILE A 1 294 ? -7.795 8.172 18.487 1.00 94.88 294 ILE A N 1
ATOM 2313 C CA . ILE A 1 294 ? -8.926 7.617 19.256 1.00 94.88 294 ILE A CA 1
ATOM 2314 C C . ILE A 1 294 ? -8.903 8.145 20.695 1.00 94.88 294 ILE A C 1
ATOM 2316 O O . ILE A 1 294 ? -9.905 8.662 21.196 1.00 94.88 294 ILE A O 1
ATOM 2320 N N . ILE A 1 295 ? -7.744 8.051 21.352 1.00 95.62 295 ILE A N 1
ATOM 2321 C CA . ILE A 1 295 ? -7.564 8.488 22.738 1.00 95.62 295 ILE A CA 1
ATOM 2322 C C . ILE A 1 295 ? -7.796 9.993 22.869 1.00 95.62 295 ILE A C 1
ATOM 2324 O O . ILE A 1 295 ? -8.542 10.409 23.752 1.00 95.62 295 ILE A O 1
ATOM 2328 N N . GLN A 1 296 ? -7.219 10.809 21.985 1.00 94.81 296 GLN A N 1
ATOM 2329 C CA . GLN A 1 296 ? -7.424 12.258 21.987 1.00 94.81 296 GLN A CA 1
ATOM 2330 C C . GLN A 1 296 ? -8.907 12.613 21.862 1.00 94.81 296 GLN A C 1
ATOM 2332 O O . GLN A 1 296 ? -9.397 13.475 22.591 1.00 94.81 296 GLN A O 1
ATOM 2337 N N . ALA A 1 297 ? -9.636 11.912 20.995 1.00 91.62 297 ALA A N 1
ATOM 2338 C CA . ALA A 1 297 ? -11.056 12.143 20.781 1.00 91.62 297 ALA A CA 1
ATOM 2339 C C . ALA A 1 297 ? -11.922 11.725 21.986 1.00 91.62 297 ALA A C 1
ATOM 2341 O O . ALA A 1 297 ? -12.905 12.398 22.305 1.00 91.62 297 ALA A O 1
ATOM 2342 N N . LYS A 1 298 ? -11.578 10.631 22.677 1.00 90.94 298 LYS A N 1
ATOM 2343 C CA . LYS A 1 298 ? -12.333 10.119 23.838 1.00 90.94 298 LYS A CA 1
ATOM 2344 C C . LYS A 1 298 ? -11.980 10.813 25.149 1.00 90.94 298 LYS A C 1
ATOM 2346 O O . LYS A 1 298 ? -12.877 11.220 25.882 1.00 90.94 298 LYS A O 1
ATOM 2351 N N . ALA A 1 299 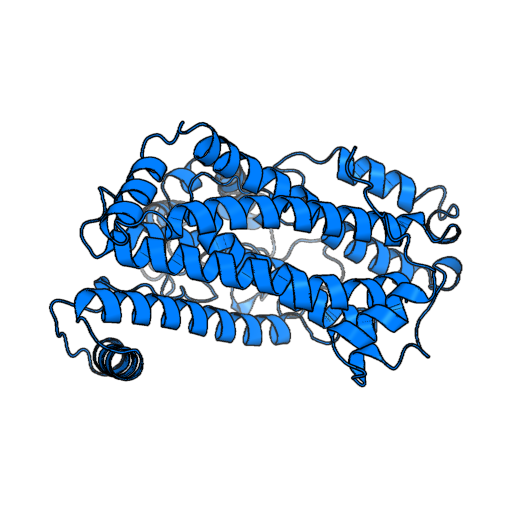? -10.691 10.974 25.430 1.00 92.00 299 ALA A N 1
ATOM 2352 C CA . ALA A 1 299 ? -10.187 11.597 26.650 1.00 92.00 299 ALA A CA 1
ATOM 2353 C C . ALA A 1 299 ? -10.131 13.132 26.566 1.00 92.00 299 ALA A C 1
ATOM 2355 O O . ALA A 1 299 ? -9.919 13.775 27.592 1.00 92.00 299 ALA A O 1
ATOM 2356 N N . ARG A 1 300 ? -10.346 13.718 25.375 1.00 91.75 300 ARG A N 1
ATOM 2357 C CA . ARG A 1 300 ? -10.270 15.168 25.105 1.00 91.75 300 ARG A CA 1
ATOM 2358 C C . ARG A 1 300 ? -8.933 15.765 25.544 1.00 91.75 300 ARG A C 1
ATOM 2360 O O . ARG A 1 300 ? -8.888 16.758 26.264 1.00 91.75 300 ARG A O 1
ATOM 2367 N N . CYS A 1 301 ? -7.853 15.125 25.114 1.00 94.31 301 CYS A N 1
ATOM 2368 C CA . CYS A 1 301 ? -6.495 15.437 25.541 1.00 94.31 301 CYS A CA 1
ATOM 2369 C C . CYS A 1 301 ? -5.610 15.870 24.365 1.00 94.31 301 CYS A C 1
ATOM 2371 O O . CYS A 1 301 ? -5.922 15.638 23.189 1.00 94.31 301 CYS A O 1
ATOM 2373 N N . ASN A 1 302 ? -4.472 16.486 24.676 1.00 95.69 302 ASN A N 1
ATOM 2374 C CA . ASN A 1 302 ? -3.461 16.784 23.666 1.00 95.69 302 ASN A CA 1
ATOM 2375 C C . ASN A 1 302 ? -2.700 15.506 23.246 1.00 95.69 302 ASN A C 1
ATOM 2377 O O . ASN A 1 302 ? -2.935 14.411 23.766 1.00 95.69 302 ASN A O 1
ATOM 2381 N N . ARG A 1 303 ? -1.800 15.626 22.262 1.00 95.00 303 ARG A N 1
ATOM 2382 C CA . ARG A 1 303 ? -1.073 14.470 21.715 1.00 95.00 303 ARG A CA 1
ATOM 2383 C C . ARG A 1 303 ? -0.163 13.806 22.752 1.00 95.00 303 ARG A C 1
ATOM 2385 O O . ARG A 1 303 ? -0.127 12.582 22.817 1.00 95.00 303 ARG A O 1
ATOM 2392 N N . GLU A 1 304 ? 0.561 14.591 23.544 1.00 96.31 304 GLU A N 1
ATOM 2393 C CA . GLU A 1 304 ? 1.504 14.081 24.546 1.00 96.31 304 GLU A CA 1
ATOM 2394 C C . GLU A 1 304 ? 0.774 13.291 25.640 1.00 96.31 304 GLU A C 1
ATOM 2396 O O . GLU A 1 304 ? 1.156 12.166 25.976 1.00 96.31 304 GLU A O 1
ATOM 2401 N N . GLU A 1 305 ? -0.344 13.835 26.120 1.00 95.62 305 GLU A N 1
ATOM 2402 C CA . GLU A 1 305 ? -1.250 13.160 27.050 1.00 95.62 305 GLU A CA 1
ATOM 2403 C C . GLU A 1 305 ? -1.826 11.877 26.439 1.00 95.62 305 GLU A C 1
ATOM 2405 O O . GLU A 1 305 ? -1.848 10.833 27.096 1.00 95.62 305 GLU A O 1
ATOM 2410 N N . GLY A 1 306 ? -2.233 11.926 25.167 1.00 95.81 306 GLY A N 1
ATOM 2411 C CA . GLY A 1 306 ? -2.758 10.771 24.441 1.00 95.81 306 GLY A CA 1
ATOM 2412 C C . GLY A 1 306 ? -1.730 9.648 24.304 1.00 95.81 306 GLY A C 1
ATOM 2413 O O . GLY A 1 306 ? -2.043 8.481 24.537 1.00 95.81 306 GLY A O 1
ATOM 2414 N N . GLU A 1 307 ? -0.473 9.986 24.015 1.00 96.25 307 GLU A N 1
ATOM 2415 C CA . GLU A 1 307 ? 0.629 9.023 23.984 1.00 96.25 307 GLU A CA 1
ATOM 2416 C C . GLU A 1 307 ? 0.925 8.428 25.370 1.00 96.25 307 GLU A C 1
ATOM 2418 O O . GLU A 1 307 ? 1.233 7.238 25.475 1.00 96.25 307 GLU A O 1
ATOM 2423 N N . ALA A 1 308 ? 0.812 9.218 26.442 1.00 94.69 308 ALA A N 1
ATOM 2424 C CA . ALA A 1 308 ? 0.978 8.729 27.809 1.00 94.69 308 ALA A CA 1
ATOM 2425 C C . ALA A 1 308 ? -0.158 7.785 28.240 1.00 94.69 308 ALA A C 1
ATOM 2427 O O . ALA A 1 308 ? 0.095 6.771 28.896 1.00 94.69 308 ALA A O 1
ATOM 2428 N N . ILE A 1 309 ? -1.404 8.086 27.862 1.00 94.75 309 ILE A N 1
ATOM 2429 C CA . ILE A 1 309 ? -2.554 7.193 28.066 1.00 94.75 309 ILE A CA 1
ATOM 2430 C C . ILE A 1 309 ? -2.369 5.902 27.267 1.00 94.75 309 ILE A C 1
ATOM 2432 O O . ILE A 1 309 ? -2.551 4.825 27.830 1.00 94.75 309 ILE A O 1
ATOM 2436 N N . LEU A 1 310 ? -1.933 5.991 26.006 1.00 95.50 310 LEU A N 1
ATOM 2437 C CA . LEU A 1 310 ? -1.691 4.815 25.173 1.00 95.50 310 LEU A CA 1
ATOM 2438 C C . LEU A 1 310 ? -0.700 3.855 25.836 1.00 95.50 310 LEU A C 1
ATOM 2440 O O . LEU A 1 310 ? -1.012 2.678 25.974 1.00 95.50 310 LEU A O 1
ATOM 2444 N N . ARG A 1 311 ? 0.446 4.364 26.315 1.00 93.88 311 ARG A N 1
ATOM 2445 C CA . ARG A 1 311 ? 1.441 3.544 27.030 1.00 93.88 311 ARG A CA 1
ATOM 2446 C C . ARG A 1 311 ? 0.845 2.858 28.260 1.00 93.88 311 ARG A C 1
ATOM 2448 O O . ARG A 1 311 ? 1.056 1.667 28.454 1.00 93.88 311 ARG A O 1
ATOM 2455 N N . ARG A 1 312 ? 0.058 3.575 29.072 1.00 92.12 312 ARG A N 1
ATOM 2456 C CA . ARG A 1 312 ? -0.617 2.994 30.249 1.00 92.12 312 ARG A CA 1
ATOM 2457 C C . ARG A 1 312 ? -1.587 1.871 29.869 1.00 92.12 312 ARG A C 1
ATOM 2459 O O . ARG A 1 312 ? -1.532 0.802 30.475 1.00 92.12 312 ARG A O 1
ATOM 2466 N N . LEU A 1 313 ? -2.397 2.074 28.830 1.00 92.44 313 LEU A N 1
ATOM 2467 C CA . LEU A 1 313 ? -3.341 1.068 28.334 1.00 92.44 313 LEU A CA 1
ATOM 2468 C C . LEU A 1 313 ? -2.624 -0.172 27.779 1.00 92.44 313 LEU A C 1
ATOM 2470 O O . LEU A 1 313 ? -3.013 -1.298 28.083 1.00 92.44 313 LEU A O 1
ATOM 2474 N N . THR A 1 314 ? -1.574 0.010 26.972 1.00 89.69 314 THR A N 1
ATOM 2475 C CA . THR A 1 314 ? -0.941 -1.104 26.250 1.00 89.69 314 THR A CA 1
ATOM 2476 C C . THR A 1 314 ? 0.127 -1.839 27.049 1.00 89.69 314 THR A C 1
ATOM 2478 O O . THR A 1 314 ? 0.261 -3.049 26.878 1.00 89.69 314 THR A O 1
ATOM 2481 N N . GLU A 1 315 ? 0.890 -1.136 27.890 1.00 90.44 315 GLU A N 1
ATOM 2482 C CA . GLU A 1 315 ? 2.037 -1.698 28.621 1.00 90.44 315 GLU A CA 1
ATOM 2483 C C . GLU A 1 315 ? 1.681 -2.078 30.061 1.00 90.44 315 GLU A C 1
ATOM 2485 O O . GLU A 1 315 ? 2.192 -3.071 30.571 1.00 90.44 315 GLU A O 1
ATOM 2490 N N . LYS A 1 316 ? 0.802 -1.308 30.720 1.00 86.38 316 LYS A N 1
ATOM 2491 C CA . LYS A 1 316 ? 0.443 -1.517 32.135 1.00 86.38 316 LYS A CA 1
ATOM 2492 C C . LYS A 1 316 ? -0.937 -2.141 32.345 1.00 86.38 316 LYS A C 1
ATOM 2494 O O . LYS A 1 316 ? -1.231 -2.578 33.451 1.00 86.38 316 LYS A O 1
ATOM 2499 N N . GLY A 1 317 ? -1.780 -2.181 31.309 1.00 85.25 317 GLY A N 1
ATOM 2500 C CA . GLY A 1 317 ? -3.163 -2.664 31.417 1.00 85.25 317 GLY A CA 1
ATOM 2501 C C . GLY A 1 317 ? -4.057 -1.760 32.273 1.00 85.25 317 GLY A C 1
ATOM 2502 O O . GLY A 1 317 ? -5.067 -2.209 32.808 1.00 85.25 317 GLY A O 1
ATOM 2503 N N . GLU A 1 318 ? -3.674 -0.493 32.439 1.00 88.62 318 GLU A N 1
ATOM 2504 C CA . GLU A 1 318 ? -4.413 0.480 33.240 1.00 88.62 318 GLU A CA 1
ATOM 2505 C C . GLU A 1 318 ? -5.535 1.097 32.396 1.00 88.62 318 GLU A C 1
ATOM 2507 O O . GLU A 1 318 ? -5.297 2.007 31.599 1.00 88.62 318 GLU A O 1
ATOM 2512 N N . ASN A 1 319 ? -6.762 0.603 32.576 1.00 88.06 319 ASN A N 1
ATOM 2513 C CA . ASN A 1 319 ? -7.954 1.178 31.950 1.00 88.06 319 ASN A CA 1
ATOM 2514 C C . ASN A 1 319 ? -8.214 2.599 32.477 1.00 88.06 319 ASN A C 1
ATOM 2516 O O . ASN A 1 319 ? -8.038 2.882 33.664 1.00 88.06 319 ASN A O 1
ATOM 2520 N N . GLY A 1 320 ? -8.687 3.495 31.613 1.00 76.31 320 GLY A N 1
ATOM 2521 C CA . GLY A 1 320 ? -8.932 4.887 31.990 1.00 76.31 320 GLY A CA 1
ATOM 2522 C C . GLY A 1 320 ? -9.701 5.651 30.923 1.00 76.31 320 GLY A C 1
ATOM 2523 O O . GLY A 1 320 ? -9.675 5.288 29.755 1.00 76.31 320 GLY A O 1
ATOM 2524 N N . HIS A 1 321 ? -10.409 6.712 31.321 1.00 83.25 321 HIS A N 1
ATOM 2525 C CA . HIS A 1 321 ? -11.204 7.556 30.410 1.00 83.25 321 HIS A CA 1
ATOM 2526 C C . HIS A 1 321 ? -12.275 6.795 29.601 1.00 83.25 321 HIS A C 1
ATOM 2528 O O . HIS A 1 321 ? -12.625 7.202 28.496 1.00 83.25 321 HIS A O 1
ATOM 2534 N N . GLY A 1 322 ? -12.793 5.689 30.150 1.00 83.31 322 GLY A N 1
ATOM 2535 C CA . GLY A 1 322 ? -13.746 4.820 29.452 1.00 83.31 322 GLY A CA 1
ATOM 2536 C C . GLY A 1 322 ? -13.141 4.076 28.260 1.00 83.31 322 GLY A C 1
ATOM 2537 O O . GLY A 1 322 ? -13.893 3.634 27.400 1.00 83.31 322 GLY A O 1
ATOM 2538 N N . LEU A 1 323 ? -11.809 3.979 28.200 1.00 88.25 323 LEU A N 1
ATOM 2539 C CA . LEU A 1 323 ? -11.064 3.234 27.197 1.00 88.25 323 LEU A CA 1
ATOM 2540 C C . LEU A 1 323 ? -10.446 1.985 27.815 1.00 88.25 323 LEU A C 1
ATOM 2542 O O . LEU A 1 323 ? -9.893 2.007 28.922 1.00 88.25 323 LEU A O 1
ATOM 2546 N N . THR A 1 324 ? -10.503 0.920 27.038 1.00 90.19 324 THR A N 1
ATOM 2547 C CA . THR A 1 324 ? -9.838 -0.356 27.260 1.00 90.19 324 THR A CA 1
ATOM 2548 C C . THR A 1 324 ? -8.921 -0.660 26.078 1.00 90.19 324 THR A C 1
ATOM 2550 O O . THR A 1 324 ? -8.879 0.067 25.083 1.00 90.19 324 THR A O 1
ATOM 2553 N N . LYS A 1 325 ? -8.166 -1.756 26.167 1.00 88.25 325 LYS A N 1
ATOM 2554 C CA . LYS A 1 325 ? -7.340 -2.230 25.051 1.00 88.25 325 LYS A CA 1
ATOM 2555 C C . LYS A 1 325 ? -8.173 -2.643 23.828 1.00 88.25 325 LYS A C 1
ATOM 2557 O O . LYS A 1 325 ? -7.655 -2.570 22.718 1.00 88.25 325 LYS A O 1
ATOM 2562 N N . ASP A 1 326 ? -9.430 -3.035 24.028 1.00 88.94 326 ASP A N 1
ATOM 2563 C CA . ASP A 1 326 ? -10.325 -3.495 22.959 1.00 88.94 326 ASP A CA 1
ATOM 2564 C C . ASP A 1 326 ? -10.917 -2.328 22.149 1.00 88.94 326 ASP A C 1
ATOM 2566 O O . ASP A 1 326 ? -11.378 -2.521 21.027 1.00 88.94 326 ASP A O 1
ATOM 2570 N N . ASP A 1 327 ? -10.815 -1.099 22.666 1.00 90.38 327 ASP A N 1
ATOM 2571 C CA . ASP A 1 327 ? -11.174 0.133 21.952 1.00 90.38 327 ASP A CA 1
ATOM 2572 C C . ASP A 1 327 ? -10.063 0.625 21.000 1.00 90.38 327 ASP A C 1
ATOM 2574 O O . ASP A 1 327 ? -10.192 1.681 20.376 1.00 90.38 327 ASP A O 1
ATOM 2578 N N . LEU A 1 328 ? -8.947 -0.107 20.910 1.00 94.81 328 LEU A N 1
ATOM 2579 C CA . LEU A 1 328 ? -7.772 0.244 20.116 1.00 94.81 328 LEU A CA 1
ATOM 2580 C C . LEU A 1 328 ? -7.541 -0.773 18.995 1.00 94.81 328 LEU A C 1
ATOM 2582 O O . LEU A 1 328 ? -7.743 -1.975 19.160 1.00 94.81 328 LEU A O 1
ATOM 2586 N N . VAL A 1 329 ? -7.011 -0.297 17.870 1.00 96.50 329 VAL A N 1
ATOM 2587 C CA . VAL A 1 329 ? -6.520 -1.178 16.806 1.00 96.50 329 VAL A CA 1
ATOM 2588 C C . VAL A 1 329 ? -5.103 -1.654 17.097 1.00 96.50 329 VAL A C 1
ATOM 2590 O O . VAL A 1 329 ? -4.323 -1.027 17.818 1.00 96.50 329 VAL A O 1
ATOM 2593 N N . PHE A 1 330 ? -4.724 -2.765 16.489 1.00 97.06 330 PHE A N 1
ATOM 2594 C CA . PHE A 1 330 ? -3.375 -3.296 16.536 1.00 97.06 330 PHE A CA 1
ATOM 2595 C C . PHE A 1 330 ? -2.941 -3.788 15.158 1.00 97.06 330 PHE A C 1
ATOM 2597 O O . PHE A 1 330 ? -3.751 -4.151 14.306 1.00 97.06 330 PHE A O 1
ATOM 2604 N N . LEU A 1 331 ? -1.627 -3.817 14.953 1.00 97.44 331 LEU A N 1
ATOM 2605 C CA . LEU A 1 331 ? -1.046 -4.444 13.778 1.00 97.44 331 LEU A CA 1
ATOM 2606 C C . LEU A 1 331 ? -1.049 -5.964 14.002 1.00 97.44 331 LEU A C 1
ATOM 2608 O O . LEU A 1 331 ? -0.446 -6.396 14.992 1.00 97.44 331 LEU A O 1
ATOM 2612 N N . PRO A 1 332 ? -1.721 -6.771 13.162 1.00 96.75 332 PRO A N 1
ATOM 2613 C CA . PRO A 1 332 ? -1.635 -8.225 13.257 1.00 96.75 332 PRO A CA 1
ATOM 2614 C C . PRO A 1 332 ? -0.186 -8.710 13.118 1.00 96.75 332 PRO A C 1
ATOM 2616 O O . PRO A 1 332 ? 0.678 -8.027 12.558 1.00 96.75 332 PRO A O 1
ATOM 2619 N N . ASP A 1 333 ? 0.089 -9.901 13.646 1.00 94.69 333 ASP A N 1
ATOM 2620 C CA . ASP A 1 333 ? 1.410 -10.514 13.521 1.00 94.69 333 ASP A CA 1
ATOM 2621 C C . ASP A 1 333 ? 1.787 -10.706 12.043 1.00 94.69 333 ASP A C 1
ATOM 2623 O O . ASP A 1 333 ? 0.946 -10.996 11.195 1.00 94.69 333 ASP A O 1
ATOM 2627 N N . ARG A 1 334 ? 3.071 -10.557 11.708 1.00 90.62 334 ARG A N 1
ATOM 2628 C CA . ARG A 1 334 ? 3.560 -10.661 10.322 1.00 90.62 334 ARG A CA 1
ATOM 2629 C C . ARG A 1 334 ? 3.345 -12.036 9.670 1.00 90.62 334 ARG A C 1
ATOM 2631 O O . ARG A 1 334 ? 3.486 -12.146 8.449 1.00 90.62 334 ARG A O 1
ATOM 2638 N N . ARG A 1 335 ? 3.077 -13.067 10.476 1.00 87.25 335 ARG A N 1
ATOM 2639 C CA . ARG A 1 335 ? 2.788 -14.445 10.052 1.00 87.25 335 ARG A CA 1
ATOM 2640 C C . ARG A 1 335 ? 1.301 -14.685 9.800 1.00 87.25 335 ARG A C 1
ATOM 2642 O O . ARG A 1 335 ? 0.948 -15.662 9.150 1.00 87.25 335 ARG A O 1
ATOM 2649 N N . PHE A 1 336 ? 0.434 -13.806 10.298 1.00 92.25 336 PHE A N 1
ATOM 2650 C CA . PHE A 1 336 ? -1.004 -13.936 10.122 1.00 92.25 336 PHE A CA 1
ATOM 2651 C C . PHE A 1 336 ? -1.382 -13.864 8.634 1.00 92.25 336 PHE A C 1
ATOM 2653 O O . PHE A 1 336 ? -1.012 -12.919 7.938 1.00 92.25 336 PHE A O 1
ATOM 2660 N N . PHE A 1 337 ? -2.146 -14.857 8.168 1.00 90.00 337 PHE A N 1
ATOM 2661 C CA . PHE A 1 337 ? -2.821 -14.876 6.866 1.00 90.00 337 PHE A CA 1
ATOM 2662 C C . PHE A 1 337 ? -1.920 -14.576 5.643 1.00 90.00 337 PHE A C 1
ATOM 2664 O O . PHE A 1 337 ? -2.298 -13.852 4.710 1.00 90.00 337 PHE A O 1
ATOM 2671 N N . ARG A 1 338 ? -0.714 -15.161 5.648 1.00 83.25 338 ARG A N 1
ATOM 2672 C CA . ARG A 1 338 ? 0.280 -15.071 4.568 1.00 83.25 338 ARG A CA 1
ATOM 2673 C C . ARG A 1 338 ? 0.094 -16.186 3.535 1.00 83.25 338 ARG A C 1
ATOM 2675 O O . ARG A 1 338 ? -0.003 -17.351 3.885 1.00 83.25 338 ARG A O 1
ATOM 2682 N N . ILE A 1 339 ? 0.103 -15.818 2.262 1.00 77.94 339 ILE A N 1
ATOM 2683 C CA . ILE A 1 339 ? 0.064 -16.694 1.087 1.00 77.94 339 ILE A CA 1
ATOM 2684 C C . ILE A 1 339 ? 1.482 -16.902 0.538 1.00 77.94 339 ILE A C 1
ATOM 2686 O O . ILE A 1 339 ? 1.793 -17.976 0.032 1.00 77.94 339 ILE A O 1
ATOM 2690 N N . ARG A 1 340 ? 2.361 -15.894 0.660 1.00 72.94 340 ARG A N 1
ATOM 2691 C CA . ARG A 1 340 ? 3.760 -15.928 0.187 1.00 72.94 340 ARG A CA 1
ATOM 2692 C C . ARG A 1 340 ? 4.729 -15.538 1.306 1.00 72.94 340 ARG A C 1
ATOM 2694 O O . ARG A 1 340 ? 4.492 -14.533 1.983 1.00 72.94 340 ARG A O 1
ATOM 2701 N N . GLY A 1 341 ? 5.841 -16.260 1.455 1.00 66.00 341 GLY A N 1
ATOM 2702 C CA . GLY A 1 341 ? 6.888 -15.956 2.441 1.00 66.00 341 GLY A CA 1
ATOM 2703 C C . GLY A 1 341 ? 7.907 -17.085 2.637 1.00 66.00 341 GLY A C 1
ATOM 2704 O O . GLY A 1 341 ? 7.982 -18.012 1.830 1.00 66.00 341 GLY A O 1
ATOM 2705 N N . LEU A 1 342 ? 8.709 -16.965 3.696 1.00 58.12 342 LEU A N 1
ATOM 2706 C CA . LEU A 1 342 ? 9.711 -17.942 4.135 1.00 58.12 342 LEU A CA 1
ATOM 2707 C C . LEU A 1 342 ? 9.150 -19.281 4.642 1.00 58.12 342 LEU A C 1
ATOM 2709 O O . LEU A 1 342 ? 8.072 -19.332 5.227 1.00 58.12 342 LEU A O 1
ATOM 2713 N N . ALA A 1 343 ? 9.976 -20.330 4.511 1.00 49.59 343 ALA A N 1
ATOM 2714 C CA . AL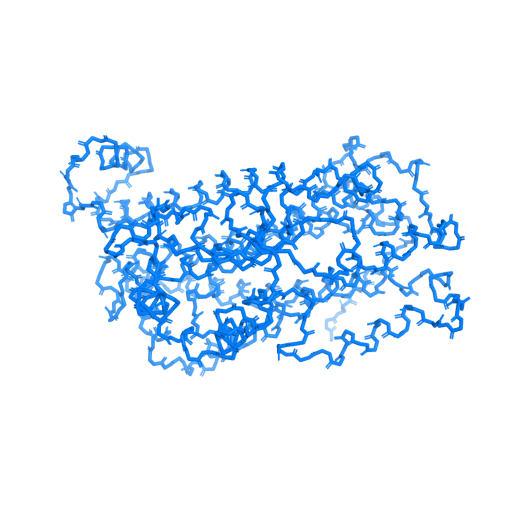A A 1 343 ? 9.684 -21.697 4.956 1.00 49.59 343 ALA A CA 1
ATOM 2715 C C . ALA A 1 343 ? 9.518 -21.839 6.485 1.00 49.59 343 ALA A C 1
ATOM 2717 O O . ALA A 1 343 ? 8.645 -22.551 6.961 1.00 49.59 343 ALA A O 1
ATOM 2718 N N . GLU A 1 344 ? 10.290 -21.089 7.279 1.00 51.75 344 GLU A N 1
ATOM 2719 C CA . GLU A 1 344 ? 10.121 -21.015 8.746 1.00 51.75 344 GLU A CA 1
ATOM 2720 C C . GLU A 1 344 ? 8.798 -20.347 9.175 1.00 51.75 344 GLU A C 1
ATOM 2722 O O . GLU A 1 344 ? 8.445 -20.353 10.356 1.00 51.75 344 GLU A O 1
ATOM 2727 N N . PHE A 1 345 ? 8.050 -19.793 8.213 1.00 53.97 345 PHE A N 1
ATOM 2728 C CA . PHE A 1 345 ? 6.686 -19.313 8.388 1.00 53.97 345 PHE A CA 1
ATOM 2729 C C . PHE A 1 345 ? 5.637 -20.253 7.758 1.00 53.97 345 PHE A C 1
ATOM 2731 O O . PHE A 1 345 ? 4.455 -19.974 7.955 1.00 53.97 345 PHE A O 1
ATOM 2738 N N . GLY A 1 346 ? 6.034 -21.346 7.065 1.00 46.84 346 GLY A N 1
ATOM 2739 C CA . GLY A 1 346 ? 5.190 -22.446 6.537 1.00 46.84 346 GLY A CA 1
ATOM 2740 C C . GLY A 1 346 ? 5.795 -23.292 5.386 1.00 46.84 346 GLY A C 1
ATOM 2741 O O . GLY A 1 346 ? 6.723 -22.873 4.712 1.00 46.84 346 GLY A O 1
ATOM 2742 N N . ASP A 1 347 ? 5.238 -24.487 5.139 1.00 43.38 347 ASP A N 1
ATOM 2743 C CA . ASP A 1 347 ? 5.984 -25.697 4.706 1.00 43.38 347 ASP A CA 1
ATOM 2744 C C . ASP A 1 347 ? 6.141 -26.030 3.193 1.00 43.38 347 ASP A C 1
ATOM 2746 O O . ASP A 1 347 ? 6.696 -27.084 2.875 1.00 43.38 347 ASP A O 1
ATOM 2750 N N . TYR A 1 348 ? 5.682 -25.223 2.222 1.00 46.84 348 TYR A N 1
ATOM 2751 C CA . TYR A 1 348 ? 5.542 -25.730 0.833 1.00 46.84 348 TYR A CA 1
ATOM 2752 C C . TYR A 1 348 ? 6.334 -24.970 -0.235 1.00 46.84 348 TYR A C 1
ATOM 2754 O O . TYR A 1 348 ? 6.132 -23.776 -0.423 1.00 46.84 348 TYR A O 1
ATOM 2762 N N . ARG A 1 349 ? 7.162 -25.667 -1.033 1.00 43.75 349 ARG A N 1
ATOM 2763 C CA . ARG A 1 349 ? 7.887 -25.124 -2.207 1.00 43.75 349 ARG A CA 1
ATOM 2764 C C . ARG A 1 349 ? 7.297 -25.654 -3.522 1.00 43.75 349 ARG A C 1
ATOM 2766 O O . ARG A 1 349 ? 7.135 -26.857 -3.687 1.00 43.75 349 ARG A O 1
ATOM 2773 N N . MET A 1 350 ? 7.061 -24.782 -4.512 1.00 40.25 350 MET A N 1
ATOM 2774 C CA . MET A 1 350 ? 6.696 -25.229 -5.868 1.00 40.25 350 MET A CA 1
ATOM 2775 C C . MET A 1 350 ? 7.890 -25.855 -6.607 1.00 40.25 350 MET A C 1
ATOM 2777 O O . MET A 1 350 ? 8.952 -25.228 -6.726 1.00 40.25 350 MET A O 1
ATOM 2781 N N . SER A 1 351 ? 7.675 -27.036 -7.195 1.00 36.16 351 SER A N 1
ATOM 2782 C CA . SER A 1 351 ? 8.558 -27.620 -8.215 1.00 36.16 351 SER A CA 1
ATOM 2783 C C . SER A 1 351 ? 8.672 -26.677 -9.424 1.00 36.16 351 SER A C 1
ATOM 2785 O O . SER A 1 351 ? 7.659 -26.197 -9.930 1.00 36.16 351 SER A O 1
ATOM 2787 N N . GLY A 1 352 ? 9.899 -26.371 -9.862 1.00 38.50 352 GLY A N 1
ATOM 2788 C CA . GLY A 1 352 ? 10.171 -25.481 -11.004 1.00 38.50 352 GLY A CA 1
ATOM 2789 C C . GLY A 1 352 ? 10.346 -23.990 -10.677 1.00 38.50 352 GLY A C 1
ATOM 2790 O O . GLY A 1 352 ? 10.578 -23.195 -11.585 1.00 38.50 352 GLY A O 1
ATOM 2791 N N . SER A 1 353 ? 10.287 -23.582 -9.403 1.00 45.47 353 SER A N 1
ATOM 2792 C CA . SER A 1 353 ? 10.680 -22.224 -8.995 1.00 45.47 353 SER A CA 1
ATOM 2793 C C . SER A 1 353 ? 12.211 -22.084 -8.999 1.00 45.47 353 SER A C 1
ATOM 2795 O O . SER A 1 353 ? 12.902 -22.426 -8.032 1.00 45.47 353 SER A O 1
ATOM 2797 N N . GLU A 1 354 ? 12.772 -21.621 -10.117 1.00 35.75 354 GLU A N 1
ATOM 2798 C CA . GLU A 1 354 ? 14.202 -21.326 -10.215 1.00 35.75 354 GLU A CA 1
ATOM 2799 C C . GLU A 1 354 ? 14.589 -20.211 -9.216 1.00 35.75 354 GLU A C 1
ATOM 2801 O O . GLU A 1 354 ? 14.138 -19.071 -9.291 1.00 35.75 354 GLU A O 1
ATOM 2806 N N . ALA A 1 355 ? 15.428 -20.585 -8.245 1.00 37.00 355 ALA A N 1
ATOM 2807 C CA . ALA A 1 355 ? 16.326 -19.728 -7.463 1.00 37.00 355 ALA A CA 1
ATOM 2808 C C . ALA A 1 355 ? 15.775 -18.637 -6.503 1.00 37.00 355 ALA A C 1
ATOM 2810 O O . ALA A 1 355 ? 16.537 -17.733 -6.167 1.00 37.00 355 ALA A O 1
ATOM 2811 N N . ALA A 1 356 ? 14.544 -18.706 -5.970 1.00 40.22 356 ALA A N 1
ATOM 2812 C CA . ALA A 1 356 ? 14.084 -17.664 -5.021 1.00 40.22 356 ALA A CA 1
ATOM 2813 C C . ALA A 1 356 ? 13.284 -18.100 -3.778 1.00 40.22 356 ALA A C 1
ATOM 2815 O O . ALA A 1 356 ? 12.662 -17.241 -3.161 1.00 40.22 356 ALA A O 1
ATOM 2816 N N . GLY A 1 357 ? 13.282 -19.382 -3.381 1.00 39.72 357 GLY A N 1
ATOM 2817 C CA . GLY A 1 357 ? 12.754 -19.802 -2.065 1.00 39.72 357 GLY A CA 1
ATOM 2818 C C . GLY A 1 357 ? 11.353 -19.267 -1.720 1.00 39.72 357 GLY A C 1
ATOM 2819 O O . GLY A 1 357 ? 11.082 -18.960 -0.562 1.00 39.72 357 GLY A O 1
ATOM 2820 N N . VAL A 1 358 ? 10.494 -19.068 -2.726 1.00 45.69 358 VAL A N 1
ATOM 2821 C CA . VAL A 1 358 ? 9.120 -18.600 -2.529 1.00 45.69 358 VAL A CA 1
ATOM 2822 C C . VAL A 1 358 ? 8.271 -19.842 -2.330 1.00 45.69 358 VAL A C 1
ATOM 2824 O O . VAL A 1 358 ? 8.016 -20.584 -3.281 1.00 45.69 358 VAL A O 1
ATOM 2827 N N . GLY A 1 359 ? 7.911 -20.099 -1.078 1.00 48.59 359 GLY A N 1
ATOM 2828 C CA . GLY A 1 359 ? 6.949 -21.124 -0.730 1.00 48.59 359 GLY A CA 1
ATOM 2829 C C . GLY A 1 359 ? 5.549 -20.547 -0.569 1.00 48.59 359 GLY A C 1
ATOM 2830 O O . GLY A 1 359 ? 5.398 -19.369 -0.230 1.00 48.59 359 GLY A O 1
ATOM 2831 N N . TYR A 1 360 ? 4.532 -21.364 -0.829 1.00 52.06 360 TYR A N 1
ATOM 2832 C CA . TYR A 1 360 ? 3.177 -21.066 -0.378 1.00 52.06 360 TYR A CA 1
ATOM 2833 C C . TYR A 1 360 ? 3.062 -21.543 1.068 1.00 52.06 360 TYR A C 1
ATOM 2835 O O . TYR A 1 360 ? 3.471 -22.645 1.423 1.00 52.06 360 TYR A O 1
ATOM 2843 N N . VAL A 1 361 ? 2.566 -20.668 1.928 1.00 55.81 361 VAL A N 1
ATOM 2844 C CA . VAL A 1 361 ? 2.749 -20.776 3.375 1.00 55.81 361 VAL A CA 1
ATOM 2845 C C . VAL A 1 361 ? 1.447 -21.194 4.068 1.00 55.81 361 VAL A C 1
ATOM 2847 O O . VAL A 1 361 ? 0.723 -20.333 4.544 1.00 55.81 361 VAL A O 1
ATOM 2850 N N . TYR A 1 362 ? 1.107 -22.486 4.173 1.00 63.72 362 TYR A N 1
ATOM 2851 C CA . TYR A 1 362 ? -0.005 -22.877 5.064 1.00 63.72 362 TYR A CA 1
ATOM 2852 C C . TYR A 1 362 ? 0.498 -23.118 6.491 1.00 63.72 362 TYR A C 1
ATOM 2854 O O . TYR A 1 362 ? 1.012 -24.192 6.791 1.00 63.72 362 TYR A O 1
ATOM 2862 N N . LEU A 1 363 ? 0.298 -22.133 7.372 1.00 72.50 363 LEU A N 1
ATOM 2863 C CA . LEU A 1 363 ? 0.280 -22.319 8.824 1.00 72.50 363 LEU A CA 1
ATOM 2864 C C . LEU A 1 363 ? -0.894 -21.525 9.423 1.00 72.50 363 LEU A C 1
ATOM 2866 O O . LEU A 1 363 ? -1.026 -20.334 9.125 1.00 72.50 363 LEU A O 1
ATOM 2870 N N . PRO A 1 364 ? -1.751 -22.142 10.261 1.00 86.19 364 PRO A N 1
ATOM 2871 C CA . PRO A 1 364 ? -2.955 -21.502 10.779 1.00 86.19 364 PRO A CA 1
ATOM 2872 C C . PRO A 1 364 ? -2.621 -20.564 11.947 1.00 86.19 364 PRO A C 1
ATOM 2874 O O . PRO A 1 364 ? -2.977 -20.816 13.098 1.00 86.19 364 PRO A O 1
ATOM 2877 N N . TYR A 1 365 ? -1.892 -19.485 11.666 1.00 90.38 365 TYR A N 1
ATOM 2878 C CA . TYR A 1 365 ? -1.604 -18.450 12.652 1.00 90.38 365 TYR A CA 1
ATOM 2879 C C . TYR A 1 365 ? -2.836 -17.584 12.914 1.00 90.38 365 TYR A C 1
ATOM 2881 O O . TYR A 1 365 ? -3.512 -17.141 11.977 1.00 90.38 365 TYR A O 1
ATOM 2889 N N . ASP A 1 366 ? -3.084 -17.301 14.190 1.00 94.44 366 ASP A N 1
ATOM 2890 C CA . ASP A 1 366 ? -4.032 -16.286 14.632 1.00 94.44 366 ASP A CA 1
ATOM 2891 C C . ASP A 1 366 ? -3.486 -14.859 14.391 1.00 94.44 366 ASP A C 1
ATOM 2893 O O . ASP A 1 366 ? -2.314 -14.654 14.063 1.00 94.44 366 ASP A O 1
ATOM 2897 N N . VAL A 1 367 ? -4.327 -13.838 14.573 1.00 95.69 367 VAL A N 1
ATOM 2898 C CA . VAL A 1 367 ? -3.952 -12.415 14.421 1.00 95.69 367 VAL A CA 1
ATOM 2899 C C . VAL A 1 367 ? -2.842 -11.954 15.379 1.00 95.69 367 VAL A C 1
ATOM 2901 O O . VAL A 1 367 ? -2.282 -10.871 15.194 1.00 95.69 367 VAL A O 1
ATOM 2904 N N . ARG A 1 368 ? -2.521 -12.740 16.413 1.00 94.88 368 ARG A N 1
ATOM 2905 C CA . ARG A 1 368 ? -1.458 -12.489 17.398 1.00 94.88 368 ARG A CA 1
ATOM 2906 C C . ARG A 1 368 ? -0.191 -13.311 17.122 1.00 94.88 368 ARG A C 1
ATOM 2908 O O . ARG A 1 368 ? 0.789 -13.135 17.841 1.00 94.88 368 ARG A O 1
ATOM 2915 N N . GLY A 1 369 ? -0.183 -14.153 16.088 1.00 90.62 369 GLY A N 1
ATOM 2916 C CA . GLY A 1 369 ? 0.960 -14.976 15.700 1.00 90.62 369 GLY A CA 1
ATOM 2917 C C . GLY A 1 369 ? 1.082 -16.299 16.454 1.00 90.62 369 GLY A C 1
ATOM 2918 O O . GLY A 1 369 ? 2.152 -16.913 16.421 1.00 90.62 369 GLY A O 1
ATOM 2919 N N . ASN A 1 370 ? 0.026 -16.755 17.127 1.00 92.31 370 ASN A N 1
ATOM 2920 C CA . ASN A 1 370 ? -0.017 -18.085 17.730 1.00 92.31 370 ASN A CA 1
ATOM 2921 C C . ASN A 1 370 ? -0.515 -19.101 16.705 1.00 92.31 370 ASN A C 1
ATOM 2923 O O . ASN A 1 370 ? -1.461 -18.825 15.970 1.00 92.31 370 ASN A O 1
ATOM 2927 N N . VAL A 1 371 ? 0.096 -20.285 16.667 1.00 89.56 371 VAL A N 1
ATOM 2928 C CA . VAL A 1 371 ? -0.432 -21.393 15.862 1.00 89.56 371 VAL A CA 1
ATOM 2929 C C . VAL A 1 371 ? -1.724 -21.874 16.515 1.00 89.56 371 VAL A C 1
ATOM 2931 O O . VAL A 1 371 ? -1.730 -22.212 17.700 1.00 89.56 371 VAL A O 1
ATOM 2934 N N . LEU A 1 372 ? -2.814 -21.901 15.754 1.00 89.50 372 LEU A N 1
ATOM 2935 C CA . LEU A 1 372 ? -4.080 -22.465 16.202 1.00 89.50 372 LEU A CA 1
ATOM 2936 C C . LEU A 1 372 ? -3.970 -23.989 16.210 1.00 89.50 372 LEU A C 1
ATOM 2938 O O . LEU A 1 372 ? -3.639 -24.596 15.191 1.00 89.50 372 LEU A O 1
ATOM 2942 N N . MET A 1 373 ? -4.248 -24.597 17.363 1.00 91.12 373 MET A N 1
ATOM 2943 C CA . MET A 1 373 ? -4.071 -26.029 17.600 1.00 91.12 373 MET A CA 1
ATOM 2944 C C . MET A 1 373 ? -5.389 -26.682 18.026 1.00 91.12 373 MET A C 1
ATOM 2946 O O . MET A 1 373 ? -6.116 -26.134 18.852 1.00 91.12 373 MET A O 1
ATOM 2950 N N . GLU A 1 374 ? -5.643 -27.894 17.540 1.00 89.56 374 GLU A N 1
ATOM 2951 C CA . GLU A 1 374 ? -6.728 -28.776 17.974 1.00 89.56 374 GLU A CA 1
ATOM 2952 C C . GLU A 1 374 ? -6.170 -30.197 18.144 1.00 89.56 374 GLU A C 1
ATOM 2954 O O . GLU A 1 374 ? -5.447 -30.711 17.292 1.00 89.56 374 GLU A O 1
ATOM 2959 N N . GLY A 1 375 ? -6.410 -30.825 19.300 1.00 86.50 375 GLY A N 1
ATOM 2960 C CA . GLY A 1 375 ? -5.890 -32.173 19.577 1.00 86.50 375 GLY A CA 1
ATOM 2961 C C . GLY A 1 375 ? -4.355 -32.298 19.551 1.00 86.50 375 GLY A C 1
ATOM 2962 O O . GLY A 1 375 ? -3.834 -33.372 19.258 1.00 86.50 375 GLY A O 1
ATOM 2963 N N . GLY A 1 376 ? -3.621 -31.212 19.827 1.00 86.12 376 GLY A N 1
ATOM 2964 C CA . GLY A 1 376 ? -2.151 -31.188 19.812 1.00 86.12 376 GLY A CA 1
ATOM 2965 C C . GLY A 1 376 ? -1.520 -31.063 18.419 1.00 86.12 376 GLY A C 1
ATOM 2966 O O . GLY A 1 376 ? -0.298 -31.158 18.304 1.00 86.12 376 GLY A O 1
ATOM 2967 N N . LYS A 1 377 ? -2.322 -30.831 17.375 1.00 84.94 377 LYS A N 1
ATOM 2968 C CA . LYS A 1 377 ? -1.870 -30.573 16.000 1.00 84.94 377 LYS A CA 1
ATOM 2969 C C . LYS A 1 377 ? -2.392 -29.219 15.510 1.00 84.94 377 LYS A C 1
ATOM 2971 O O . LYS A 1 377 ? -3.404 -28.761 16.041 1.00 84.94 377 LYS A O 1
ATOM 2976 N N . PRO A 1 378 ? -1.741 -28.575 14.524 1.00 85.75 378 PRO A N 1
ATOM 2977 C CA . PRO A 1 378 ? -2.302 -27.395 13.872 1.00 85.75 378 PRO A CA 1
ATOM 2978 C C . PRO A 1 378 ? -3.702 -27.687 13.328 1.00 85.75 378 PRO A C 1
ATOM 2980 O O . PRO A 1 378 ? -3.939 -28.782 12.819 1.00 85.75 378 PRO A O 1
ATOM 2983 N N . ILE A 1 379 ? -4.620 -26.726 13.446 1.00 88.06 379 ILE A N 1
ATOM 2984 C CA . ILE A 1 379 ? -5.987 -26.901 12.943 1.00 88.06 379 ILE A CA 1
ATOM 2985 C C . ILE A 1 379 ? -6.007 -27.137 11.428 1.00 88.06 379 ILE A C 1
ATOM 2987 O O . ILE A 1 379 ? -5.179 -26.620 10.667 1.00 88.06 379 ILE A O 1
ATOM 2991 N N . GLU A 1 380 ? -7.005 -27.894 10.988 1.00 87.00 380 GLU A N 1
ATOM 2992 C CA . GLU A 1 380 ? -7.226 -28.185 9.576 1.00 87.00 380 GLU A CA 1
ATOM 2993 C C . GLU A 1 380 ? -7.659 -26.938 8.789 1.00 87.00 380 GLU A C 1
ATOM 2995 O O . GLU A 1 380 ? -8.237 -25.991 9.333 1.00 87.00 380 GLU A O 1
ATOM 3000 N N . ARG A 1 381 ? -7.443 -26.966 7.467 1.00 87.31 381 ARG A N 1
ATOM 3001 C CA . ARG A 1 381 ? -7.738 -25.848 6.544 1.00 87.31 381 ARG A CA 1
ATOM 3002 C C . ARG A 1 381 ? -9.174 -25.332 6.674 1.00 87.31 381 ARG A C 1
ATOM 3004 O O . ARG A 1 381 ? -9.403 -24.126 6.623 1.00 87.31 381 ARG A O 1
ATOM 3011 N N . GLY A 1 382 ? -10.139 -26.235 6.869 1.00 90.62 382 GLY A N 1
ATOM 3012 C CA . GLY A 1 382 ? -11.548 -25.890 7.091 1.00 90.62 382 GLY A CA 1
ATOM 3013 C C . GLY A 1 382 ? -11.768 -25.078 8.370 1.00 90.62 382 GLY A C 1
ATOM 3014 O O . GLY A 1 382 ? -12.349 -23.998 8.314 1.00 90.62 382 GLY A O 1
ATOM 3015 N N . ALA A 1 383 ? -11.218 -25.540 9.495 1.00 92.25 383 ALA A N 1
ATOM 3016 C CA . ALA A 1 383 ? -11.293 -24.827 10.768 1.00 92.25 383 ALA A CA 1
ATOM 3017 C C . ALA A 1 383 ? -10.558 -23.476 10.713 1.00 92.25 383 ALA A C 1
ATOM 3019 O O . ALA A 1 383 ? -11.002 -22.498 11.318 1.00 92.25 383 ALA A O 1
ATOM 3020 N N . TYR A 1 384 ? -9.469 -23.375 9.940 1.00 92.06 384 TYR A N 1
ATOM 3021 C CA . TYR A 1 384 ? -8.798 -22.093 9.728 1.00 92.06 384 TYR A CA 1
ATOM 3022 C C . TYR A 1 384 ? -9.655 -21.113 8.920 1.00 92.06 384 TYR A C 1
ATOM 3024 O O . TYR A 1 384 ? -9.690 -19.930 9.247 1.00 92.06 384 TYR A O 1
ATOM 3032 N N . VAL A 1 385 ? -10.405 -21.578 7.914 1.00 94.19 385 VAL A N 1
ATOM 3033 C CA . VAL A 1 385 ? -11.388 -20.737 7.205 1.00 94.19 385 VAL A CA 1
ATOM 3034 C C . VAL A 1 385 ? -12.455 -20.200 8.157 1.00 94.19 385 VAL A C 1
ATOM 3036 O O . VAL A 1 385 ? -12.822 -19.025 8.055 1.00 94.19 385 VAL A O 1
ATOM 3039 N N . ASP A 1 386 ? -12.934 -21.025 9.086 1.00 95.56 386 ASP A N 1
ATOM 3040 C CA . ASP A 1 386 ? -13.914 -20.597 10.086 1.00 95.56 386 ASP A CA 1
ATOM 3041 C C . ASP A 1 386 ? -13.322 -19.554 11.036 1.00 95.56 386 ASP A C 1
ATOM 3043 O O . ASP A 1 386 ? -13.959 -18.532 11.292 1.00 95.56 386 ASP A O 1
ATOM 3047 N N . TYR A 1 387 ? -12.069 -19.734 11.464 1.00 96.19 387 TYR A N 1
ATOM 3048 C CA . TYR A 1 387 ? -11.339 -18.707 12.203 1.00 96.19 387 TYR A CA 1
ATOM 3049 C C . TYR A 1 387 ? -11.206 -17.405 11.399 1.00 96.19 387 TYR A C 1
ATOM 3051 O O . TYR A 1 387 ? -11.561 -16.336 11.900 1.00 96.19 387 TYR A O 1
ATOM 3059 N N . LEU A 1 388 ? -10.757 -17.471 10.142 1.00 96.12 388 LEU A N 1
ATOM 3060 C CA . LEU A 1 388 ? -10.583 -16.301 9.277 1.00 96.12 388 LEU A CA 1
ATOM 3061 C C . LEU A 1 388 ? -11.892 -15.527 9.085 1.00 96.12 388 LEU A C 1
ATOM 3063 O O . LEU A 1 388 ? -11.866 -14.299 9.063 1.00 96.12 388 LEU A O 1
ATOM 3067 N N . ARG A 1 389 ? -13.043 -16.208 9.048 1.00 96.69 389 ARG A N 1
ATOM 3068 C CA . ARG A 1 389 ? -14.368 -15.566 9.001 1.00 96.69 389 ARG A CA 1
ATOM 3069 C C . ARG A 1 389 ? -14.647 -14.672 10.214 1.00 96.69 389 ARG A C 1
ATOM 3071 O O . ARG A 1 389 ? -15.387 -13.705 10.090 1.00 96.69 389 ARG A O 1
ATOM 3078 N N . THR A 1 390 ? -14.057 -14.969 11.371 1.00 97.12 390 THR A N 1
ATOM 3079 C CA . THR A 1 390 ? -14.228 -14.152 12.585 1.00 97.12 390 THR A CA 1
ATOM 3080 C C . THR A 1 390 ? -13.354 -12.897 12.593 1.00 97.12 390 THR A C 1
ATOM 3082 O O . THR A 1 390 ? -13.711 -11.909 13.232 1.00 97.12 390 THR A O 1
ATOM 3085 N N . VAL A 1 391 ? -12.226 -12.905 11.872 1.00 97.25 391 VAL A N 1
ATOM 3086 C CA . VAL A 1 391 ? -11.203 -11.843 11.935 1.00 97.25 391 VAL A CA 1
ATOM 3087 C C . VAL A 1 391 ? -10.986 -11.083 10.626 1.00 97.25 391 VAL A C 1
ATOM 3089 O O . VAL A 1 391 ? -10.256 -10.091 10.626 1.00 97.25 391 VAL A O 1
ATOM 3092 N N . LEU A 1 392 ? -11.606 -11.508 9.525 1.00 97.44 392 LEU A N 1
ATOM 3093 C CA . LEU A 1 392 ? -11.594 -10.821 8.235 1.00 97.44 392 LEU A CA 1
ATOM 3094 C C . LEU A 1 392 ? -12.972 -10.225 7.911 1.00 97.44 392 LEU A C 1
ATOM 3096 O O . LEU A 1 392 ? -13.984 -10.681 8.440 1.00 97.44 392 LEU A O 1
ATOM 3100 N N . PRO A 1 393 ? -13.048 -9.211 7.031 1.00 95.94 393 PRO A N 1
ATOM 3101 C CA . PRO A 1 393 ? -14.323 -8.615 6.661 1.00 95.94 393 PRO A CA 1
ATOM 3102 C C . PRO A 1 393 ? -15.224 -9.602 5.907 1.00 95.94 393 PRO A C 1
ATOM 3104 O O . PRO A 1 393 ? -14.780 -10.247 4.957 1.00 95.94 393 PRO A O 1
ATOM 3107 N N . ASP A 1 394 ? -16.523 -9.632 6.211 1.00 94.06 394 ASP A N 1
ATOM 3108 C CA . ASP A 1 394 ? -17.489 -10.469 5.476 1.00 94.06 394 ASP A CA 1
ATOM 3109 C C . ASP A 1 394 ? -17.503 -10.177 3.970 1.00 94.06 394 ASP A C 1
ATOM 3111 O O . ASP A 1 394 ? -17.661 -11.081 3.147 1.00 94.06 394 ASP A O 1
ATOM 3115 N N . ARG A 1 395 ? -17.309 -8.904 3.600 1.00 92.06 395 ARG A N 1
ATOM 3116 C CA . ARG A 1 395 ? -17.198 -8.461 2.201 1.00 92.06 395 ARG A CA 1
ATOM 3117 C C . ARG A 1 395 ? -15.985 -9.067 1.488 1.00 92.06 395 ARG A C 1
ATOM 3119 O O . ARG A 1 395 ? -16.060 -9.350 0.297 1.00 92.06 395 ARG A O 1
ATOM 3126 N N . TYR A 1 396 ? -14.898 -9.315 2.216 1.00 94.56 396 TYR A N 1
ATOM 3127 C CA . TYR A 1 396 ? -13.708 -9.970 1.685 1.00 94.56 396 TYR A CA 1
ATOM 3128 C C . TYR A 1 396 ? -13.921 -11.469 1.512 1.00 94.56 396 TYR A C 1
ATOM 3130 O O . TYR A 1 396 ? -13.599 -12.005 0.457 1.00 94.56 396 TYR A O 1
ATOM 3138 N N . MET A 1 397 ? -14.550 -12.124 2.492 1.00 94.69 397 MET A N 1
ATOM 3139 C CA . MET A 1 397 ? -14.854 -13.565 2.468 1.00 94.69 397 MET A CA 1
ATOM 3140 C C . MET A 1 397 ? -15.820 -13.980 1.340 1.00 94.69 397 MET A C 1
ATOM 3142 O O . MET A 1 397 ? -16.048 -15.168 1.127 1.00 94.69 397 MET A O 1
ATOM 3146 N N . LYS A 1 398 ? -16.420 -13.009 0.639 1.00 93.69 398 LYS A N 1
ATOM 3147 C CA . LYS A 1 398 ? -17.294 -13.188 -0.536 1.00 93.69 398 LYS A CA 1
ATOM 3148 C C . LYS A 1 398 ? -16.674 -12.627 -1.824 1.00 93.69 398 LYS A C 1
ATOM 3150 O O . LYS A 1 398 ? -17.366 -12.491 -2.830 1.00 93.69 398 LYS A O 1
ATOM 3155 N N . SER A 1 399 ? -15.411 -12.209 -1.773 1.00 91.50 399 SER A N 1
ATOM 3156 C CA . SER A 1 399 ? -14.719 -11.591 -2.902 1.00 91.50 399 SER A CA 1
ATOM 3157 C C . SER A 1 399 ? -14.106 -12.637 -3.829 1.00 91.50 399 SER A C 1
ATOM 3159 O O . SER A 1 399 ? -13.703 -13.715 -3.394 1.00 91.50 399 SER A O 1
ATOM 3161 N N . ARG A 1 400 ? -13.915 -12.262 -5.098 1.00 90.19 400 ARG A N 1
ATOM 3162 C CA . ARG A 1 400 ? -13.189 -13.081 -6.078 1.00 90.19 400 ARG A CA 1
ATOM 3163 C C . ARG A 1 400 ? -11.775 -13.438 -5.610 1.00 90.19 400 ARG A C 1
ATOM 3165 O O . ARG A 1 400 ? -11.303 -14.540 -5.867 1.00 90.19 400 ARG A O 1
ATOM 3172 N N . HIS A 1 401 ? -11.088 -12.517 -4.928 1.00 90.50 401 HIS A N 1
ATOM 3173 C CA . HIS A 1 401 ? -9.753 -12.810 -4.414 1.00 90.50 401 HIS A CA 1
ATOM 3174 C C . HIS A 1 401 ? -9.799 -13.868 -3.306 1.00 90.50 401 HIS A C 1
ATOM 3176 O O . HIS A 1 401 ? -8.941 -14.741 -3.276 1.00 90.50 401 HIS A O 1
ATOM 3182 N N . TRP A 1 402 ? -10.814 -13.858 -2.439 1.00 93.12 402 TRP A N 1
ATOM 3183 C CA . TRP A 1 402 ? -10.987 -14.928 -1.457 1.00 93.12 402 TRP A CA 1
ATOM 3184 C C . TRP A 1 402 ? -11.249 -16.288 -2.112 1.00 93.12 402 TRP A C 1
ATOM 3186 O O . TRP A 1 402 ? -10.673 -17.280 -1.672 1.00 93.12 402 TRP A O 1
ATOM 3196 N N . ASP A 1 403 ? -12.035 -16.346 -3.189 1.00 91.50 403 ASP A N 1
ATOM 3197 C CA . ASP A 1 403 ? -12.237 -17.593 -3.940 1.00 91.50 403 ASP A CA 1
ATOM 3198 C C . ASP A 1 403 ? -10.917 -18.131 -4.509 1.00 91.50 403 ASP A C 1
ATOM 3200 O O . ASP A 1 403 ? -10.650 -19.330 -4.416 1.00 91.50 403 ASP A O 1
ATOM 3204 N N . PHE A 1 404 ? -10.051 -17.243 -5.008 1.00 87.06 404 PHE A N 1
ATOM 3205 C CA . PHE A 1 404 ? -8.686 -17.591 -5.407 1.00 87.06 404 PHE A CA 1
ATOM 3206 C C . PHE A 1 404 ? -7.860 -18.119 -4.224 1.00 87.06 404 PHE A C 1
ATOM 3208 O O . PHE A 1 404 ? -7.270 -19.191 -4.323 1.00 87.06 404 PHE A O 1
ATOM 3215 N N . VAL A 1 405 ? -7.851 -17.422 -3.082 1.00 86.94 405 VAL A N 1
ATOM 3216 C CA . VAL A 1 405 ? -7.127 -17.865 -1.875 1.00 86.94 405 VAL A CA 1
ATOM 3217 C C . VAL A 1 405 ? -7.632 -19.228 -1.402 1.00 86.94 405 VAL A C 1
ATOM 3219 O O . VAL A 1 405 ? -6.849 -20.088 -1.005 1.00 86.94 405 VAL A O 1
ATOM 3222 N N . LYS A 1 406 ? -8.940 -19.466 -1.467 1.00 88.50 406 LYS A N 1
ATOM 3223 C CA . LYS A 1 406 ? -9.530 -20.744 -1.091 1.00 88.50 406 LYS A CA 1
ATOM 3224 C C . LYS A 1 406 ? -9.117 -21.850 -2.066 1.00 88.50 406 LYS A C 1
ATOM 3226 O O . LYS A 1 406 ? -8.613 -22.877 -1.625 1.00 88.50 406 LYS A O 1
ATOM 3231 N N . GLY A 1 407 ? -9.326 -21.642 -3.364 1.00 83.38 407 GLY A N 1
ATOM 3232 C CA . GLY A 1 407 ? -9.118 -22.661 -4.393 1.00 83.38 407 GLY A CA 1
ATOM 3233 C C . GLY A 1 407 ? -7.650 -22.956 -4.677 1.00 83.38 407 GLY A C 1
ATOM 3234 O O . GLY A 1 407 ? -7.249 -24.112 -4.650 1.00 83.38 407 GLY A O 1
ATOM 3235 N N . GLU A 1 408 ? -6.843 -21.921 -4.901 1.00 78.94 408 GLU A N 1
ATOM 3236 C CA . GLU A 1 408 ? -5.460 -22.064 -5.371 1.00 78.94 408 GLU A CA 1
ATOM 3237 C C . GLU A 1 408 ? -4.448 -22.209 -4.232 1.00 78.94 408 GLU A C 1
ATOM 3239 O O . GLU A 1 408 ? -3.355 -22.743 -4.440 1.00 78.94 408 GLU A O 1
ATOM 3244 N N . PHE A 1 409 ? -4.804 -21.773 -3.022 1.00 77.19 409 PHE A N 1
ATOM 3245 C CA . PHE A 1 409 ? -3.891 -21.767 -1.885 1.00 77.19 409 PHE A CA 1
ATOM 3246 C C . PHE A 1 409 ? -4.332 -22.685 -0.742 1.00 77.19 409 PHE A C 1
ATOM 3248 O O . PHE A 1 409 ? -3.608 -23.621 -0.421 1.00 77.19 409 PHE A O 1
ATOM 3255 N N . LEU A 1 410 ? -5.508 -22.473 -0.144 1.00 80.88 410 LEU A N 1
ATOM 3256 C CA . LEU A 1 410 ? -5.917 -23.254 1.028 1.00 80.88 410 LEU A CA 1
ATOM 3257 C C . LEU A 1 410 ? -6.273 -24.704 0.685 1.00 80.88 410 LEU A C 1
ATOM 3259 O O . LEU A 1 410 ? -5.925 -25.586 1.456 1.00 80.88 410 LEU A O 1
ATOM 3263 N N . PHE A 1 411 ? -6.954 -24.963 -0.433 1.00 83.94 411 PHE A N 1
ATOM 3264 C CA . PHE A 1 411 ? -7.481 -26.294 -0.779 1.00 83.94 411 PHE A CA 1
ATOM 3265 C C . PHE A 1 411 ? -6.930 -26.855 -2.095 1.00 83.94 411 PHE A C 1
ATOM 3267 O O . PHE A 1 411 ? -7.536 -27.742 -2.691 1.00 83.94 411 PHE A O 1
ATOM 3274 N N . ASN A 1 412 ? -5.792 -26.351 -2.568 1.00 75.81 412 ASN A N 1
ATOM 3275 C CA . ASN A 1 412 ? -5.205 -26.841 -3.810 1.00 75.81 412 ASN A CA 1
ATOM 3276 C C . ASN A 1 412 ? -4.496 -28.183 -3.580 1.00 75.81 412 ASN A C 1
ATOM 3278 O O . ASN A 1 412 ? -3.488 -28.270 -2.880 1.00 75.81 412 ASN A O 1
ATOM 3282 N N . GLU A 1 413 ? -5.021 -29.224 -4.222 1.00 67.44 413 GLU A N 1
ATOM 3283 C CA . GLU A 1 413 ? -4.559 -30.616 -4.123 1.00 67.44 413 GLU A CA 1
ATOM 3284 C C . GLU A 1 413 ? -3.088 -30.800 -4.537 1.00 67.44 413 GLU A C 1
ATOM 3286 O O . GLU A 1 413 ? -2.438 -31.773 -4.153 1.00 67.44 413 GLU A O 1
ATOM 3291 N N . LYS A 1 414 ? -2.522 -29.855 -5.303 1.00 63.88 414 LYS A N 1
ATOM 3292 C CA . LYS A 1 414 ? -1.102 -29.878 -5.683 1.00 63.88 414 LYS A CA 1
ATOM 3293 C C . LYS A 1 414 ? -0.170 -29.675 -4.484 1.00 63.88 414 LYS A C 1
ATOM 3295 O O . LYS A 1 414 ? 0.977 -30.113 -4.563 1.00 63.88 414 LYS A O 1
ATOM 3300 N N . TRP A 1 415 ? -0.637 -29.053 -3.396 1.00 61.19 415 TRP A N 1
ATOM 3301 C CA . TRP A 1 415 ? 0.152 -28.880 -2.169 1.00 61.19 415 TRP A CA 1
ATOM 3302 C C . TRP A 1 415 ? 0.340 -30.198 -1.414 1.00 61.19 415 TRP A C 1
ATOM 3304 O O . TRP A 1 415 ? 1.420 -30.442 -0.882 1.00 61.19 415 TRP A O 1
ATOM 3314 N N . ASP A 1 416 ? -0.652 -31.090 -1.442 1.00 54.72 416 ASP A N 1
ATOM 3315 C CA . ASP A 1 416 ? -0.620 -32.352 -0.686 1.00 54.72 416 ASP A CA 1
ATOM 3316 C C . ASP A 1 416 ? 0.361 -33.386 -1.279 1.00 54.72 416 ASP A C 1
ATOM 3318 O O . ASP A 1 416 ? 0.777 -34.315 -0.592 1.00 54.72 416 ASP A O 1
ATOM 3322 N N . ASN A 1 417 ? 0.777 -33.195 -2.538 1.00 46.75 417 ASN A N 1
ATOM 3323 C CA . ASN A 1 417 ? 1.767 -34.025 -3.239 1.00 46.75 417 ASN A CA 1
ATOM 3324 C C . ASN A 1 417 ? 3.172 -33.396 -3.301 1.00 46.75 417 ASN A C 1
ATOM 3326 O O . ASN A 1 417 ? 4.063 -33.953 -3.945 1.00 46.75 417 ASN A O 1
ATOM 3330 N N . SER A 1 418 ? 3.376 -32.226 -2.689 1.00 47.00 418 SER A N 1
ATOM 3331 C CA . SER A 1 418 ? 4.692 -31.584 -2.646 1.00 47.00 418 SER A CA 1
ATOM 3332 C C . SER A 1 418 ? 5.485 -32.074 -1.434 1.00 47.00 418 SER A C 1
ATOM 3334 O O . SER A 1 418 ? 4.961 -32.142 -0.326 1.00 47.00 418 SER A O 1
ATOM 3336 N N . GLU A 1 419 ? 6.738 -32.484 -1.654 1.00 43.09 419 GLU A N 1
ATOM 3337 C CA . GLU A 1 419 ? 7.617 -32.944 -0.577 1.00 43.09 419 GLU A CA 1
ATOM 3338 C C . GLU A 1 419 ? 7.742 -31.848 0.489 1.00 43.09 419 GLU A C 1
ATOM 3340 O O . GLU A 1 419 ? 8.164 -30.731 0.183 1.00 43.09 419 GLU A O 1
ATOM 3345 N N . LEU A 1 420 ? 7.389 -32.181 1.736 1.00 41.75 420 LEU A N 1
ATOM 3346 C CA . LEU A 1 420 ? 7.759 -31.408 2.922 1.00 41.75 420 LEU A CA 1
ATOM 3347 C C . LEU A 1 420 ? 9.266 -31.151 2.851 1.00 41.75 420 LEU A C 1
ATOM 3349 O O . LEU A 1 420 ? 10.061 -32.088 2.983 1.00 41.75 420 LEU A O 1
ATOM 3353 N N . ALA A 1 421 ? 9.655 -29.904 2.588 1.00 40.09 421 ALA A N 1
ATOM 3354 C CA . ALA A 1 421 ? 11.055 -29.518 2.542 1.00 40.09 421 ALA A CA 1
ATOM 3355 C C . ALA A 1 421 ? 11.606 -29.586 3.973 1.00 40.09 421 ALA A C 1
ATOM 3357 O O . ALA A 1 421 ? 11.429 -28.654 4.750 1.00 40.09 421 ALA A O 1
ATOM 3358 N N . ARG A 1 422 ? 12.200 -30.731 4.326 1.00 32.81 422 ARG A N 1
ATOM 3359 C CA . ARG A 1 422 ? 12.891 -30.939 5.605 1.00 32.81 422 ARG A CA 1
ATOM 3360 C C . ARG A 1 422 ? 14.085 -30.014 5.779 1.00 32.81 422 ARG A C 1
ATOM 3362 O O . ARG A 1 422 ? 14.808 -29.800 4.778 1.00 32.81 422 ARG A O 1
#

Secondary structure (DSSP, 8-state):
----------TTHHHHHHHHHH-S-HHHH--TT-BSSGGGS-HHHHHHHHHHHHHHHHHHHHHHHHHHHHHHHHHTT---HHHHHHHHHHHHH-TT-HHHHHHHHHHHHHHHHHHHHHHHHHHHHHS-TTTSS-BTTB-HHHHHHHHHHH--TT-SSSGGGGS---SHHHHHHIIIIIHHHHHHHHHHHTT-SBHHHHHHHHHIIIIIIHHHHHHHHHHHHHHHHHHHTT-SS--HHHHHHHHHHHHHHHHHHT--TTTTTTTBTTTBSS-HHHHHHHHHHHHHHHHHHHHHHHHHHHHT--HHHHHHHHHIIIII---BTTB-GGGS--PPPTTTT-SEE-GGG--EE-TT--SS--EE----B-TTSPBPEETTEEPPHHHHHHHHHHHS-TTTTTSHHHHHIIIIIIS-TTTTTS----